Protein AF-0000000085123722 (afdb_homodimer)

InterPro domains:
  IPR011766 Thiamine pyrophosphate enzyme, TPP-binding [PF02775] (53-222)
  IPR029061 Thiamin diphosphate-binding fold [SSF52518] (18-315)
  IPR051479 Pyruvate synthase subunit PorB-like [PTHR42897] (7-316)

pLDDT: mean 93.37, std 9.48, range [46.66, 98.94]

Organism: Arcobacter nitrofigilis (strain ATCC 33309 / DSM 7299 / CCUG 15893 / LMG 7604 / NCTC 12251 / CI) (NCBI:txid572480)

Secondary structure (DSSP, 8-state):
---B----SHHHHHTS--SB-TT--PPTT-HHHHHHHHHHHTBSS-EEEEEETTHHHHHH--TT--SB-SEEEEE-TT-HHHHHHH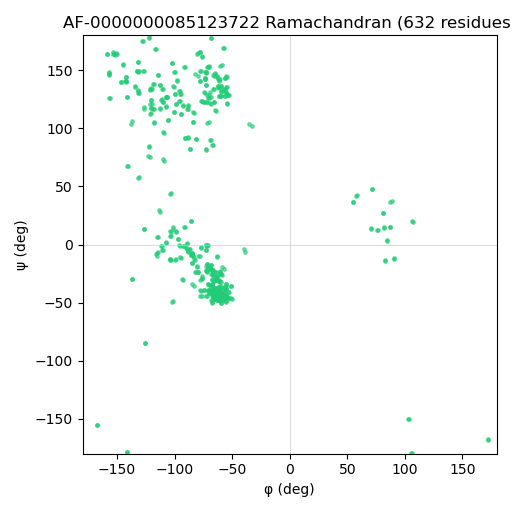HHHHHHHHHHTT-S-TTSPPPEEEEEEEHIIIIITTHHHHHHHHHTT---EEEEEE-SSBTTTTSB--TTPPTT---SSS-BSSS-BS--SPPP-HHHHHHHTT-SEEEEE-GGGHHHHHHHHHHHHHS-S-EEEEEE---HHHHT--GGGHHHHHHHHHHTTSS--EEEETTTEEEE----SSPPPHHHHHHT-GGGGGGGSGGGHHHHHHHHHHHHHHHHHHHHHHHHT-/---B----SHHHHHTS--SB-TT--PPTT-HHHHHHHHHHHTB-S-EEEEEETTHHHHHH--TT--SB-SEEEEE-TT-HHHHHHHHHHHHHHHHHTT-S-TTSPPPEEEEEEEHIIIIITTHHHHHHHHHTT---EEEEEE-SSBTTTTSB--TTPPTT---SSS-BSSS-BS--SPPP-HHHHHHHTT-SEEEEE-GGGHHHHHHHHHHHHHS-S-EEEEEE---HHHHT--GGGHHHHHHHHHHTTSS--EEEETTTEEEE----SSPPPHHHHHHT-GGGGGGGSGGGHHHHHHHHHHHHHHHHHHHHHHHHT-

Foldseek 3Di:
DFAFDDDPDPVVLVPPPQLFAPPFDQDQLWLVSVLVSLLVSGGPFAEAEEEEPARVCCRAPDPPHGRGPGRYDYDYLACRLVVQLVVQVVVVVCVVVVVDPPPPDDGAYEYEHEQCNDQHRNPVVLLVQQLVFRFHEYEYAYQQARVRVAGHGHLQNAAQFATPPFHDDDVHSGHHDHRDPVQLVSLQSQFQKEWEEEVLPPVLSSVRSNVSRVDGTYYYYYYHTHDCVNLVADSVCRSVLRVLCPLQQVRFTWMDGRSQFIDRPDDHPHRDHLVVSLVRGVSNVSCPDPVNVVVSVVSRVVSVVVVVVSVVSNVVRD/DFAFDDDPDPVVLVPPPQLFAPPFDQDQLWLVSVLVSLLVSGGPFAEAEEEEPARVCVRAPDPPHGRGPGRYDYDYLACRLVVQLVVQVVVVVCVVVVVDPPPPDDGAYEYEHEQCNDQHRNPVVLLVQQLVFRFHEYEYAYQQARVRVATHGHLQNAAQFATPPFHDDDVHSGHHDHRDPVQLVSLQSQFQKEWEEEVLPPVLSSVRSNVSRVDGTYYYYYYHTHDCVNQVHDSVCRSVLRVLCPLQQVRFTWMDGRSQFIDRPDDHPHRDHLVVSLVRGVSNVSCPDPVNVVVSVVSRVVSVVVVVVSVVSNVVRD

Solvent-accessible surface area (backbone atoms only — not comparable to full-atom values): 32084 Å² total; per-residue (Å²): 126,60,51,63,46,87,68,89,47,73,67,63,56,68,70,49,85,57,50,52,41,82,83,40,64,59,61,71,46,36,32,60,61,58,50,53,46,50,60,61,58,38,37,70,51,52,50,40,37,19,30,13,53,36,54,68,39,65,26,29,52,47,86,94,46,64,23,63,65,54,54,68,46,79,42,55,46,38,39,18,53,49,52,43,45,49,51,49,51,48,53,54,51,36,42,75,70,59,74,39,60,85,82,54,78,73,63,46,41,39,28,42,26,35,25,37,28,46,62,46,71,9,30,47,42,44,50,51,41,41,56,71,46,38,62,32,38,40,35,29,44,37,43,36,30,29,56,68,81,65,25,30,63,34,49,43,24,43,56,41,35,39,29,71,74,28,51,53,59,96,88,35,68,22,30,84,39,68,46,54,44,56,64,55,29,47,20,35,50,58,22,48,35,31,35,40,35,37,70,68,45,49,70,63,30,52,52,51,52,40,52,45,61,55,43,81,30,26,22,42,36,44,29,58,17,51,37,29,78,70,39,51,44,59,38,90,41,34,55,56,53,41,43,36,32,44,30,32,42,74,50,60,36,32,35,30,43,62,38,40,40,36,43,76,76,61,76,62,90,68,69,45,58,47,63,59,43,44,69,65,23,59,37,34,52,72,40,75,37,81,93,35,36,64,55,54,55,48,49,42,51,52,37,51,52,50,52,52,49,53,51,50,27,36,76,67,58,63,124,60,49,60,45,86,70,88,47,73,69,62,58,68,71,50,86,54,48,51,42,82,83,38,66,60,60,70,44,37,32,58,62,57,50,53,45,51,60,61,57,37,36,69,51,51,50,40,36,19,29,13,52,35,53,67,38,65,27,30,52,45,85,94,47,62,24,64,64,52,54,69,45,77,44,56,44,40,38,17,55,49,52,44,45,49,52,48,50,46,52,54,50,36,42,74,69,59,74,40,60,86,83,55,78,74,64,43,41,37,28,42,24,34,27,35,29,46,61,44,73,9,29,46,42,43,51,52,42,42,56,71,46,38,61,31,37,39,35,30,44,36,43,37,31,29,54,68,82,65,25,30,64,34,49,44,24,43,56,41,35,39,28,71,74,26,49,52,57,96,88,34,67,22,30,84,37,68,46,54,42,57,63,55,28,47,20,35,50,58,23,49,35,29,34,41,36,37,72,68,46,49,70,62,31,51,53,51,52,40,50,45,62,55,43,80,29,26,22,43,37,45,29,56,16,51,36,29,80,68,40,51,42,57,38,91,42,34,54,56,53,42,44,36,32,43,28,32,41,75,49,61,37,31,36,30,44,62,38,38,40,35,42,77,76,60,76,63,90,66,70,44,58,50,62,58,44,44,69,63,22,60,37,34,53,72,40,75,36,83,92,35,37,65,55,56,54,48,48,41,52,51,37,52,51,50,50,52,50,53,50,50,26,34,74,67,58,61

Radius of gyration: 25.3 Å; Cα contacts (8 Å, |Δi|>4): 1370; chains: 2; bounding box: 75×65×57 Å

Structure (mmCIF, N/CA/C/O backbone):
data_AF-0000000085123722-model_v1
#
loop_
_entity.id
_entity.type
_entity.pdbx_description
1 polymer 'Thiamine pyrophosphate protein domain protein TPP-binding protein'
#
loop_
_atom_site.group_PDB
_atom_site.id
_atom_site.type_symbol
_atom_site.label_atom_id
_atom_site.label_alt_id
_atom_site.label_comp_id
_atom_site.label_asym_id
_atom_site.label_entity_id
_atom_site.label_seq_id
_atom_site.pdbx_PDB_ins_code
_atom_site.Cartn_x
_atom_site.Cartn_y
_atom_site.Cartn_z
_atom_site.occupancy
_atom_site.B_iso_or_equiv
_atom_site.auth_seq_id
_atom_site.auth_comp_id
_atom_site.auth_asym_id
_atom_site.auth_atom_id
_atom_site.pdbx_PDB_model_num
ATOM 1 N N . MET A 1 1 ? -27.219 -7.168 6.73 1 65.12 1 MET A N 1
ATOM 2 C CA . MET A 1 1 ? -26.531 -8.445 6.723 1 65.12 1 MET A CA 1
ATOM 3 C C . MET A 1 1 ? -26.781 -9.195 5.418 1 65.12 1 MET A C 1
ATOM 5 O O . MET A 1 1 ? -27.891 -9.18 4.895 1 65.12 1 MET A O 1
ATOM 9 N N . SER A 1 2 ? -25.656 -9.609 4.797 1 72.56 2 SER A N 1
ATOM 10 C CA . SER A 1 2 ? -25.797 -10.352 3.549 1 72.56 2 SER A CA 1
ATOM 11 C C . SER A 1 2 ? -26.625 -11.609 3.75 1 72.56 2 SER A C 1
ATOM 13 O O . SER A 1 2 ? -26.562 -12.242 4.805 1 72.56 2 SER A O 1
ATOM 15 N N . ASN A 1 3 ? -27.5 -11.789 2.881 1 76.88 3 ASN A N 1
ATOM 16 C CA . ASN A 1 3 ? -28.234 -13.055 2.863 1 76.88 3 ASN A CA 1
ATOM 17 C C . ASN A 1 3 ? -27.328 -14.211 2.441 1 76.88 3 ASN A C 1
ATOM 19 O O . ASN A 1 3 ? -27.219 -14.516 1.253 1 76.88 3 ASN A O 1
ATOM 23 N N . GLN A 1 4 ? -26.734 -14.781 3.451 1 74.12 4 GLN A N 1
ATOM 24 C CA . GLN A 1 4 ? -25.75 -15.828 3.193 1 74.12 4 GLN A CA 1
ATOM 25 C C . GLN A 1 4 ? -26.422 -17.125 2.742 1 74.12 4 GLN A C 1
ATOM 27 O O . GLN A 1 4 ? -27.406 -17.562 3.346 1 74.12 4 GLN A O 1
ATOM 32 N N . LYS A 1 5 ? -25.906 -17.562 1.757 1 71.06 5 LYS A N 1
ATOM 33 C CA . LYS A 1 5 ? -26.375 -18.875 1.337 1 71.06 5 LYS A CA 1
ATOM 34 C C . LYS A 1 5 ? -25.906 -19.953 2.309 1 71.06 5 LYS A C 1
ATOM 36 O O . LYS A 1 5 ? -24.766 -19.938 2.762 1 71.06 5 LYS A O 1
ATOM 41 N N . VAL A 1 6 ? -26.781 -20.734 2.756 1 67.88 6 VAL A N 1
ATOM 42 C CA . VAL A 1 6 ? -26.406 -21.844 3.631 1 67.88 6 VAL A CA 1
ATOM 43 C C . VAL A 1 6 ? -25.688 -22.922 2.824 1 67.88 6 VAL A C 1
ATOM 45 O O . VAL A 1 6 ? -26.266 -23.516 1.915 1 67.88 6 VAL A O 1
ATOM 48 N N . ILE A 1 7 ? -24.422 -22.984 2.982 1 65.69 7 ILE A N 1
ATOM 49 C CA . ILE A 1 7 ? -23.609 -23.953 2.246 1 65.69 7 ILE A CA 1
ATOM 50 C C . ILE A 1 7 ? -23.078 -25.016 3.201 1 65.69 7 ILE A C 1
ATOM 52 O O . ILE A 1 7 ? -22.203 -24.75 4.016 1 65.69 7 ILE A O 1
ATOM 56 N N . LYS A 1 8 ? -23.812 -26.156 3.234 1 59.69 8 LYS A N 1
ATOM 57 C CA . LYS A 1 8 ? -23.484 -27.203 4.188 1 59.69 8 LYS A CA 1
ATOM 58 C C . LYS A 1 8 ? -22.391 -28.109 3.652 1 59.69 8 LYS A C 1
ATOM 60 O O . LYS A 1 8 ? -21.594 -28.656 4.426 1 59.69 8 LYS A O 1
ATOM 65 N N . ASN A 1 9 ? -22.344 -28.359 2.305 1 60.22 9 ASN A N 1
ATOM 66 C CA . ASN A 1 9 ? -21.344 -29.203 1.656 1 60.22 9 ASN A CA 1
ATOM 67 C C . ASN A 1 9 ? -21.141 -28.797 0.196 1 60.22 9 ASN A C 1
ATOM 69 O O . ASN A 1 9 ? -21.828 -27.922 -0.315 1 60.2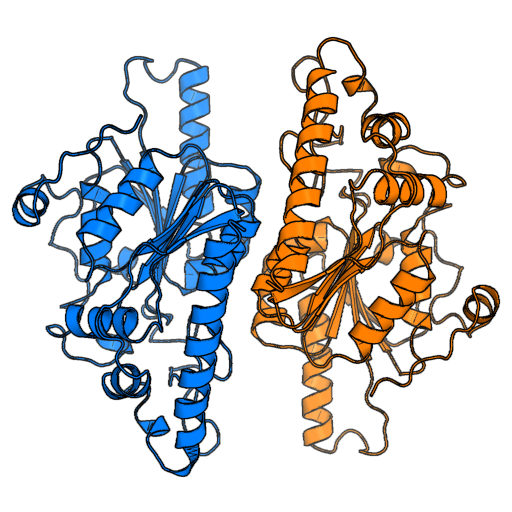2 9 ASN A O 1
ATOM 73 N N . LEU A 1 10 ? -20 -29.312 -0.439 1 58.88 10 LEU A N 1
ATOM 74 C CA . LEU A 1 10 ? -19.578 -28.984 -1.796 1 58.88 10 LEU A CA 1
ATOM 75 C C . LEU A 1 10 ? -20.688 -29.297 -2.797 1 58.88 10 LEU A C 1
ATOM 77 O O . LEU A 1 10 ? -20.844 -28.594 -3.801 1 58.88 10 LEU A O 1
ATOM 81 N N . LYS A 1 11 ? -21.391 -30.359 -2.523 1 57.12 11 LYS A N 1
ATOM 82 C CA . LYS A 1 11 ? -22.469 -30.75 -3.43 1 57.12 11 LYS A CA 1
ATOM 83 C C . LYS A 1 11 ? -23.562 -29.688 -3.465 1 57.12 11 LYS A C 1
ATOM 85 O O . LYS A 1 11 ? -24.109 -29.375 -4.531 1 57.12 11 LYS A O 1
ATOM 90 N N . THR A 1 12 ? -23.922 -29.203 -2.301 1 55.72 12 THR A N 1
ATOM 91 C CA . THR A 1 12 ? -24.938 -28.156 -2.207 1 55.72 12 THR A CA 1
ATOM 92 C C . THR A 1 12 ? -24.469 -26.891 -2.926 1 55.72 12 THR A C 1
ATOM 94 O O . THR A 1 12 ? -25.281 -26.172 -3.525 1 55.72 12 THR A O 1
ATOM 97 N N . PHE A 1 13 ? -23.234 -26.703 -2.912 1 55.81 13 PHE A N 1
ATOM 98 C CA . PHE A 1 13 ? -22.625 -25.547 -3.562 1 55.81 13 PHE A CA 1
ATOM 99 C C . PHE A 1 13 ? -22.75 -25.656 -5.078 1 55.81 13 PHE A C 1
ATOM 101 O O . PHE A 1 13 ? -23.016 -24.656 -5.758 1 55.81 13 PHE A O 1
ATOM 108 N N . SER A 1 14 ? -22.641 -26.812 -5.602 1 54.69 14 SER A N 1
ATOM 109 C CA . SER A 1 14 ? -22.578 -27.047 -7.039 1 54.69 14 SER A CA 1
ATOM 110 C C . SER A 1 14 ? -23.953 -26.906 -7.684 1 54.69 14 SER A C 1
ATOM 112 O O . SER A 1 14 ? -24.062 -26.672 -8.891 1 54.69 14 SER A O 1
ATOM 114 N N . THR A 1 15 ? -25.141 -27.141 -7.008 1 48.84 15 THR A N 1
ATOM 115 C CA . THR A 1 15 ? -26.469 -27.172 -7.586 1 48.84 15 THR A CA 1
ATOM 116 C C . THR A 1 15 ? -27.062 -25.766 -7.688 1 48.84 15 THR A C 1
ATOM 118 O O . THR A 1 15 ? -28.141 -25.578 -8.25 1 48.84 15 THR A O 1
ATOM 121 N N . ALA A 1 16 ? -26.484 -24.781 -7.176 1 50.78 16 ALA A N 1
ATOM 122 C CA . ALA A 1 16 ? -27.078 -23.453 -7.207 1 50.78 16 ALA A CA 1
ATOM 123 C C . ALA A 1 16 ? -26.969 -22.828 -8.602 1 50.78 16 ALA A C 1
ATOM 125 O O . ALA A 1 16 ? -26.016 -23.109 -9.336 1 50.78 16 ALA A O 1
ATOM 126 N N . ALA A 1 17 ? -28.125 -22.297 -9.078 1 54.25 17 ALA A N 1
ATOM 127 C CA . ALA A 1 17 ? -28.188 -21.578 -10.352 1 54.25 17 ALA A CA 1
ATOM 128 C C . ALA A 1 17 ? -26.891 -20.781 -10.594 1 54.25 17 ALA A C 1
ATOM 130 O O . ALA A 1 17 ? -26.5 -19.969 -9.766 1 54.25 17 ALA A O 1
ATOM 131 N N . GLU A 1 18 ? -25.969 -21.234 -11.477 1 67.44 18 GLU A N 1
ATOM 132 C CA . GLU A 1 18 ? -24.578 -20.812 -11.617 1 67.44 18 GLU A CA 1
ATOM 133 C C . GLU A 1 18 ? -24.484 -19.422 -12.234 1 67.44 18 GLU A C 1
ATOM 135 O O . GLU A 1 18 ? -24.953 -19.188 -13.344 1 67.44 18 GLU A O 1
ATOM 140 N N . ARG A 1 19 ? -24.656 -18.422 -11.375 1 77.69 19 ARG A N 1
ATOM 141 C CA . ARG A 1 19 ? -24.391 -17.031 -11.773 1 77.69 19 ARG A CA 1
ATOM 142 C C . ARG A 1 19 ? -23.141 -16.953 -12.648 1 77.69 19 ARG A C 1
ATOM 144 O O . ARG A 1 19 ? -22.875 -15.906 -13.242 1 77.69 19 ARG A O 1
ATOM 151 N N . PHE A 1 20 ? -22.547 -18.062 -12.789 1 78.69 20 PHE A N 1
ATOM 152 C CA . PHE A 1 20 ? -21.391 -18.188 -13.656 1 78.69 20 PHE A CA 1
ATOM 153 C C . PHE A 1 20 ? -21.453 -19.469 -14.477 1 78.69 20 PHE A C 1
ATOM 155 O O . PHE A 1 20 ? -21.266 -20.562 -13.945 1 78.69 20 PHE A O 1
ATOM 162 N N . GLU A 1 21 ? -21.781 -19.266 -15.68 1 73.88 21 GLU A N 1
ATOM 163 C CA . GLU A 1 21 ? -22.109 -20.406 -16.531 1 73.88 21 GLU A CA 1
ATOM 164 C C . GLU A 1 21 ? -20.859 -21.094 -17.047 1 73.88 21 GLU A C 1
ATOM 166 O O . GLU A 1 21 ? -19.812 -20.453 -17.219 1 73.88 21 GLU A O 1
ATOM 171 N N . GLY A 1 22 ? -20.891 -22.312 -17.188 1 67.5 22 GLY A N 1
ATOM 172 C CA . GLY A 1 22 ? -19.781 -23.172 -17.578 1 67.5 22 GLY A CA 1
ATOM 173 C C . GLY A 1 22 ? -19.375 -23 -19.031 1 67.5 22 GLY A C 1
ATOM 174 O O . GLY A 1 22 ? -18.359 -23.547 -19.453 1 67.5 22 GLY A O 1
ATOM 175 N N . SER A 1 23 ? -20 -22.188 -19.75 1 71.25 23 SER A N 1
ATOM 176 C CA . SER A 1 23 ? -19.656 -22.078 -21.172 1 71.25 23 SER A CA 1
ATOM 177 C C . SER A 1 23 ? -18.5 -21.109 -21.406 1 71.25 23 SER A C 1
ATOM 179 O O . SER A 1 23 ? -18.297 -20.641 -22.516 1 71.25 23 SER A O 1
ATOM 181 N N . HIS A 1 24 ? -17.797 -20.906 -20.328 1 77.5 24 HIS A N 1
ATOM 182 C CA . HIS A 1 24 ? -16.625 -20.062 -20.531 1 77.5 24 HIS A CA 1
ATOM 183 C C . HIS A 1 24 ? -15.461 -20.859 -21.141 1 77.5 24 HIS A C 1
ATOM 185 O O . HIS A 1 24 ? -15.492 -22.094 -21.156 1 77.5 24 HIS A O 1
ATOM 191 N N . VAL A 1 25 ? -14.445 -20.109 -21.656 1 84.12 25 VAL A N 1
ATOM 192 C CA . VAL A 1 25 ? -13.359 -20.766 -22.375 1 84.12 25 VAL A CA 1
ATOM 193 C C . VAL A 1 25 ? -12.062 -20.625 -21.594 1 84.12 25 VAL A C 1
ATOM 195 O O . VAL A 1 25 ? -10.984 -20.484 -22.188 1 84.12 25 VAL A O 1
ATOM 198 N N . LEU A 1 26 ? -12.156 -20.547 -20.328 1 89.12 26 LEU A N 1
ATOM 199 C CA . LEU A 1 26 ? -10.953 -20.594 -19.5 1 89.12 26 LEU A CA 1
ATOM 200 C C . LEU A 1 26 ? -10.211 -21.906 -19.703 1 89.12 26 LEU A C 1
ATOM 202 O O . LEU A 1 26 ? -10.812 -22.906 -20.109 1 89.12 26 LEU A O 1
ATOM 206 N N . CYS A 1 27 ? -8.914 -21.922 -19.484 1 91.44 27 CYS A N 1
ATOM 207 C CA . CYS A 1 27 ? -8.133 -23.141 -19.625 1 91.44 27 CYS A CA 1
ATOM 208 C C . CYS A 1 27 ? -8.719 -24.266 -18.781 1 91.44 27 CYS A C 1
ATOM 210 O O . CYS A 1 27 ? -9.242 -24.031 -17.688 1 91.44 27 CYS A O 1
ATOM 212 N N . PRO A 1 28 ? -8.617 -25.5 -19.344 1 90.56 28 PRO A N 1
ATOM 213 C CA . PRO A 1 28 ? -8.977 -26.625 -18.469 1 90.56 28 PRO A CA 1
ATOM 214 C C . PRO A 1 28 ? -8.203 -26.625 -17.156 1 90.56 28 PRO A C 1
ATOM 216 O O . PRO A 1 28 ? -6.984 -26.422 -17.156 1 90.56 28 PRO A O 1
ATOM 219 N N . GLY A 1 29 ? -8.945 -26.734 -16.047 1 91.88 29 GLY A N 1
ATOM 220 C CA . GLY A 1 29 ? -8.305 -26.797 -14.75 1 91.88 29 GLY A CA 1
ATOM 221 C C . GLY A 1 29 ? -7.992 -25.438 -14.18 1 91.88 29 GLY A C 1
ATOM 222 O O . GLY A 1 29 ? -7.387 -25.328 -13.109 1 91.88 29 GLY A O 1
ATOM 223 N N . CYS A 1 30 ? -8.406 -24.438 -14.891 1 93.88 30 CYS A N 1
ATOM 224 C CA . CYS A 1 30 ? -8.125 -23.078 -14.422 1 93.88 30 CYS A CA 1
ATOM 225 C C . CYS A 1 30 ? -8.781 -22.828 -13.07 1 93.88 30 CYS A C 1
ATOM 227 O O . CYS A 1 30 ? -9.992 -22.969 -12.93 1 93.88 30 CYS A O 1
ATOM 229 N N . ALA A 1 31 ? -7.992 -22.359 -12.117 1 96.12 31 ALA A N 1
ATOM 230 C CA . ALA A 1 31 ? -8.492 -22.109 -10.773 1 96.12 31 ALA A CA 1
ATOM 231 C C . ALA A 1 31 ? -9.398 -20.875 -10.75 1 96.12 31 ALA A C 1
ATOM 233 O O . ALA A 1 31 ? -10.211 -20.719 -9.836 1 96.12 31 ALA A O 1
ATOM 234 N N . HIS A 1 32 ? -9.266 -19.922 -11.742 1 96.44 32 HIS A N 1
ATOM 235 C CA . HIS A 1 32 ? -10.133 -18.75 -11.812 1 96.44 32 HIS A CA 1
ATOM 236 C C . HIS A 1 32 ? -11.602 -19.156 -11.742 1 96.44 32 HIS A C 1
ATOM 238 O O . HIS A 1 32 ? -12.383 -18.562 -10.984 1 96.44 32 HIS A O 1
ATOM 244 N N . SER A 1 33 ? -11.93 -20.172 -12.531 1 92.81 33 SER A N 1
ATOM 245 C CA . SER A 1 33 ? -13.328 -20.578 -12.633 1 92.81 33 SER A CA 1
ATOM 246 C C . SER A 1 33 ? -13.852 -21.109 -11.297 1 92.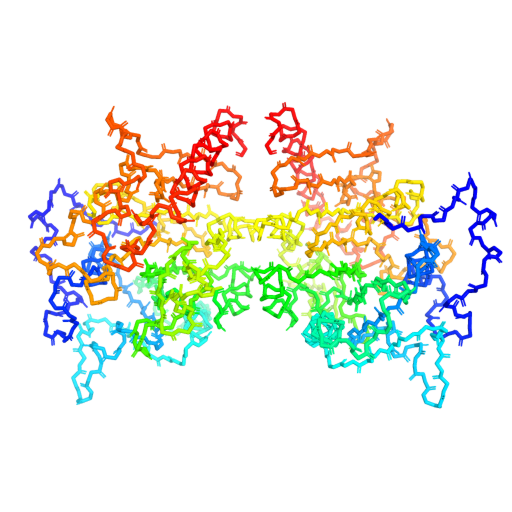81 33 SER A C 1
ATOM 248 O O . SER A 1 33 ? -14.992 -20.828 -10.922 1 92.81 33 SER A O 1
ATOM 250 N N . ILE A 1 34 ? -13.031 -21.828 -10.586 1 92.88 34 ILE A N 1
ATOM 251 C CA . ILE A 1 34 ? -13.406 -22.406 -9.297 1 92.88 34 ILE A CA 1
ATOM 252 C C . ILE A 1 34 ? -13.68 -21.281 -8.297 1 92.88 34 ILE A C 1
ATOM 254 O O . ILE A 1 34 ? -14.719 -21.266 -7.641 1 92.88 34 ILE A O 1
ATOM 258 N N . ILE A 1 35 ? -12.812 -20.312 -8.219 1 96.62 35 ILE A N 1
ATOM 259 C CA . ILE A 1 35 ? -12.875 -19.234 -7.246 1 96.62 35 ILE A CA 1
ATOM 260 C C . ILE A 1 35 ? -14.078 -18.344 -7.535 1 96.62 35 ILE A C 1
ATOM 262 O O . ILE A 1 35 ? -14.859 -18.031 -6.633 1 96.62 35 ILE A O 1
ATOM 266 N N . VAL A 1 36 ? -14.211 -17.922 -8.781 1 95.38 36 VAL A N 1
ATOM 267 C CA . VAL A 1 36 ? -15.297 -17.031 -9.172 1 95.38 36 VAL A CA 1
ATOM 268 C C . VAL A 1 36 ? -16.641 -17.688 -8.859 1 95.38 36 VAL A C 1
ATOM 270 O O . VAL A 1 36 ? -17.531 -17.047 -8.297 1 95.38 36 VAL A O 1
ATOM 273 N N . ARG A 1 37 ? -16.781 -18.953 -9.203 1 92.56 37 ARG A N 1
ATOM 274 C CA . ARG A 1 37 ? -18.016 -19.672 -8.922 1 92.56 37 ARG A CA 1
ATOM 275 C C . ARG A 1 37 ? -18.312 -19.688 -7.426 1 92.56 37 ARG A C 1
ATOM 277 O O . ARG A 1 37 ? -19.469 -19.5 -7.016 1 92.56 37 ARG A O 1
ATOM 284 N N . GLU A 1 38 ? -17.297 -19.938 -6.645 1 93 38 GLU A N 1
ATOM 285 C CA . GLU A 1 38 ? -17.484 -19.984 -5.195 1 93 38 GLU A CA 1
ATOM 286 C C . GLU A 1 38 ? -17.891 -18.625 -4.652 1 93 38 GLU A C 1
ATOM 288 O O . GLU A 1 38 ? -18.734 -18.531 -3.754 1 93 38 GLU A O 1
ATOM 293 N N . VAL A 1 39 ? -17.312 -17.547 -5.148 1 95.06 39 VAL A N 1
ATOM 294 C CA . VAL A 1 39 ? -17.656 -16.188 -4.707 1 95.06 39 VAL A CA 1
ATOM 295 C C . VAL A 1 39 ? -19.125 -15.898 -5.039 1 95.06 39 VAL A C 1
ATOM 297 O O . VAL A 1 39 ? -19.875 -15.445 -4.18 1 95.06 39 VAL A O 1
ATOM 300 N N . LEU A 1 40 ? -19.531 -16.188 -6.223 1 93.06 40 LEU A N 1
ATOM 301 C CA . LEU A 1 40 ? -20.875 -15.875 -6.688 1 93.06 40 LEU A CA 1
ATOM 302 C C . LEU A 1 40 ? -21.922 -16.703 -5.938 1 93.06 40 LEU A C 1
ATOM 304 O O . LEU A 1 40 ? -23.047 -16.234 -5.715 1 93.06 40 LEU A O 1
ATOM 308 N N . ASN A 1 41 ? -21.531 -17.859 -5.547 1 91 41 ASN A N 1
ATOM 309 C CA . ASN A 1 41 ? -22.453 -18.766 -4.883 1 91 41 ASN A CA 1
ATOM 310 C C . ASN A 1 41 ? -22.469 -18.562 -3.371 1 91 41 ASN A C 1
ATOM 312 O O . ASN A 1 41 ? -23.266 -19.172 -2.656 1 91 41 ASN A O 1
ATOM 316 N N . ALA A 1 42 ? -21.641 -17.703 -2.889 1 92.75 42 ALA A N 1
ATOM 317 C CA . ALA A 1 42 ? -21.484 -17.547 -1.445 1 92.75 42 ALA A CA 1
ATOM 318 C C . ALA A 1 42 ? -22.625 -16.734 -0.851 1 92.75 42 ALA A C 1
ATOM 320 O O . ALA A 1 42 ? -22.766 -16.641 0.372 1 92.75 42 ALA A O 1
ATOM 321 N N . THR A 1 43 ? -23.453 -16.125 -1.677 1 93.06 43 THR A N 1
ATOM 322 C CA . THR A 1 43 ? -24.531 -15.273 -1.202 1 93.06 43 THR A CA 1
ATOM 323 C C . THR A 1 43 ? -25.766 -15.398 -2.102 1 93.06 43 THR A C 1
ATOM 325 O O . THR A 1 43 ? -25.656 -15.805 -3.262 1 93.06 43 THR A O 1
ATOM 328 N N . ASN A 1 44 ? -26.922 -15.109 -1.532 1 92.25 44 ASN A N 1
ATOM 329 C CA . ASN A 1 44 ? -28.172 -15.062 -2.299 1 92.25 44 ASN A CA 1
ATOM 330 C C . ASN A 1 44 ? -28.5 -13.641 -2.73 1 92.25 44 ASN A C 1
ATOM 332 O O . ASN A 1 44 ? -29.484 -13.422 -3.449 1 92.25 44 ASN A O 1
ATOM 336 N N . ASP A 1 45 ? -27.656 -12.734 -2.346 1 93.94 45 ASP A N 1
ATOM 337 C CA . ASP A 1 45 ? -27.906 -11.336 -2.703 1 93.94 45 ASP A CA 1
ATOM 338 C C . ASP A 1 45 ? -27.703 -11.109 -4.199 1 93.94 45 ASP A C 1
ATOM 340 O O . ASP A 1 45 ? -26.953 -11.852 -4.848 1 93.94 45 ASP A O 1
ATOM 344 N N . ASN A 1 46 ? -28.438 -10.07 -4.652 1 93.62 46 ASN A N 1
ATOM 345 C CA . ASN A 1 46 ? -28.094 -9.617 -5.996 1 93.62 46 ASN A CA 1
ATOM 346 C C . ASN A 1 46 ? -26.656 -9.109 -6.066 1 93.62 46 ASN A C 1
ATOM 348 O O . ASN A 1 46 ? -26.172 -8.477 -5.129 1 93.62 46 ASN A O 1
ATOM 352 N N . LEU A 1 47 ? -26.078 -9.438 -7.191 1 95.5 47 LEU A N 1
ATOM 353 C CA . LEU A 1 47 ? -24.672 -9.055 -7.336 1 95.5 47 LEU A CA 1
ATOM 354 C C . LEU A 1 47 ? -24.484 -8.086 -8.5 1 95.5 47 LEU A C 1
ATOM 356 O O . LEU A 1 47 ? -25.125 -8.234 -9.539 1 95.5 47 LEU A O 1
ATOM 360 N N . VAL A 1 48 ? -23.703 -7.102 -8.312 1 96.69 48 VAL A N 1
ATOM 361 C CA . VAL A 1 48 ? -23.109 -6.273 -9.352 1 96.69 48 VAL A CA 1
ATOM 362 C C . VAL A 1 48 ? -21.609 -6.543 -9.43 1 96.69 48 VAL A C 1
ATOM 364 O O . VAL A 1 48 ? -20.891 -6.391 -8.445 1 96.69 48 VAL A O 1
ATOM 367 N N . VAL A 1 49 ? -21.172 -6.953 -10.648 1 96.19 49 VAL A N 1
ATOM 368 C CA . VAL A 1 49 ? -19.797 -7.457 -10.766 1 96.19 49 VAL A CA 1
ATOM 369 C C . VAL A 1 49 ? -19.031 -6.609 -11.773 1 96.19 49 VAL A C 1
ATOM 371 O O . VAL A 1 49 ? -19.562 -6.23 -12.82 1 96.19 49 VAL A O 1
ATOM 374 N N . SER A 1 50 ? -17.812 -6.227 -11.383 1 96.44 50 SER A N 1
ATOM 375 C CA . SER A 1 50 ? -16.859 -5.707 -12.359 1 96.44 50 SER A CA 1
ATOM 376 C C . SER A 1 50 ? -15.656 -6.629 -12.5 1 96.44 50 SER A C 1
ATOM 378 O O . SER A 1 50 ? -15.266 -7.305 -11.547 1 96.44 50 SER A O 1
ATOM 380 N N . ALA A 1 51 ? -15.141 -6.715 -13.672 1 94.81 51 ALA A N 1
ATOM 381 C CA . ALA A 1 51 ? -13.961 -7.535 -13.93 1 94.81 51 ALA A CA 1
ATOM 382 C C . ALA A 1 51 ? -12.906 -6.758 -14.719 1 94.81 51 ALA A C 1
ATOM 384 O O . ALA A 1 51 ? -13.227 -6.117 -15.727 1 94.81 51 ALA A O 1
ATOM 385 N N . ALA A 1 52 ? -11.703 -6.797 -14.227 1 95.75 52 ALA A N 1
ATOM 386 C CA . ALA A 1 52 ? -10.594 -6.207 -14.977 1 95.75 52 ALA A CA 1
ATOM 387 C C . ALA A 1 52 ? -10.25 -7.047 -16.203 1 95.75 52 ALA A C 1
ATOM 389 O O . ALA A 1 52 ? -10.438 -8.266 -16.203 1 95.75 52 ALA A O 1
ATOM 390 N N . THR A 1 53 ? -9.711 -6.344 -17.203 1 93.44 53 THR A N 1
ATOM 391 C CA . THR A 1 53 ? -9.227 -7.09 -18.359 1 93.44 53 THR A CA 1
ATOM 392 C C . THR A 1 53 ? -8.148 -8.086 -17.953 1 93.44 53 THR A C 1
ATOM 394 O O . THR A 1 53 ? -7.227 -7.742 -17.203 1 93.44 53 THR A O 1
ATOM 397 N N . GLY A 1 54 ? -8.273 -9.297 -18.297 1 93.62 54 GLY A N 1
ATOM 398 C CA . GLY A 1 54 ? -7.406 -10.43 -18 1 93.62 54 GLY A CA 1
ATOM 399 C C . GLY A 1 54 ? -7.996 -11.758 -18.438 1 93.62 54 GLY A C 1
ATOM 400 O O . GLY A 1 54 ? -8.938 -11.805 -19.234 1 93.62 54 GLY A O 1
ATOM 401 N N . CYS A 1 55 ? -7.418 -12.836 -18 1 94.06 55 CYS A N 1
ATOM 402 C CA . CYS A 1 55 ? -7.859 -14.172 -18.391 1 94.06 55 CYS A CA 1
ATOM 403 C C . CYS A 1 55 ? -9.352 -14.352 -18.141 1 94.06 55 CYS A C 1
ATOM 405 O O . CYS A 1 55 ? -10.078 -14.836 -19.016 1 94.06 55 CYS A O 1
ATOM 407 N N . LEU A 1 56 ? -9.805 -13.938 -16.969 1 92.44 56 LEU A N 1
ATOM 408 C CA . LEU A 1 56 ? -11.203 -14.117 -16.609 1 92.44 56 LEU A CA 1
ATOM 409 C C . LEU A 1 56 ? -12.117 -13.406 -17.609 1 92.44 56 LEU A C 1
ATOM 411 O O . LEU A 1 56 ? -13.031 -14.016 -18.156 1 92.44 56 LEU A O 1
ATOM 415 N N . GLU A 1 57 ? -11.797 -12.203 -17.828 1 88.94 57 GLU A N 1
ATOM 416 C CA . GLU A 1 57 ? -12.672 -11.398 -18.672 1 88.94 57 GLU A CA 1
ATOM 417 C C . GLU A 1 57 ? -12.641 -11.891 -20.125 1 88.94 57 GLU A C 1
ATOM 419 O O . GLU A 1 57 ? -13.688 -12.086 -20.734 1 88.94 57 GLU A O 1
ATOM 424 N N . VAL A 1 58 ? -11.492 -12.109 -20.641 1 87.81 58 VAL A N 1
ATOM 425 C CA . VAL A 1 58 ? -11.367 -12.477 -22.047 1 87.81 58 VAL A CA 1
ATOM 426 C C . VAL A 1 58 ? -12.055 -13.82 -22.297 1 87.81 58 VAL A C 1
ATOM 428 O O . VAL A 1 58 ? -12.625 -14.047 -23.359 1 87.81 58 VAL A O 1
ATOM 431 N N . CYS A 1 59 ? -12.117 -14.641 -21.266 1 88.12 59 CYS A N 1
ATOM 432 C CA . CYS A 1 59 ? -12.625 -15.992 -21.453 1 88.12 59 CYS A CA 1
ATOM 433 C C . CYS A 1 59 ? -14.109 -16.062 -21.125 1 88.12 59 CYS A C 1
ATOM 435 O O . CYS A 1 59 ? -14.766 -17.078 -21.422 1 88.12 59 CYS A O 1
ATOM 437 N N . THR A 1 60 ? -14.648 -15.031 -20.516 1 86.38 60 THR A N 1
ATOM 438 C CA . THR A 1 60 ? -16.031 -15.117 -20.078 1 86.38 60 THR A CA 1
ATOM 439 C C . THR A 1 60 ? -16.906 -14.133 -20.844 1 86.38 60 THR A C 1
ATOM 441 O O . THR A 1 60 ? -18.125 -14.102 -20.641 1 86.38 60 THR A O 1
ATOM 444 N N . ALA A 1 61 ? -16.281 -13.297 -21.641 1 83.25 61 ALA A N 1
ATOM 445 C CA . ALA A 1 61 ? -17.047 -12.273 -22.344 1 83.25 61 ALA A CA 1
ATOM 446 C C . ALA A 1 61 ? -16.688 -12.25 -23.828 1 83.25 61 ALA A C 1
ATOM 448 O O . ALA A 1 61 ? -16.406 -11.188 -24.391 1 83.25 61 ALA A O 1
ATOM 449 N N . ILE A 1 62 ? -16.891 -13.43 -24.453 1 75.06 62 ILE A N 1
ATOM 450 C CA . ILE A 1 62 ? -16.656 -13.508 -25.891 1 75.06 62 ILE A CA 1
ATOM 451 C C . ILE A 1 62 ? -17.906 -13.031 -26.625 1 75.06 62 ILE A C 1
ATOM 453 O O . ILE A 1 62 ? -18.969 -13.641 -26.516 1 75.06 62 ILE A O 1
ATOM 457 N N . TYR A 1 63 ? -17.688 -11.93 -27.281 1 72.44 63 TYR A N 1
ATOM 458 C CA . TYR A 1 63 ? -18.828 -11.383 -28 1 72.44 63 TYR A CA 1
ATOM 459 C C . TYR A 1 63 ? -19.406 -12.414 -28.969 1 72.44 63 TYR A C 1
ATOM 461 O O . TYR A 1 63 ? -18.672 -13.086 -29.688 1 72.44 63 TYR A O 1
ATOM 469 N N . PRO A 1 64 ? -20.641 -12.547 -28.891 1 78.19 64 PRO A N 1
ATOM 470 C CA . PRO A 1 64 ? -21.703 -11.828 -28.188 1 78.19 64 PRO A CA 1
ATOM 471 C C . PRO A 1 64 ? -22.172 -12.547 -26.922 1 78.19 64 PRO A C 1
ATOM 473 O O . PRO A 1 64 ? -23.219 -12.211 -26.375 1 78.19 64 PRO A O 1
ATOM 476 N N . HIS A 1 65 ? -21.359 -13.484 -26.531 1 77.75 65 HIS A N 1
ATOM 477 C CA . HIS A 1 65 ? -21.781 -14.305 -25.406 1 77.75 65 HIS A CA 1
ATOM 478 C C . HIS A 1 65 ? -21.109 -13.844 -24.109 1 77.75 65 HIS A C 1
ATOM 480 O O . HIS A 1 65 ? -20.062 -13.195 -24.156 1 77.75 65 HIS A O 1
ATOM 486 N N . THR A 1 66 ? -21.797 -14.008 -23.047 1 80.44 66 THR A N 1
ATOM 487 C CA . THR A 1 66 ? -21.203 -13.812 -21.719 1 80.44 66 THR A CA 1
ATOM 488 C C . THR A 1 66 ? -21.531 -15 -20.812 1 80.44 66 THR A C 1
ATOM 490 O O . THR A 1 66 ? -22.594 -15.617 -20.938 1 80.44 66 THR A O 1
ATOM 493 N N . SER A 1 67 ? -20.594 -15.219 -19.938 1 83.19 67 SER A N 1
ATOM 494 C CA . SER A 1 67 ? -20.812 -16.297 -18.969 1 83.19 67 SER A CA 1
ATOM 495 C C . SER A 1 67 ? -21.438 -15.773 -17.688 1 83.19 67 SER A C 1
ATOM 497 O O . SER A 1 67 ? -21.719 -16.547 -16.766 1 83.19 67 SER A O 1
ATOM 499 N N . TRP A 1 68 ? -21.656 -14.484 -17.641 1 85.38 68 TRP A N 1
ATOM 500 C CA . TRP A 1 68 ? -22.172 -13.844 -16.422 1 85.38 68 TRP A CA 1
ATOM 501 C C . TRP A 1 68 ? -23.688 -13.766 -16.453 1 85.38 68 TRP A C 1
ATOM 503 O O . TRP A 1 68 ? -24.266 -13.172 -17.359 1 85.38 68 TRP A O 1
ATOM 513 N N . ASP A 1 69 ? -24.297 -14.414 -15.469 1 83.38 69 ASP A N 1
ATOM 514 C CA . ASP A 1 69 ? -25.75 -14.305 -15.289 1 83.38 69 ASP A CA 1
ATOM 515 C C . ASP A 1 69 ? -26.094 -13.367 -14.125 1 83.38 69 ASP A C 1
ATOM 517 O O . ASP A 1 69 ? -26.828 -13.742 -13.219 1 83.38 69 ASP A O 1
ATOM 521 N N . CYS A 1 70 ? -25.484 -12.258 -14.016 1 85.31 70 CYS A N 1
ATOM 522 C CA . CYS A 1 70 ? -25.688 -11.156 -13.078 1 85.31 70 CYS A CA 1
ATOM 523 C C . CYS A 1 70 ? -25.281 -9.828 -13.703 1 85.31 70 CYS A C 1
ATOM 525 O O . CYS A 1 70 ? -24.781 -9.789 -14.828 1 85.31 70 CYS A O 1
ATOM 527 N N . SER A 1 71 ? -25.688 -8.711 -13.094 1 89.19 71 SER A N 1
ATOM 528 C CA . SER A 1 71 ? -25.203 -7.414 -13.562 1 89.19 71 SER A CA 1
ATOM 529 C C . SER A 1 71 ? -23.672 -7.371 -13.586 1 89.19 71 SER A C 1
ATOM 531 O O . SER A 1 71 ? -23.031 -7.68 -12.578 1 89.19 71 SER A O 1
ATOM 533 N N . TRP A 1 72 ? -23.156 -7.109 -14.773 1 89.56 72 TRP A N 1
ATOM 534 C CA . TRP A 1 72 ? -21.719 -7.207 -14.938 1 89.56 72 TRP A CA 1
ATOM 535 C C . TRP A 1 72 ? -21.203 -6.117 -15.867 1 89.56 72 TRP A C 1
ATOM 537 O O . TRP A 1 72 ? -21.891 -5.723 -16.812 1 89.56 72 TRP A O 1
ATOM 547 N N . ILE A 1 73 ? -20.062 -5.562 -15.523 1 89.06 73 ILE A N 1
ATOM 548 C CA . ILE A 1 73 ? -19.375 -4.605 -16.391 1 89.06 73 ILE A CA 1
ATOM 549 C C . ILE A 1 73 ? -17.906 -4.996 -16.516 1 89.06 73 ILE A C 1
ATOM 551 O O . ILE A 1 73 ? -17.266 -5.395 -15.539 1 89.06 73 ILE A O 1
ATOM 555 N N . HIS A 1 74 ? -17.516 -4.992 -17.734 1 86.38 74 HIS A N 1
ATOM 556 C CA . HIS A 1 74 ? -16.094 -5.117 -18.031 1 86.38 74 HIS A CA 1
ATOM 557 C C . HIS A 1 74 ? -15.469 -3.76 -18.359 1 86.38 74 HIS A C 1
ATOM 559 O O . HIS A 1 74 ? -16.078 -2.943 -19.047 1 86.38 74 HIS A O 1
ATOM 565 N N . ILE A 1 75 ? -14.297 -3.508 -17.797 1 85.12 75 ILE A N 1
ATOM 566 C CA . ILE A 1 75 ? -13.609 -2.252 -18.094 1 85.12 75 ILE A CA 1
ATOM 567 C C . ILE A 1 75 ? -12.109 -2.5 -18.219 1 85.12 75 ILE A C 1
ATOM 569 O O . ILE A 1 75 ? -11.648 -3.643 -18.109 1 85.12 75 ILE A O 1
ATOM 573 N N . GLY A 1 76 ? -11.32 -1.463 -18.453 1 85.69 76 GLY A N 1
ATOM 574 C CA . GLY A 1 76 ? -9.883 -1.56 -18.672 1 85.69 76 GLY A CA 1
ATOM 575 C C . GLY A 1 76 ? -9.148 -2.215 -17.531 1 85.69 76 GLY A C 1
ATOM 576 O O . GLY A 1 76 ? -9.68 -2.322 -16.422 1 85.69 76 GLY A O 1
ATOM 577 N N . PHE A 1 77 ? -7.895 -2.508 -17.797 1 87.12 77 PHE A N 1
ATOM 578 C CA . PHE A 1 77 ? -6.977 -3.291 -16.984 1 87.12 77 PHE A CA 1
ATOM 579 C C . PHE A 1 77 ? -6.77 -2.637 -15.625 1 87.12 77 PHE A C 1
ATOM 581 O O . PHE A 1 77 ? -6.625 -3.326 -14.617 1 87.12 77 PHE A O 1
ATOM 588 N N . GLU A 1 78 ? -6.973 -1.388 -15.586 1 92.44 78 GLU A N 1
ATOM 589 C CA . GLU A 1 78 ? -6.582 -0.676 -14.375 1 92.44 78 GLU A CA 1
ATOM 590 C C . GLU A 1 78 ? -7.801 -0.182 -13.609 1 92.44 78 GLU A C 1
ATOM 592 O O . GLU A 1 78 ? -7.688 0.245 -12.453 1 92.44 78 GLU A O 1
ATOM 597 N N . ASN A 1 79 ? -9.023 -0.336 -14.094 1 94.44 79 ASN A N 1
ATOM 598 C CA . ASN A 1 79 ? -10.07 0.541 -13.57 1 94.44 79 ASN A CA 1
ATOM 599 C C . ASN A 1 79 ? -11.266 -0.256 -13.047 1 94.44 79 ASN A C 1
ATOM 601 O O . ASN A 1 79 ? -12.344 0.302 -12.836 1 94.44 79 ASN A O 1
ATOM 605 N N . ALA A 1 80 ? -11.109 -1.569 -12.875 1 96.44 80 ALA A N 1
ATOM 606 C CA . ALA A 1 80 ? -12.25 -2.355 -12.422 1 96.44 80 ALA A CA 1
ATOM 607 C C . ALA A 1 80 ? -12.727 -1.886 -11.047 1 96.44 80 ALA A C 1
ATOM 609 O O . ALA A 1 80 ? -13.938 -1.856 -10.781 1 96.44 80 ALA A O 1
ATOM 610 N N . SER A 1 81 ? -11.797 -1.568 -10.164 1 97.56 81 SER A N 1
ATOM 611 C CA . SER A 1 81 ? -12.164 -1.072 -8.844 1 97.56 81 SER A CA 1
ATOM 612 C C . SER A 1 81 ? -12.914 0.256 -8.938 1 97.56 81 SER A C 1
ATOM 614 O O . SER A 1 81 ? -13.891 0.477 -8.219 1 97.56 81 SER A O 1
ATOM 616 N N . THR A 1 82 ? -12.508 1.124 -9.859 1 97.19 82 THR A N 1
ATOM 617 C CA . THR A 1 82 ? -13.156 2.42 -10.039 1 97.19 82 THR A CA 1
ATOM 618 C C . THR A 1 82 ? -14.57 2.248 -10.578 1 97.19 82 THR A C 1
ATOM 620 O O . THR A 1 82 ? -15.492 2.949 -10.156 1 97.19 82 THR A O 1
ATOM 623 N N . ALA A 1 83 ? -14.672 1.333 -11.492 1 97.44 83 ALA A N 1
ATOM 624 C CA . ALA A 1 83 ? -15.992 1.082 -12.07 1 97.44 83 ALA A CA 1
ATOM 625 C C . ALA A 1 83 ? -16.984 0.622 -11 1 97.44 83 ALA A C 1
ATOM 627 O O . ALA A 1 83 ? -18.109 1.118 -10.93 1 97.44 83 ALA A O 1
ATOM 628 N N . ILE A 1 84 ? -16.594 -0.281 -10.188 1 97.81 84 ILE A N 1
ATOM 629 C CA . ILE A 1 84 ? -17.5 -0.831 -9.18 1 97.81 84 ILE A CA 1
ATOM 630 C C . ILE A 1 84 ? -17.781 0.226 -8.117 1 97.81 84 ILE A C 1
ATOM 632 O O . ILE A 1 84 ? -18.891 0.284 -7.574 1 97.81 84 ILE A O 1
ATOM 636 N N . ALA A 1 85 ? -16.766 0.997 -7.738 1 97.75 85 ALA A N 1
ATOM 637 C CA . ALA A 1 85 ? -16.984 2.104 -6.809 1 97.75 85 ALA A CA 1
ATOM 638 C C . ALA A 1 85 ? -18.016 3.08 -7.34 1 97.75 85 ALA A C 1
ATOM 640 O O . ALA A 1 85 ? -18.859 3.582 -6.582 1 97.75 85 ALA A O 1
ATOM 641 N N . GLY A 1 86 ? -17.922 3.357 -8.672 1 97.69 86 GLY A N 1
ATOM 642 C CA . GLY A 1 86 ? -18.938 4.188 -9.305 1 97.69 86 GLY A CA 1
ATOM 643 C C . GLY A 1 86 ? -20.328 3.609 -9.203 1 97.69 86 GLY A C 1
ATOM 644 O O . GLY A 1 86 ? -21.281 4.32 -8.867 1 97.69 86 GLY A O 1
ATOM 645 N N . ALA A 1 87 ? -20.422 2.324 -9.484 1 97.75 87 ALA A N 1
ATOM 646 C CA . ALA A 1 87 ? -21.719 1.648 -9.406 1 97.75 87 ALA A CA 1
ATOM 647 C C . ALA A 1 87 ? -22.266 1.67 -7.98 1 97.75 87 ALA A C 1
ATOM 649 O O . ALA A 1 87 ? -23.453 1.922 -7.766 1 97.75 87 ALA A O 1
ATOM 650 N N . GLU A 1 88 ? -21.422 1.345 -7.023 1 98.06 88 GLU A N 1
ATOM 651 C CA . GLU A 1 88 ? -21.781 1.359 -5.613 1 98.06 88 GLU A CA 1
ATOM 652 C C . GLU A 1 88 ? -22.297 2.736 -5.188 1 98.06 88 GLU A C 1
ATOM 654 O O . GLU A 1 88 ? -23.344 2.852 -4.547 1 98.06 88 GLU A O 1
ATOM 659 N N . THR A 1 89 ? -21.609 3.811 -5.582 1 97.81 89 THR A N 1
ATOM 660 C CA . THR A 1 89 ? -22 5.18 -5.254 1 97.81 89 THR A CA 1
ATOM 661 C C . THR A 1 89 ? -23.312 5.555 -5.934 1 97.81 89 THR A C 1
ATOM 663 O O . THR A 1 89 ? -24.156 6.203 -5.328 1 97.81 89 THR A O 1
ATOM 666 N N . MET A 1 90 ? -23.406 5.152 -7.203 1 97.38 90 MET A N 1
ATOM 667 C CA . MET A 1 90 ? -24.656 5.41 -7.93 1 97.38 90 MET A CA 1
ATOM 668 C C . MET A 1 90 ? -25.844 4.789 -7.207 1 97.38 90 MET A C 1
ATOM 670 O O . MET A 1 90 ? -26.875 5.438 -7.039 1 97.38 90 MET A O 1
ATOM 674 N N . ASN A 1 91 ? -25.688 3.541 -6.797 1 97.12 91 ASN A N 1
ATOM 675 C CA . ASN A 1 91 ? -26.75 2.867 -6.059 1 97.12 91 ASN A CA 1
ATOM 676 C C . ASN A 1 91 ? -27.141 3.645 -4.805 1 97.12 91 ASN A C 1
ATOM 678 O O . ASN A 1 91 ? -28.328 3.838 -4.535 1 97.12 91 ASN A O 1
ATOM 682 N N . LYS A 1 92 ? -26.188 4.094 -4.035 1 95.81 92 LYS A N 1
ATOM 683 C CA . LYS A 1 92 ? -26.406 4.859 -2.814 1 95.81 92 LYS A CA 1
ATOM 684 C C . LYS A 1 92 ? -27.172 6.148 -3.111 1 95.81 92 LYS A C 1
ATOM 686 O O . LYS A 1 92 ? -28.156 6.469 -2.432 1 95.81 92 LYS A O 1
ATOM 691 N N . VAL A 1 93 ? -26.797 6.82 -4.16 1 96.88 93 VAL A N 1
ATOM 692 C CA . VAL A 1 93 ? -27.375 8.117 -4.5 1 96.88 93 VAL A CA 1
ATOM 693 C C . VAL A 1 93 ? -28.797 7.926 -5.012 1 96.88 93 VAL A C 1
ATOM 695 O O . VAL A 1 93 ? -29.703 8.68 -4.641 1 96.88 93 VAL A O 1
ATOM 698 N N . LEU A 1 94 ? -28.953 6.953 -5.855 1 97.25 94 LEU A N 1
ATOM 699 C CA . LEU A 1 94 ? -30.281 6.695 -6.406 1 97.25 94 LEU A CA 1
ATOM 700 C C . LEU A 1 94 ? -31.266 6.305 -5.305 1 97.25 94 LEU A C 1
ATOM 702 O O . LEU A 1 94 ? -32.438 6.684 -5.34 1 97.25 94 LEU A O 1
ATOM 706 N N . ARG A 1 95 ? -30.844 5.555 -4.328 1 96.25 95 ARG A N 1
ATOM 707 C CA . ARG A 1 95 ? -31.688 5.195 -3.189 1 96.25 95 ARG A CA 1
ATOM 708 C C . ARG A 1 95 ? -32 6.418 -2.342 1 96.25 95 ARG A C 1
ATOM 710 O O . ARG A 1 95 ? -33.156 6.613 -1.943 1 96.25 95 ARG A O 1
ATOM 717 N N . LYS A 1 96 ? -31.031 7.207 -2.098 1 94.94 96 LYS A N 1
ATOM 718 C CA . LYS A 1 96 ? -31.234 8.43 -1.322 1 94.94 96 LYS A CA 1
ATOM 719 C C . LYS A 1 96 ? -32.25 9.352 -1.999 1 94.94 96 LYS A C 1
ATOM 721 O O . LYS A 1 96 ? -33.031 10.008 -1.326 1 94.94 96 LYS A O 1
ATOM 726 N N . LYS A 1 97 ? -32.25 9.289 -3.289 1 97 97 LYS A N 1
ATOM 727 C CA . LYS A 1 97 ? -33.125 10.156 -4.07 1 97 97 LYS A CA 1
ATOM 728 C C . LYS A 1 97 ? -34.469 9.516 -4.281 1 97 97 LYS A C 1
ATOM 730 O O . LYS A 1 97 ? -35.344 10.109 -4.918 1 97 97 LYS A O 1
ATOM 735 N N . GLY A 1 98 ? -34.594 8.328 -3.863 1 96.31 98 GLY A N 1
ATOM 736 C CA . GLY A 1 98 ? -35.875 7.648 -3.965 1 96.31 98 GLY A CA 1
ATOM 737 C C . GLY A 1 98 ? -36.125 7.051 -5.336 1 96.31 98 GLY A C 1
ATOM 738 O O . GLY A 1 98 ? -37.281 6.734 -5.684 1 96.31 98 GLY A O 1
ATOM 739 N N . ARG A 1 99 ? -35.125 6.957 -6.102 1 97.12 99 ARG A N 1
ATOM 740 C CA . ARG A 1 99 ? -35.281 6.438 -7.457 1 97.12 99 ARG A CA 1
ATOM 741 C C . ARG A 1 99 ? -35.219 4.914 -7.473 1 97.12 99 ARG A C 1
ATOM 743 O O . ARG A 1 99 ? -35.594 4.281 -8.461 1 97.12 99 ARG A O 1
ATOM 750 N N . ILE A 1 100 ? -34.75 4.324 -6.465 1 95.62 100 ILE A N 1
ATOM 751 C CA . ILE A 1 100 ? -34.812 2.887 -6.234 1 95.62 100 ILE A CA 1
ATOM 752 C C . ILE A 1 100 ? -35.75 2.592 -5.062 1 95.62 100 ILE A C 1
ATOM 754 O O . ILE A 1 100 ? -35.625 3.184 -3.988 1 95.62 100 ILE A O 1
ATOM 758 N N . ASP A 1 101 ? -36.688 1.804 -5.32 1 93.94 101 ASP A N 1
ATOM 759 C CA . ASP A 1 101 ? -37.656 1.446 -4.289 1 93.94 101 ASP A CA 1
ATOM 760 C C . ASP A 1 101 ? -36.938 0.941 -3.027 1 93.94 101 ASP A C 1
ATOM 762 O O . ASP A 1 101 ? -36.062 0.077 -3.102 1 93.94 101 ASP A O 1
ATOM 766 N N . PRO A 1 102 ? -37.281 1.494 -1.885 1 90.88 102 PRO A N 1
ATOM 767 C CA . PRO A 1 102 ? -36.656 1.088 -0.626 1 90.88 102 PRO A CA 1
ATOM 768 C C . PRO A 1 102 ? -36.812 -0.405 -0.345 1 90.88 102 PRO A C 1
ATOM 770 O O . PRO A 1 102 ? -36.031 -0.976 0.415 1 90.88 102 PRO A O 1
ATOM 773 N N . SER A 1 103 ? -37.781 -1.022 -0.97 1 92.94 103 SER A N 1
ATOM 774 C CA . SER A 1 103 ? -38.031 -2.445 -0.749 1 92.94 103 SER A CA 1
ATOM 775 C C . SER A 1 103 ? -37.094 -3.301 -1.606 1 92.94 103 SER A C 1
ATOM 777 O O . SER A 1 103 ? -36.969 -4.504 -1.379 1 92.94 103 SER A O 1
ATOM 779 N N . THR A 1 104 ? -36.469 -2.578 -2.568 1 93 104 THR A N 1
ATOM 780 C CA . THR A 1 104 ? -35.531 -3.312 -3.389 1 93 104 THR A CA 1
ATOM 781 C C . THR A 1 104 ? -34.312 -3.713 -2.564 1 93 104 THR A C 1
ATOM 783 O O . THR A 1 104 ? -33.656 -2.861 -1.95 1 93 104 THR A O 1
ATOM 786 N N . PRO A 1 105 ? -34.031 -5.027 -2.48 1 93.12 105 PRO A N 1
ATOM 787 C CA . PRO A 1 105 ? -32.875 -5.453 -1.696 1 93.12 105 PRO A CA 1
ATOM 788 C C . PRO A 1 105 ? -31.578 -4.793 -2.156 1 93.12 105 PRO A C 1
ATOM 790 O O . PRO A 1 105 ? -31.375 -4.57 -3.354 1 93.12 105 PRO A O 1
ATOM 793 N N . GLU A 1 106 ? -30.75 -4.488 -1.246 1 93.69 106 GLU A N 1
ATOM 794 C CA . GLU A 1 106 ? -29.438 -3.914 -1.558 1 93.69 106 GLU A CA 1
ATOM 795 C C . GLU A 1 106 ? -28.516 -4.949 -2.201 1 93.69 106 GLU A C 1
ATOM 797 O O . GLU A 1 106 ? -28.328 -6.043 -1.663 1 93.69 106 GLU A O 1
ATOM 802 N N . PRO A 1 107 ? -27.984 -4.617 -3.338 1 96 107 PRO A N 1
ATOM 803 C CA . PRO A 1 107 ? -27.062 -5.562 -3.959 1 96 107 PRO A CA 1
ATOM 804 C C . PRO A 1 107 ? -25.688 -5.566 -3.291 1 96 107 PRO A C 1
ATOM 806 O O . PRO A 1 107 ? -25.375 -4.656 -2.52 1 96 107 PRO A O 1
ATOM 809 N N . LYS A 1 108 ? -24.953 -6.652 -3.551 1 97.38 108 LYS A N 1
ATOM 810 C CA . LYS A 1 108 ? -23.531 -6.715 -3.213 1 97.38 108 LYS A CA 1
ATOM 811 C C . LYS A 1 108 ? -22.656 -6.391 -4.426 1 97.38 108 LYS A C 1
ATOM 813 O O . LYS A 1 108 ? -23.016 -6.727 -5.559 1 97.38 108 LYS A O 1
ATOM 818 N N . PHE A 1 109 ? -21.609 -5.676 -4.195 1 98.31 109 PHE A N 1
ATOM 819 C CA . PHE A 1 109 ? -20.703 -5.242 -5.242 1 98.31 109 PHE A CA 1
ATOM 820 C C . PHE A 1 109 ? -19.391 -6.016 -5.172 1 98.31 109 PHE A C 1
ATOM 822 O O . PHE A 1 109 ? -18.766 -6.102 -4.105 1 98.31 109 PHE A O 1
ATOM 829 N N . VAL A 1 110 ? -18.953 -6.637 -6.309 1 98.06 110 VAL A N 1
ATOM 830 C CA . VAL A 1 110 ? -17.766 -7.48 -6.344 1 98.06 110 VAL A CA 1
ATOM 831 C C . VAL A 1 110 ? -16.906 -7.125 -7.559 1 98.06 110 VAL A C 1
ATOM 833 O O . VAL A 1 110 ? -17.438 -6.883 -8.648 1 98.06 110 VAL A O 1
ATOM 836 N N . THR A 1 111 ? -15.664 -7.031 -7.336 1 98.19 111 THR A N 1
ATOM 837 C CA . THR A 1 111 ? -14.711 -6.824 -8.414 1 98.19 111 THR A CA 1
ATOM 838 C C . THR A 1 111 ? -13.703 -7.973 -8.477 1 98.19 111 THR A C 1
ATOM 840 O O . THR A 1 111 ? -13.188 -8.406 -7.449 1 98.19 111 THR A O 1
ATOM 843 N N . PHE A 1 112 ? -13.469 -8.461 -9.688 1 97.62 112 PHE A N 1
ATOM 844 C CA . PHE A 1 112 ? -12.43 -9.461 -9.922 1 97.62 112 PHE A CA 1
ATOM 845 C C . PHE A 1 112 ? -11.273 -8.859 -10.711 1 97.62 112 PHE A C 1
ATOM 847 O O . PHE A 1 112 ? -11.484 -8.133 -11.68 1 97.62 112 PHE A O 1
ATOM 854 N N . GLY A 1 113 ? -10.07 -9.102 -10.297 1 97.38 113 GLY A N 1
ATOM 855 C CA . GLY A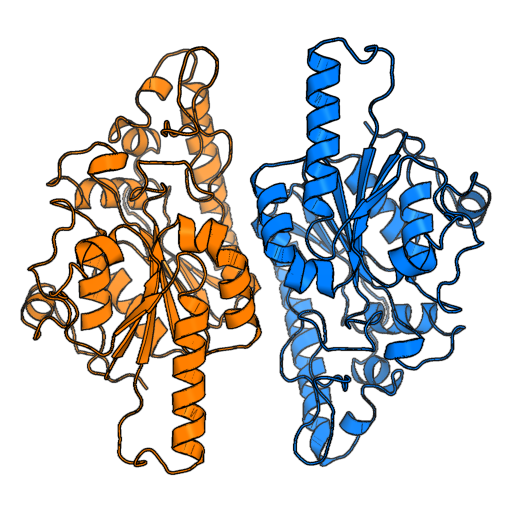 1 113 ? -8.867 -8.742 -11.031 1 97.38 113 GLY A CA 1
ATOM 856 C C . GLY A 1 113 ? -7.773 -9.789 -10.93 1 97.38 113 GLY A C 1
ATOM 857 O O . GLY A 1 113 ? -7.625 -10.445 -9.898 1 97.38 113 GLY A O 1
ATOM 858 N N . GLY A 1 114 ? -7.023 -9.961 -12.07 1 97.31 114 GLY A N 1
ATOM 859 C CA . GLY A 1 114 ? -5.812 -10.758 -11.984 1 97.31 114 GLY A CA 1
ATOM 860 C C . GLY A 1 114 ? -4.723 -10.109 -11.156 1 97.31 114 GLY A C 1
ATOM 861 O O . GLY A 1 114 ? -4.883 -8.977 -10.688 1 97.31 114 GLY A O 1
ATOM 862 N N . ASP A 1 115 ? -3.613 -10.828 -11.016 1 97.12 115 ASP A N 1
ATOM 863 C CA . ASP A 1 115 ? -2.51 -10.289 -10.219 1 97.12 115 ASP A CA 1
ATOM 864 C C . ASP A 1 115 ? -1.981 -8.992 -10.82 1 97.12 115 ASP A C 1
ATOM 866 O O . ASP A 1 115 ? -1.721 -8.031 -10.102 1 97.12 115 ASP A O 1
ATOM 870 N N . GLY A 1 116 ? -1.81 -8.938 -12.156 1 96.25 116 GLY A N 1
ATOM 871 C CA . GLY A 1 116 ? -1.313 -7.727 -12.789 1 96.25 116 GLY A CA 1
ATOM 872 C C . GLY A 1 116 ? -2.211 -6.523 -12.57 1 96.25 116 GLY A C 1
ATOM 873 O O . GLY A 1 116 ? -1.728 -5.426 -12.273 1 96.25 116 GLY A O 1
ATOM 874 N N . ALA A 1 117 ? -3.496 -6.758 -12.648 1 96.81 117 ALA A N 1
ATOM 875 C CA . ALA A 1 117 ? -4.48 -5.691 -12.461 1 96.81 117 ALA A CA 1
ATOM 876 C C . ALA A 1 117 ? -4.527 -5.246 -11 1 96.81 117 ALA A C 1
ATOM 878 O O . ALA A 1 117 ? -4.965 -4.133 -10.703 1 96.81 117 ALA A O 1
ATOM 879 N N . THR A 1 118 ? -4.066 -6.074 -10.133 1 98.06 118 THR A N 1
ATOM 880 C CA . THR A 1 118 ? -4.199 -5.812 -8.703 1 98.06 118 THR A CA 1
ATOM 881 C C . THR A 1 118 ? -2.881 -5.305 -8.125 1 98.06 118 THR A C 1
ATOM 883 O O . THR A 1 118 ? -2.83 -4.223 -7.539 1 98.06 118 THR A O 1
ATOM 886 N N . TYR A 1 119 ? -1.767 -5.992 -8.414 1 97.94 119 TYR A N 1
ATOM 887 C CA . TYR A 1 119 ? -0.467 -5.727 -7.809 1 97.94 119 TYR A CA 1
ATOM 888 C C . TYR A 1 119 ? 0.231 -4.562 -8.508 1 97.94 119 TYR A C 1
ATOM 890 O O . TYR A 1 119 ? 1.137 -3.945 -7.941 1 97.94 119 TYR A O 1
ATOM 898 N N . ASP A 1 120 ? -0.147 -4.328 -9.75 1 96.75 120 ASP A N 1
ATOM 899 C CA . ASP A 1 120 ? 0.628 -3.396 -10.562 1 96.75 120 ASP A CA 1
ATOM 900 C C . ASP A 1 120 ? -0.262 -2.299 -11.141 1 96.75 120 ASP A C 1
ATOM 902 O O . ASP A 1 120 ? -0.519 -1.29 -10.484 1 96.75 120 ASP A O 1
ATOM 906 N N . ILE A 1 121 ? -0.873 -2.518 -12.195 1 95.69 121 ILE A N 1
ATOM 907 C CA . ILE A 1 121 ? -1.384 -1.451 -13.047 1 95.69 121 ILE A CA 1
ATOM 908 C C . ILE A 1 121 ? -2.645 -0.853 -12.43 1 95.69 121 ILE A C 1
ATOM 910 O O . ILE A 1 121 ? -2.947 0.325 -12.641 1 95.69 121 ILE A O 1
ATOM 914 N N . GLY A 1 122 ? -3.402 -1.584 -11.695 1 96.31 122 GLY A N 1
ATOM 915 C CA . GLY A 1 122 ? -4.625 -1.088 -11.086 1 96.31 122 GLY A CA 1
ATOM 916 C C . GLY A 1 122 ? -4.441 -0.65 -9.648 1 96.31 122 GLY A C 1
ATOM 917 O O . GLY A 1 122 ? -5.398 -0.23 -8.992 1 96.31 122 GLY A O 1
ATOM 918 N N . PHE A 1 123 ? -3.207 -0.673 -9.141 1 97.38 123 PHE A N 1
ATOM 919 C CA . PHE A 1 123 ? -2.906 -0.547 -7.723 1 97.38 123 PHE A CA 1
ATOM 920 C C . PHE A 1 123 ? -3.375 0.8 -7.188 1 97.38 123 PHE A C 1
ATOM 922 O O . PHE A 1 123 ? -3.994 0.87 -6.121 1 97.38 123 PHE A O 1
ATOM 929 N N . GLN A 1 124 ? -3.105 1.848 -7.867 1 96.12 124 GLN A N 1
ATOM 930 C CA . GLN A 1 124 ? -3.445 3.191 -7.41 1 96.12 124 GLN A CA 1
ATOM 931 C C . GLN A 1 124 ? -4.957 3.369 -7.301 1 96.12 124 GLN A C 1
ATOM 933 O O . GLN A 1 124 ? -5.445 4.027 -6.379 1 96.12 124 GLN A O 1
ATOM 938 N N . TRP A 1 125 ? -5.703 2.814 -8.234 1 97 125 TRP A N 1
ATOM 939 C CA . TRP A 1 125 ? -7.156 2.943 -8.234 1 97 125 TRP A CA 1
ATOM 940 C C . TRP A 1 125 ? -7.773 2.15 -7.086 1 97 125 TRP A C 1
ATOM 942 O O . TRP A 1 125 ? -8.695 2.627 -6.418 1 97 125 TRP A O 1
ATOM 952 N N . ILE A 1 126 ? -7.203 0.976 -6.875 1 98.25 126 ILE A N 1
ATOM 953 C CA . ILE A 1 126 ? -7.641 0.184 -5.73 1 98.25 126 ILE A CA 1
ATOM 954 C C . ILE A 1 126 ? -7.371 0.952 -4.441 1 98.25 126 ILE A C 1
ATOM 956 O O . ILE A 1 126 ? -8.258 1.081 -3.592 1 98.25 126 ILE A O 1
ATOM 960 N N . SER A 1 127 ? -6.195 1.529 -4.332 1 97.56 127 SER A N 1
ATOM 961 C CA . SER A 1 127 ? -5.82 2.33 -3.172 1 97.56 127 SER A CA 1
ATOM 962 C C . SER A 1 127 ? -6.824 3.449 -2.922 1 97.56 127 SER A C 1
ATOM 964 O O . SER A 1 127 ? -7.27 3.648 -1.792 1 97.56 127 SER A O 1
ATOM 966 N N . GLY A 1 128 ? -7.176 4.168 -4.012 1 96.81 128 GLY A N 1
ATOM 967 C CA . GLY A 1 128 ? -8.133 5.254 -3.885 1 96.81 128 GLY A CA 1
ATOM 968 C C . GLY A 1 128 ? -9.492 4.797 -3.387 1 96.81 128 GLY A C 1
ATOM 969 O O . GLY A 1 128 ? -10.102 5.449 -2.535 1 96.81 128 GLY A O 1
ATOM 970 N N . CYS A 1 129 ? -9.961 3.664 -3.875 1 97.75 129 CYS A N 1
ATOM 971 C CA . CYS A 1 129 ? -11.258 3.135 -3.48 1 97.75 129 CYS A CA 1
ATOM 972 C C . CYS A 1 129 ? -11.266 2.732 -2.01 1 97.75 129 CYS A C 1
ATOM 974 O O . CYS A 1 129 ? -12.242 2.967 -1.299 1 97.75 129 CYS A O 1
ATOM 976 N N . PHE A 1 130 ? -10.18 2.127 -1.589 1 97.75 130 PHE A N 1
ATOM 977 C CA . PHE A 1 130 ? -10.078 1.666 -0.209 1 97.75 130 PHE A CA 1
ATOM 978 C C . PHE A 1 130 ? -9.961 2.846 0.748 1 97.75 130 PHE A C 1
ATOM 980 O O . PHE A 1 130 ? -10.609 2.869 1.797 1 97.75 130 PHE A O 1
ATOM 987 N N . GLU A 1 131 ? -9.172 3.828 0.369 1 96.25 131 GLU A N 1
ATOM 988 C CA . GLU A 1 131 ? -9.016 5.027 1.189 1 96.25 131 GLU A CA 1
ATOM 989 C C . GLU A 1 131 ? -10.352 5.75 1.358 1 96.25 131 GLU A C 1
ATOM 991 O O . GLU A 1 131 ? -10.648 6.27 2.436 1 96.25 131 GLU A O 1
ATOM 996 N N . ARG A 1 132 ? -11.188 5.734 0.332 1 95.44 132 ARG A N 1
ATOM 997 C CA . ARG A 1 132 ? -12.453 6.461 0.355 1 95.44 132 ARG A CA 1
ATOM 998 C C . ARG A 1 132 ? -13.555 5.633 1.006 1 95.44 132 ARG A C 1
ATOM 1000 O O . ARG A 1 132 ? -14.68 6.102 1.171 1 95.44 132 ARG A O 1
ATOM 1007 N N . GLY A 1 133 ? -13.273 4.348 1.27 1 96.94 133 GLY A N 1
ATOM 1008 C CA . GLY A 1 133 ? -14.172 3.525 2.061 1 96.94 133 GLY A CA 1
ATOM 1009 C C . GLY A 1 133 ? -15.336 2.98 1.259 1 96.94 133 GLY A C 1
ATOM 1010 O O . GLY A 1 133 ? -16.422 2.746 1.805 1 96.94 133 GLY A O 1
ATOM 1011 N N . HIS A 1 134 ? -15.156 2.814 -0.047 1 97.81 134 HIS A N 1
ATOM 1012 C CA . HIS A 1 134 ? -16.234 2.266 -0.873 1 97.81 134 HIS A CA 1
ATOM 1013 C C . HIS A 1 134 ? -16.609 0.858 -0.422 1 97.81 134 HIS A C 1
ATOM 1015 O O . HIS A 1 134 ? -15.734 0.059 -0.073 1 97.81 134 HIS A O 1
ATOM 1021 N N . ASP A 1 135 ? -17.906 0.566 -0.455 1 98.25 135 ASP A N 1
ATOM 1022 C CA . ASP A 1 135 ? -18.422 -0.707 0.034 1 98.25 135 ASP A CA 1
ATOM 1023 C C . ASP A 1 135 ? -18.484 -1.742 -1.086 1 98.25 135 ASP A C 1
ATOM 1025 O O . ASP A 1 135 ? -19.5 -1.853 -1.781 1 98.25 135 ASP A O 1
ATOM 1029 N N . PHE A 1 136 ? -17.469 -2.502 -1.252 1 98.62 136 PHE A N 1
ATOM 1030 C CA . PHE A 1 136 ? -17.391 -3.58 -2.232 1 98.62 136 PHE A CA 1
ATOM 1031 C C . PHE A 1 136 ? -16.312 -4.59 -1.843 1 98.62 136 PHE A C 1
ATOM 1033 O O . PHE A 1 136 ? -15.5 -4.328 -0.956 1 98.62 136 PHE A O 1
ATOM 1040 N N . MET A 1 137 ? -16.344 -5.766 -2.439 1 98.75 137 MET A N 1
ATOM 1041 C CA . MET A 1 137 ? -15.328 -6.797 -2.26 1 98.75 137 MET A CA 1
ATOM 1042 C C . MET A 1 137 ? -14.453 -6.922 -3.504 1 98.75 137 MET A C 1
ATOM 1044 O O . MET A 1 137 ? -14.961 -7.117 -4.609 1 98.75 137 MET A O 1
ATOM 1048 N N . TYR A 1 138 ? -13.188 -6.676 -3.338 1 98.88 138 TYR A N 1
ATOM 1049 C CA . TYR A 1 138 ? -12.219 -6.879 -4.406 1 98.88 138 TYR A CA 1
ATOM 1050 C C . TYR A 1 138 ? -11.555 -8.25 -4.281 1 98.88 138 TYR A C 1
ATOM 1052 O O . TYR A 1 138 ? -10.945 -8.562 -3.258 1 98.88 138 TYR A O 1
ATOM 1060 N N . ILE A 1 139 ? -11.625 -9.047 -5.293 1 98.75 139 ILE A N 1
ATOM 1061 C CA . ILE A 1 139 ? -11.023 -10.367 -5.316 1 98.75 139 ILE A CA 1
ATOM 1062 C C . ILE A 1 139 ? -9.875 -10.391 -6.324 1 98.75 139 ILE A C 1
ATOM 1064 O O . ILE A 1 139 ? -10.094 -10.219 -7.527 1 98.75 139 ILE A O 1
ATOM 1068 N N . CYS A 1 140 ? -8.711 -10.617 -5.844 1 98.81 140 CYS A N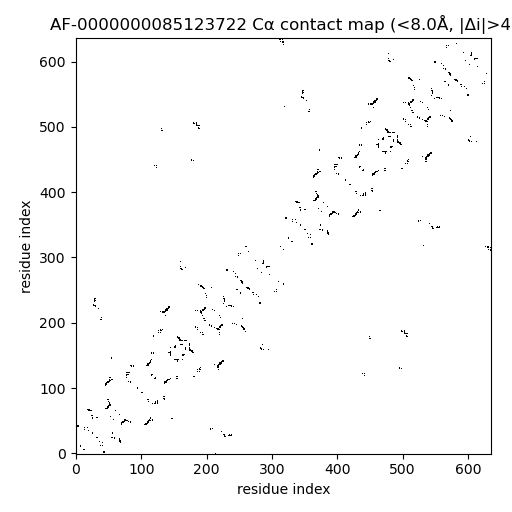 1
ATOM 1069 C CA . CYS A 1 140 ? -7.555 -10.844 -6.707 1 98.81 140 CYS A CA 1
ATOM 1070 C C . CYS A 1 140 ? -7.414 -12.328 -7.051 1 98.81 140 CYS A C 1
ATOM 1072 O O . CYS A 1 140 ? -7.316 -13.164 -6.16 1 98.81 140 CYS A O 1
ATOM 1074 N N . LEU A 1 141 ? -7.539 -12.625 -8.289 1 98.62 141 LEU A N 1
ATOM 1075 C CA . LEU A 1 141 ? -7.188 -13.953 -8.773 1 98.62 141 LEU A CA 1
ATOM 1076 C C . LEU A 1 141 ? -5.684 -14.07 -8.992 1 98.62 141 LEU A C 1
ATOM 1078 O O . LEU A 1 141 ? -5.195 -13.828 -10.102 1 98.62 141 LEU A O 1
ATOM 1082 N N . ASP A 1 142 ? -4.98 -14.492 -7.988 1 98.62 142 ASP A N 1
ATOM 1083 C CA . ASP A 1 142 ? -3.523 -14.414 -7.941 1 98.62 142 ASP A CA 1
ATOM 1084 C C . ASP A 1 142 ? -2.885 -15.648 -8.57 1 98.62 142 ASP A C 1
ATOM 1086 O O . ASP A 1 142 ? -2.637 -16.641 -7.879 1 98.62 142 ASP A O 1
ATOM 1090 N N . ASN A 1 143 ? -2.619 -15.531 -9.797 1 98.19 143 ASN A N 1
ATOM 1091 C CA . ASN A 1 143 ? -1.929 -16.625 -10.477 1 98.19 143 ASN A CA 1
ATOM 1092 C C . ASN A 1 143 ? -0.455 -16.297 -10.703 1 98.19 143 ASN A C 1
ATOM 1094 O O . ASN A 1 143 ? 0.234 -17 -11.445 1 98.19 143 ASN A O 1
ATOM 1098 N N . GLU A 1 144 ? 0.027 -15.18 -10.141 1 98.25 144 GLU A N 1
ATOM 1099 C CA . GLU A 1 144 ? 1.428 -14.812 -9.953 1 98.25 144 GLU A CA 1
ATOM 1100 C C . GLU A 1 144 ? 2.096 -14.484 -11.289 1 98.25 144 GLU A C 1
ATOM 1102 O O . GLU A 1 144 ? 3.324 -14.477 -11.383 1 98.25 144 GLU A O 1
ATOM 1107 N N . VAL A 1 145 ? 1.334 -14.297 -12.352 1 97.75 145 VAL A N 1
ATOM 1108 C CA . VAL A 1 145 ? 1.892 -13.953 -13.656 1 97.75 145 VAL A CA 1
ATOM 1109 C C . VAL A 1 145 ? 0.834 -13.25 -14.508 1 97.75 145 VAL A C 1
ATOM 1111 O O . VAL A 1 145 ? -0.361 -13.516 -14.367 1 97.75 145 VAL A O 1
ATOM 1114 N N . TYR A 1 146 ? 1.278 -12.305 -15.359 1 96.88 146 TYR A N 1
ATOM 1115 C CA . TYR A 1 146 ? 0.386 -11.812 -16.406 1 96.88 146 TYR A CA 1
ATOM 1116 C C . TYR A 1 146 ? 0.089 -12.906 -17.422 1 96.88 146 TYR A C 1
ATOM 1118 O O . TYR A 1 146 ? 0.65 -12.906 -18.531 1 96.88 146 TYR A O 1
ATOM 1126 N N . ALA A 1 147 ? -0.875 -13.672 -17.109 1 95.5 147 ALA A N 1
ATOM 1127 C CA . ALA A 1 147 ? -1.089 -14.898 -17.875 1 95.5 147 ALA A CA 1
ATOM 1128 C C . ALA A 1 147 ? -1.758 -14.594 -19.219 1 95.5 147 ALA A C 1
ATOM 1130 O O . ALA A 1 147 ? -1.378 -15.156 -20.25 1 95.5 147 ALA A O 1
ATOM 1131 N N . ASN A 1 148 ? -2.691 -13.688 -19.219 1 91.5 148 ASN A N 1
ATOM 1132 C CA . ASN A 1 148 ? -3.457 -13.375 -20.422 1 91.5 148 ASN A CA 1
ATOM 1133 C C . ASN A 1 148 ? -2.555 -12.859 -21.547 1 91.5 148 ASN A C 1
ATOM 1135 O O . ASN A 1 148 ? -2.832 -13.086 -22.734 1 91.5 148 ASN A O 1
ATOM 1139 N N . THR A 1 149 ? -1.463 -12.18 -21.172 1 90.69 149 THR A N 1
ATOM 1140 C CA . THR A 1 149 ? -0.591 -11.555 -22.156 1 90.69 149 THR A CA 1
ATOM 1141 C C . THR A 1 149 ? 0.631 -12.422 -22.438 1 90.69 149 THR A C 1
ATOM 1143 O O . THR A 1 149 ? 1.612 -11.961 -23.016 1 90.69 149 THR A O 1
ATOM 1146 N N . GLY A 1 150 ? 0.616 -13.609 -22 1 91.75 150 GLY A N 1
ATOM 1147 C CA . GLY A 1 150 ? 1.681 -14.523 -22.391 1 91.75 150 GLY A CA 1
ATOM 1148 C C . GLY A 1 150 ? 2.678 -14.789 -21.281 1 91.75 150 GLY A C 1
ATOM 1149 O O . GLY A 1 150 ? 3.832 -15.133 -21.547 1 91.75 150 GLY A O 1
ATOM 1150 N N . GLY A 1 151 ? 2.256 -14.539 -20.062 1 95.69 151 GLY A N 1
ATOM 1151 C CA . GLY A 1 151 ? 3.041 -14.992 -18.922 1 95.69 151 GLY A CA 1
ATOM 1152 C C . GLY A 1 151 ? 4.105 -14 -18.5 1 95.69 151 GLY A C 1
ATOM 1153 O O . GLY A 1 151 ? 5.227 -14.391 -18.156 1 95.69 151 GLY A O 1
ATOM 1154 N N . GLN A 1 152 ? 3.885 -12.672 -18.547 1 96.31 152 GLN A N 1
ATOM 1155 C CA . GLN A 1 152 ? 4.82 -11.664 -18.078 1 96.31 152 GLN A CA 1
ATOM 1156 C C . GLN A 1 152 ? 4.875 -11.625 -16.562 1 96.31 152 GLN A C 1
ATOM 1158 O O . GLN A 1 152 ? 3.889 -11.938 -15.891 1 96.31 152 GLN A O 1
ATOM 1163 N N . ARG A 1 153 ? 6.055 -11.289 -16.062 1 96.94 153 ARG A N 1
ATOM 1164 C CA . ARG A 1 153 ? 6.184 -11.172 -14.625 1 96.94 153 ARG A CA 1
ATOM 1165 C C . ARG A 1 153 ? 5.301 -10.055 -14.078 1 96.94 153 ARG A C 1
ATOM 1167 O O . ARG A 1 153 ? 5.023 -9.078 -14.781 1 96.94 153 ARG A O 1
ATOM 1174 N N . SER A 1 154 ? 4.742 -10.164 -12.93 1 96.88 154 SER A N 1
ATOM 1175 C CA . SER A 1 154 ? 4.051 -9.141 -12.156 1 96.88 154 SER A CA 1
ATOM 1176 C C . SER A 1 154 ? 4.688 -8.969 -10.781 1 96.88 154 SER A C 1
ATOM 1178 O O . SER A 1 154 ? 5.637 -9.68 -10.438 1 96.88 154 SER A O 1
ATOM 1180 N N . SER A 1 155 ? 4.168 -8.047 -10.016 1 97.75 155 SER A N 1
ATOM 1181 C CA . SER A 1 155 ? 4.645 -7.836 -8.648 1 97.75 155 SER A CA 1
ATOM 1182 C C . SER A 1 155 ? 4.195 -8.969 -7.727 1 97.75 155 SER A C 1
ATOM 1184 O O . SER A 1 155 ? 4.582 -9.008 -6.559 1 97.75 155 SER A O 1
ATOM 1186 N N . SER A 1 156 ? 3.439 -9.953 -8.281 1 98 156 SER A N 1
ATOM 1187 C CA . SER A 1 156 ? 3.062 -11.133 -7.516 1 98 156 SER A CA 1
ATOM 1188 C C . SER A 1 156 ? 3.977 -12.312 -7.836 1 98 156 SER A C 1
ATOM 1190 O O . SER A 1 156 ? 3.957 -13.328 -7.137 1 98 156 SER A O 1
ATOM 1192 N N . THR A 1 157 ? 4.789 -12.219 -8.914 1 98.19 157 THR A N 1
ATOM 1193 C CA . THR A 1 157 ? 5.672 -13.305 -9.32 1 98.19 157 THR A CA 1
ATOM 1194 C C . THR A 1 157 ? 6.75 -13.555 -8.273 1 98.19 157 THR A C 1
ATOM 1196 O O . THR A 1 157 ? 7.488 -12.641 -7.902 1 98.19 157 THR A O 1
ATOM 1199 N N . PRO A 1 158 ? 6.832 -14.766 -7.762 1 97.06 158 PRO A N 1
ATOM 1200 C CA . PRO A 1 158 ? 7.793 -15.008 -6.684 1 97.06 158 PRO A CA 1
ATOM 1201 C C . PRO A 1 158 ? 9.227 -15.148 -7.188 1 97.06 158 PRO A C 1
ATOM 1203 O O . PRO A 1 158 ? 9.445 -15.422 -8.375 1 97.06 158 PRO A O 1
ATOM 1206 N N . ILE A 1 159 ? 10.109 -15.078 -6.305 1 96.5 159 ILE A N 1
ATOM 1207 C CA . ILE A 1 159 ? 11.539 -15.156 -6.578 1 96.5 159 ILE A CA 1
ATOM 1208 C C . ILE A 1 159 ? 11.867 -16.484 -7.246 1 96.5 159 ILE A C 1
ATOM 1210 O O . ILE A 1 159 ? 11.328 -17.531 -6.863 1 96.5 159 ILE A O 1
ATOM 1214 N N . GLY A 1 160 ? 12.672 -16.406 -8.234 1 97.19 160 GLY A N 1
ATOM 1215 C CA . GLY A 1 160 ? 13.18 -17.609 -8.891 1 97.19 160 GLY A CA 1
ATOM 1216 C C . GLY A 1 160 ? 12.312 -18.062 -10.047 1 97.19 160 GLY A C 1
ATOM 1217 O O . GLY A 1 160 ? 12.727 -18.922 -10.836 1 97.19 160 GLY A O 1
ATOM 1218 N N . SER A 1 161 ? 11.102 -17.516 -10.195 1 97.62 161 SER A N 1
ATOM 1219 C CA . SER A 1 161 ? 10.203 -17.906 -11.281 1 97.62 161 SER A CA 1
ATOM 1220 C C . SER A 1 161 ? 10.773 -17.516 -12.641 1 97.62 161 SER A C 1
ATOM 1222 O O . SER A 1 161 ? 11.281 -16.406 -12.812 1 97.62 161 SER A O 1
ATOM 1224 N N . SER A 1 162 ? 10.711 -18.469 -13.562 1 97.88 162 SER A N 1
ATOM 1225 C CA . SER A 1 162 ? 10.977 -18.125 -14.953 1 97.88 162 SER A CA 1
ATOM 1226 C C . SER A 1 162 ? 9.703 -17.672 -15.672 1 97.88 162 SER A C 1
ATOM 1228 O O . SER A 1 162 ? 8.711 -18.391 -15.688 1 97.88 162 SER A O 1
ATOM 1230 N N . THR A 1 163 ? 9.672 -16.469 -16.156 1 97.19 163 THR A N 1
ATOM 1231 C CA . THR A 1 163 ? 8.547 -15.914 -16.906 1 97.19 163 THR A CA 1
ATOM 1232 C C . THR A 1 163 ? 9.008 -15.336 -18.234 1 97.19 163 THR A C 1
ATOM 1234 O O . THR A 1 163 ? 10.211 -15.328 -18.531 1 97.19 163 THR A O 1
ATOM 1237 N N . THR A 1 164 ? 8.117 -14.891 -19.078 1 96.12 164 THR A N 1
ATOM 1238 C CA . THR A 1 164 ? 8.453 -14.383 -20.391 1 96.12 164 THR A CA 1
ATOM 1239 C C . THR A 1 164 ? 9.281 -13.102 -20.281 1 96.12 164 THR A C 1
ATOM 1241 O O . THR A 1 164 ? 10.148 -12.844 -21.125 1 96.12 164 THR A O 1
ATOM 1244 N N . THR A 1 165 ? 9.078 -12.273 -19.234 1 95.56 165 THR A N 1
ATOM 1245 C CA . THR A 1 165 ? 9.805 -11.008 -19.109 1 95.56 165 THR A CA 1
ATOM 1246 C C . THR A 1 165 ? 10.852 -11.094 -18 1 95.56 165 THR A C 1
ATOM 1248 O O . THR A 1 165 ? 11.508 -10.094 -17.688 1 95.56 165 THR A O 1
ATOM 1251 N N . ALA A 1 166 ? 10.984 -12.195 -17.375 1 95.62 166 ALA A N 1
ATOM 1252 C CA . ALA A 1 166 ? 12.047 -12.516 -16.422 1 95.62 166 ALA A CA 1
ATOM 1253 C C . ALA A 1 166 ? 12.516 -13.961 -16.578 1 95.62 166 ALA A C 1
ATOM 1255 O O . ALA A 1 166 ? 12.398 -14.766 -15.656 1 95.62 166 ALA A O 1
ATOM 1256 N N . PRO A 1 167 ? 13.133 -14.227 -17.672 1 96.06 167 PRO A N 1
ATOM 1257 C CA . PRO A 1 167 ? 13.484 -15.617 -17.984 1 96.06 167 PRO A CA 1
ATOM 1258 C C . PRO A 1 167 ? 14.711 -16.109 -17.219 1 96.06 167 PRO A C 1
ATOM 1260 O O . PRO A 1 167 ? 15.648 -15.336 -16.984 1 96.06 167 PRO A O 1
ATOM 1263 N N . ALA A 1 168 ? 14.602 -17.344 -16.812 1 95.56 168 ALA A N 1
ATOM 1264 C CA . ALA A 1 168 ? 15.797 -18 -16.297 1 95.56 168 ALA A CA 1
ATOM 1265 C C . ALA A 1 168 ? 16.75 -18.359 -17.438 1 95.56 168 ALA A C 1
ATOM 1267 O O . ALA A 1 168 ? 16.328 -18.672 -18.547 1 95.56 168 ALA A O 1
ATOM 1268 N N . GLY A 1 169 ? 18.047 -18.25 -17.203 1 92.25 169 GLY A N 1
ATOM 1269 C CA . GLY A 1 169 ? 19.078 -18.594 -18.156 1 92.25 169 GLY A CA 1
ATOM 1270 C C . GLY A 1 169 ? 20.469 -18.656 -17.547 1 92.25 169 GLY A C 1
ATOM 1271 O O . GLY A 1 169 ? 20.625 -18.969 -16.375 1 92.25 169 GLY A O 1
ATOM 1272 N N . SER A 1 170 ? 21.438 -18.469 -18.344 1 90.56 170 SER A N 1
ATOM 1273 C CA . SER A 1 170 ? 22.828 -18.578 -17.922 1 90.56 170 SER A CA 1
ATOM 1274 C C . SER A 1 170 ? 23.234 -17.391 -17.047 1 90.56 170 SER A C 1
ATOM 1276 O O . SER A 1 170 ? 24.141 -17.516 -16.219 1 90.56 170 SER A O 1
ATOM 1278 N N . THR A 1 171 ? 22.531 -16.328 -17.156 1 89.94 171 THR A N 1
ATOM 1279 C CA . THR A 1 171 ? 22.969 -15.125 -16.453 1 89.94 171 THR A CA 1
ATOM 1280 C C . THR A 1 171 ? 21.953 -14.711 -15.391 1 89.94 171 THR A C 1
ATOM 1282 O O . THR A 1 171 ? 22.188 -13.75 -14.648 1 89.94 171 THR A O 1
ATOM 1285 N N . SER A 1 172 ? 20.859 -15.344 -15.391 1 93.38 172 SER A N 1
ATOM 1286 C CA . SER A 1 172 ? 19.797 -15.008 -14.445 1 93.38 172 SER A CA 1
ATOM 1287 C C . SER A 1 172 ? 19.016 -16.25 -14.031 1 93.38 172 SER A C 1
ATOM 1289 O O . SER A 1 172 ? 18.75 -17.125 -14.852 1 93.38 172 SER A O 1
ATOM 1291 N N . TYR A 1 173 ? 18.656 -16.344 -12.75 1 95.75 173 TYR A N 1
ATOM 1292 C CA . TYR A 1 173 ? 17.828 -17.469 -12.281 1 95.75 173 TYR A CA 1
ATOM 1293 C C . TYR A 1 173 ? 16.344 -17.125 -12.336 1 95.75 173 TYR A C 1
ATOM 1295 O O . TYR A 1 173 ? 15.531 -17.766 -11.672 1 95.75 173 TYR A O 1
ATOM 1303 N N . GLY A 1 174 ? 15.969 -16.031 -13.078 1 96.75 174 GLY A N 1
ATOM 1304 C CA . GLY A 1 174 ? 14.57 -15.625 -13.18 1 96.75 174 GLY A CA 1
ATOM 1305 C C . GLY A 1 174 ? 14.234 -14.422 -12.32 1 96.75 174 GLY A C 1
ATOM 1306 O O . GLY A 1 174 ? 15.047 -13.5 -12.188 1 96.75 174 GLY A O 1
ATOM 1307 N N . GLU A 1 175 ? 13.023 -14.359 -11.875 1 96.88 175 GLU A N 1
ATOM 1308 C CA . GLU A 1 175 ? 12.562 -13.242 -11.055 1 96.88 175 GLU A CA 1
ATOM 1309 C C . GLU A 1 175 ? 13.43 -13.078 -9.812 1 96.88 175 GLU A C 1
ATOM 1311 O O . GLU A 1 175 ? 13.703 -14.055 -9.109 1 96.88 175 GLU A O 1
ATOM 1316 N N . LYS A 1 176 ? 13.836 -11.852 -9.516 1 94.06 176 LYS A N 1
ATOM 1317 C CA . LYS A 1 176 ? 14.789 -11.602 -8.438 1 94.06 176 LYS A CA 1
ATOM 1318 C C . LYS A 1 176 ? 14.086 -11.031 -7.207 1 94.06 176 LYS A C 1
ATOM 1320 O O . LYS A 1 176 ? 14.648 -11.039 -6.109 1 94.06 176 LYS A O 1
ATOM 1325 N N . ARG A 1 177 ? 12.938 -10.656 -7.402 1 91.88 177 ARG A N 1
ATOM 1326 C CA . ARG A 1 177 ? 12.234 -9.938 -6.348 1 91.88 177 ARG A CA 1
ATOM 1327 C C . ARG A 1 177 ? 11.25 -10.844 -5.625 1 91.88 177 ARG A C 1
ATOM 1329 O O . ARG A 1 177 ? 10.797 -11.844 -6.188 1 91.88 177 ARG A O 1
ATOM 1336 N N . ASN A 1 178 ? 10.969 -10.43 -4.387 1 92.62 178 ASN A N 1
ATOM 1337 C CA . ASN A 1 178 ? 9.93 -11.117 -3.627 1 92.62 178 ASN A CA 1
ATOM 1338 C C . ASN A 1 178 ? 8.531 -10.703 -4.082 1 92.62 178 ASN A C 1
ATOM 1340 O O . ASN A 1 178 ? 8.336 -9.578 -4.543 1 92.62 178 ASN A O 1
ATOM 1344 N N . LYS A 1 179 ? 7.621 -11.672 -3.943 1 96.44 179 LYS A N 1
ATOM 1345 C CA . LYS A 1 179 ? 6.207 -11.359 -4.125 1 96.44 179 LYS A CA 1
ATOM 1346 C C . LYS A 1 179 ? 5.766 -10.227 -3.199 1 96.44 179 LYS A C 1
ATOM 1348 O O . LYS A 1 179 ? 6.051 -10.258 -2 1 96.44 179 LYS A O 1
ATOM 1353 N N . LYS A 1 180 ? 5.137 -9.195 -3.803 1 97 180 LYS A N 1
ATOM 1354 C CA . LYS A 1 180 ? 4.602 -8.086 -3.02 1 97 180 LYS A CA 1
ATOM 1355 C C . LYS A 1 180 ? 3.516 -8.562 -2.061 1 97 180 LYS A C 1
ATOM 1357 O O . LYS A 1 180 ? 2.664 -9.367 -2.434 1 97 180 LYS A O 1
ATOM 1362 N N . ASP A 1 181 ? 3.561 -8.055 -0.797 1 97.06 181 ASP A N 1
ATOM 1363 C CA . ASP A 1 181 ? 2.602 -8.477 0.22 1 97.06 181 ASP A CA 1
ATOM 1364 C C . ASP A 1 181 ? 1.329 -7.637 0.156 1 97.06 181 ASP A C 1
ATOM 1366 O O . ASP A 1 181 ? 1.103 -6.781 1.012 1 97.06 181 ASP A O 1
ATOM 1370 N N . MET A 1 182 ? 0.495 -7.992 -0.707 1 97.81 182 MET A N 1
ATOM 1371 C CA . MET A 1 182 ? -0.707 -7.203 -0.957 1 97.81 182 MET A CA 1
ATOM 1372 C C . MET A 1 182 ? -1.644 -7.242 0.246 1 97.81 182 MET A C 1
ATOM 1374 O O . MET A 1 182 ? -2.34 -6.266 0.527 1 97.81 182 MET A O 1
ATOM 1378 N N . LEU A 1 183 ? -1.653 -8.375 0.92 1 98.12 183 LEU A N 1
ATOM 1379 C CA . LEU A 1 183 ? -2.564 -8.461 2.057 1 98.12 183 LEU A CA 1
ATOM 1380 C C . LEU A 1 183 ? -2.186 -7.457 3.137 1 98.12 183 LEU A C 1
ATOM 1382 O O . LEU A 1 183 ? -3.045 -6.734 3.648 1 98.12 183 LEU A O 1
ATOM 1386 N N . ALA A 1 184 ? -0.912 -7.418 3.461 1 97.81 184 ALA A N 1
ATOM 1387 C CA . ALA A 1 184 ? -0.441 -6.461 4.461 1 97.81 184 ALA A CA 1
ATOM 1388 C C . ALA A 1 184 ? -0.661 -5.023 3.992 1 97.81 184 ALA A C 1
ATOM 1390 O O . ALA A 1 184 ? -1.046 -4.16 4.781 1 97.81 184 ALA A O 1
ATOM 1391 N N . ILE A 1 185 ? -0.466 -4.785 2.748 1 98.38 185 ILE A N 1
ATOM 1392 C CA . ILE A 1 185 ? -0.612 -3.451 2.174 1 98.38 185 ILE A CA 1
ATOM 1393 C C . ILE A 1 185 ? -2.07 -3.01 2.262 1 98.38 185 ILE A C 1
ATOM 1395 O O . ILE A 1 185 ? -2.363 -1.891 2.689 1 98.38 185 ILE A O 1
ATOM 1399 N N . MET A 1 186 ? -2.979 -3.9 1.889 1 98.56 186 MET A N 1
ATOM 1400 C CA . MET A 1 186 ? -4.395 -3.535 1.904 1 98.56 186 MET A CA 1
ATOM 1401 C C . MET A 1 186 ? -4.906 -3.402 3.334 1 98.56 186 MET A C 1
ATOM 1403 O O . MET A 1 186 ? -5.758 -2.561 3.617 1 98.56 186 MET A O 1
ATOM 1407 N N . ALA A 1 187 ? -4.395 -4.215 4.234 1 98.25 187 ALA A N 1
ATOM 1408 C CA . ALA A 1 187 ? -4.723 -4.047 5.648 1 98.25 187 ALA A CA 1
ATOM 1409 C C . ALA A 1 187 ? -4.281 -2.676 6.152 1 98.25 187 ALA A C 1
ATOM 1411 O O . ALA A 1 187 ? -5.02 -2.014 6.887 1 98.25 187 ALA A O 1
ATOM 1412 N N . ALA A 1 188 ? -3.172 -2.25 5.734 1 97.12 188 ALA A N 1
ATOM 1413 C CA . ALA A 1 188 ? -2.613 -0.973 6.168 1 97.12 188 ALA A CA 1
ATOM 1414 C C . ALA A 1 188 ? -3.42 0.196 5.613 1 97.12 188 ALA A C 1
ATOM 1416 O O . ALA A 1 188 ? -3.32 1.32 6.109 1 97.12 188 ALA A O 1
ATOM 1417 N N . HIS A 1 189 ? -4.184 -0.038 4.59 1 97.62 189 HIS A N 1
ATOM 1418 C CA . HIS A 1 189 ? -5.094 0.979 4.074 1 97.62 189 HIS A CA 1
ATOM 1419 C C . HIS A 1 189 ? -6.285 1.181 5.004 1 97.62 189 HIS A C 1
ATOM 1421 O O . HIS A 1 189 ? -7.133 2.043 4.758 1 97.62 189 HIS A O 1
ATOM 1427 N N . GLY A 1 190 ? -6.375 0.383 6.051 1 95.06 190 GLY A N 1
ATOM 1428 C CA . GLY A 1 190 ? -7.488 0.492 6.98 1 95.06 190 GLY A CA 1
ATOM 1429 C C . GLY A 1 190 ? -8.695 -0.32 6.562 1 95.06 190 GLY A C 1
ATOM 1430 O O . GLY A 1 190 ? -9.82 -0.036 6.988 1 95.06 190 GLY A O 1
ATOM 1431 N N . SER A 1 191 ? -8.469 -1.246 5.613 1 97.56 191 SER A N 1
ATOM 1432 C CA . SER A 1 191 ? -9.57 -2.117 5.219 1 97.56 191 SER A CA 1
ATOM 1433 C C . SER A 1 191 ? -10.172 -2.834 6.426 1 97.56 191 SER A C 1
ATOM 1435 O O . SER A 1 191 ? -9.438 -3.342 7.277 1 97.56 191 SER A O 1
ATOM 1437 N N . PRO A 1 192 ? -11.5 -2.873 6.504 1 98.25 192 PRO A N 1
ATOM 1438 C CA . PRO A 1 192 ? -12.117 -3.557 7.641 1 98.25 192 PRO A CA 1
ATOM 1439 C C . PRO A 1 192 ? -11.883 -5.066 7.621 1 98.25 192 PRO A C 1
ATOM 1441 O O . PRO A 1 192 ? -11.984 -5.723 8.656 1 98.25 192 PRO A O 1
ATOM 1444 N N . TYR A 1 193 ? -11.578 -5.621 6.375 1 98.81 193 TYR A N 1
ATOM 1445 C CA . TYR A 1 193 ? -11.359 -7.062 6.281 1 98.81 193 TYR A CA 1
ATOM 1446 C C . TYR A 1 193 ? -10.516 -7.406 5.062 1 98.81 193 TYR A C 1
ATOM 1448 O O . TYR A 1 193 ? -10.812 -6.973 3.945 1 98.81 193 TYR A O 1
ATOM 1456 N N . VAL A 1 194 ? -9.438 -8.117 5.246 1 98.94 194 VAL A N 1
ATOM 1457 C CA . VAL A 1 194 ? -8.648 -8.688 4.164 1 98.94 194 VAL A CA 1
ATOM 1458 C C . VAL A 1 194 ? -8.344 -10.156 4.465 1 98.94 194 VAL A C 1
ATOM 1460 O O . VAL A 1 194 ? -8.242 -10.547 5.629 1 98.94 194 VAL A O 1
ATOM 1463 N N . ALA A 1 195 ? -8.211 -10.984 3.396 1 98.94 195 ALA A N 1
ATOM 1464 C CA . ALA A 1 195 ? -7.969 -12.406 3.645 1 98.94 195 ALA A CA 1
ATOM 1465 C C . ALA A 1 195 ? -7.297 -13.07 2.445 1 98.94 195 ALA A C 1
ATOM 1467 O O . ALA A 1 195 ? -7.48 -12.633 1.306 1 98.94 195 ALA A O 1
ATOM 1468 N N . GLN A 1 196 ? -6.5 -14.055 2.744 1 98.75 196 GLN A N 1
ATOM 1469 C CA . GLN A 1 196 ? -6.004 -14.992 1.747 1 98.75 196 GLN A CA 1
ATOM 1470 C C . GLN A 1 196 ? -6.855 -16.266 1.711 1 98.75 196 GLN A C 1
ATOM 1472 O O . GLN A 1 196 ? -7.18 -16.828 2.756 1 98.75 196 GLN A O 1
ATOM 1477 N N . VAL A 1 197 ? -7.219 -16.656 0.49 1 98.88 197 VAL A N 1
ATOM 1478 C CA . VAL A 1 197 ? -8.039 -17.859 0.354 1 98.88 197 VAL A CA 1
ATOM 1479 C C . VAL A 1 197 ? -7.453 -18.766 -0.722 1 98.88 197 VAL A C 1
ATOM 1481 O O . VAL A 1 197 ? -6.68 -18.312 -1.568 1 98.88 197 VAL A O 1
ATOM 1484 N N . ALA A 1 198 ? -7.777 -20.016 -0.64 1 98.69 198 ALA A N 1
ATOM 1485 C CA . ALA A 1 198 ? -7.348 -21.016 -1.616 1 98.69 198 ALA A CA 1
ATOM 1486 C C . ALA A 1 198 ? -8.445 -22.047 -1.864 1 98.69 198 ALA A C 1
ATOM 1488 O O . ALA A 1 198 ? -9.133 -22.469 -0.93 1 98.69 198 ALA A O 1
ATOM 1489 N N . PRO A 1 199 ? -8.57 -22.422 -3.09 1 96.94 199 PRO A N 1
ATOM 1490 C CA . PRO A 1 199 ? -9.703 -23.297 -3.426 1 96.94 199 PRO A CA 1
ATOM 1491 C C . PRO A 1 199 ? -9.57 -24.688 -2.807 1 96.94 199 PRO A C 1
ATOM 1493 O O . PRO A 1 199 ? -10.578 -25.375 -2.637 1 96.94 199 PRO A O 1
ATOM 1496 N N . ASN A 1 200 ? -8.336 -25.156 -2.518 1 96.56 200 ASN A N 1
ATOM 1497 C CA . ASN A 1 200 ? -8.148 -26.469 -1.923 1 96.56 200 ASN A CA 1
ATOM 1498 C C . ASN A 1 200 ? -8.703 -26.531 -0.5 1 96.56 200 ASN A C 1
ATOM 1500 O O . ASN A 1 200 ? -8.922 -27.609 0.043 1 96.56 200 ASN A O 1
ATOM 1504 N N . LYS A 1 201 ? -8.844 -25.391 0.151 1 97.12 201 LYS A N 1
ATOM 1505 C CA . LYS A 1 201 ? -9.445 -25.297 1.475 1 97.12 201 LYS A CA 1
ATOM 1506 C C . LYS A 1 201 ? -10.805 -24.594 1.405 1 97.12 201 LYS A C 1
ATOM 1508 O O . LYS A 1 201 ? -10.977 -23.516 1.977 1 97.12 201 LYS A O 1
ATOM 1513 N N . TRP A 1 202 ? -11.703 -25.328 0.892 1 93.69 202 TRP A N 1
ATOM 1514 C CA . TRP A 1 202 ? -12.977 -24.766 0.441 1 93.69 202 TRP A CA 1
ATOM 1515 C C . TRP A 1 202 ? -13.773 -24.219 1.616 1 93.69 202 TRP A C 1
ATOM 1517 O O . TRP A 1 202 ? -14.367 -23.141 1.523 1 93.69 202 TRP A O 1
ATOM 1527 N N . LYS A 1 203 ? -13.852 -24.875 2.764 1 95.56 203 LYS A N 1
ATOM 1528 C CA . LYS A 1 203 ? -14.609 -24.406 3.92 1 95.56 203 LYS A CA 1
ATOM 1529 C C . LYS A 1 203 ? -14.055 -23.078 4.43 1 95.56 203 LYS A C 1
ATOM 1531 O O . LYS A 1 203 ? -14.82 -22.156 4.73 1 95.56 203 LYS A O 1
ATOM 1536 N N . ASP A 1 204 ? -12.766 -23.062 4.484 1 97.75 204 ASP A N 1
ATOM 1537 C CA . ASP A 1 204 ? -12.102 -21.828 4.898 1 97.75 204 ASP A CA 1
ATOM 1538 C C . ASP A 1 204 ? -12.391 -20.703 3.916 1 97.75 204 ASP A C 1
ATOM 1540 O O . ASP A 1 204 ? -12.695 -19.578 4.328 1 97.75 204 ASP A O 1
ATOM 1544 N N . MET A 1 205 ? -12.305 -21 2.637 1 97.88 205 MET A N 1
ATOM 1545 C CA . MET A 1 205 ? -12.5 -20 1.583 1 97.88 205 MET A CA 1
ATOM 1546 C C . MET A 1 205 ? -13.922 -19.438 1.627 1 97.88 205 MET A C 1
ATOM 1548 O O . MET A 1 205 ? -14.109 -18.219 1.631 1 97.88 205 MET A O 1
ATOM 1552 N N . ILE A 1 206 ? -14.891 -20.297 1.748 1 96.12 206 ILE A N 1
ATOM 1553 C CA . ILE A 1 206 ? -16.281 -19.859 1.724 1 96.12 206 ILE A CA 1
ATOM 1554 C C . ILE A 1 206 ? -16.578 -19.016 2.967 1 96.12 206 ILE A C 1
ATOM 1556 O O . ILE A 1 206 ? -17.25 -17.984 2.885 1 96.12 206 ILE A O 1
ATOM 1560 N N . LYS A 1 207 ? -16.094 -19.469 4.082 1 97.56 207 LYS A N 1
ATOM 1561 C CA . LYS A 1 207 ? -16.297 -18.719 5.312 1 97.56 207 LYS A CA 1
ATOM 1562 C C . LYS A 1 207 ? -15.742 -17.297 5.195 1 97.56 207 LYS A C 1
ATOM 1564 O O . LYS A 1 207 ? -16.391 -16.328 5.59 1 97.56 207 LYS A O 1
ATOM 1569 N N . LYS A 1 208 ? -14.609 -17.172 4.645 1 98.62 208 LYS A N 1
ATOM 1570 C CA . LYS A 1 208 ? -13.953 -15.867 4.516 1 98.62 208 LYS A CA 1
ATOM 1571 C C . LYS A 1 208 ? -14.664 -15 3.484 1 98.62 208 LYS A C 1
ATOM 1573 O O . LYS A 1 208 ? -14.797 -13.789 3.674 1 98.62 208 LYS A O 1
ATOM 1578 N N . ILE A 1 209 ? -15.086 -15.578 2.418 1 98.25 209 ILE A N 1
ATOM 1579 C CA . ILE A 1 209 ? -15.852 -14.852 1.41 1 98.25 209 ILE A CA 1
ATOM 1580 C C . ILE A 1 209 ? -17.141 -14.328 2.02 1 98.25 209 ILE A C 1
ATOM 1582 O O . ILE A 1 209 ? -17.5 -13.164 1.835 1 98.25 209 ILE A O 1
ATOM 1586 N N . GLN A 1 210 ? -17.828 -15.141 2.779 1 98.06 210 GLN A N 1
ATOM 1587 C CA . GLN A 1 210 ? -19.078 -14.734 3.428 1 98.06 210 GLN A CA 1
ATOM 1588 C C . GLN A 1 210 ? -18.812 -13.648 4.469 1 98.06 210 GLN A C 1
ATOM 1590 O O . GLN A 1 210 ? -19.594 -12.703 4.594 1 98.06 210 GLN A O 1
ATOM 1595 N N . THR A 1 211 ? -17.766 -13.812 5.223 1 98.5 211 THR A N 1
ATOM 1596 C CA . THR A 1 211 ? -17.375 -12.75 6.137 1 98.5 211 THR A CA 1
ATOM 1597 C C . THR A 1 211 ? -17.172 -11.438 5.387 1 98.5 211 THR A C 1
ATOM 1599 O O . THR A 1 211 ? -17.594 -10.375 5.848 1 98.5 211 THR A O 1
ATOM 1602 N N . GLY A 1 212 ? -16.5 -11.547 4.234 1 98.56 212 GLY A N 1
ATOM 1603 C CA . GLY A 1 212 ? -16.328 -10.367 3.398 1 98.56 212 GLY A CA 1
ATOM 1604 C C . GLY A 1 212 ? -17.641 -9.719 2.996 1 98.56 212 GLY A C 1
ATOM 1605 O O . GLY A 1 212 ? -17.797 -8.5 3.082 1 98.56 212 GLY A O 1
ATOM 1606 N N . PHE A 1 213 ? -18.562 -10.484 2.604 1 97.81 213 PHE A N 1
ATOM 1607 C CA . PHE A 1 213 ? -19.859 -9.977 2.195 1 97.81 213 PHE A CA 1
ATOM 1608 C C . PHE A 1 213 ? -20.578 -9.328 3.373 1 97.81 213 PHE A C 1
ATOM 1610 O O . PHE A 1 213 ? -21.344 -8.367 3.195 1 97.81 213 PHE A O 1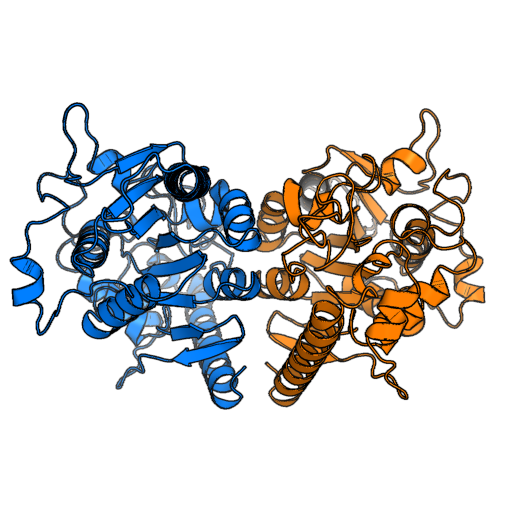
ATOM 1617 N N . ASP A 1 214 ? -20.328 -9.789 4.559 1 97.62 214 ASP A N 1
ATOM 1618 C CA . ASP A 1 214 ? -21 -9.297 5.758 1 97.62 214 ASP A CA 1
ATOM 1619 C C . ASP A 1 214 ? -20.281 -8.086 6.34 1 97.62 214 ASP A C 1
ATOM 1621 O O . ASP A 1 214 ? -20.75 -7.48 7.309 1 97.62 214 ASP A O 1
ATOM 1625 N N . THR A 1 215 ? -19.234 -7.734 5.797 1 98.25 215 THR A N 1
ATOM 1626 C CA . THR A 1 215 ? -18.422 -6.621 6.289 1 98.25 215 THR A CA 1
ATOM 1627 C C . THR A 1 215 ? -18.703 -5.355 5.484 1 98.25 215 THR A C 1
ATOM 1629 O O . THR A 1 215 ? -18.594 -5.359 4.258 1 98.25 215 THR A O 1
ATOM 1632 N N . LYS A 1 216 ? -19.141 -4.312 6.148 1 97.62 216 LYS A N 1
ATOM 1633 C CA . LYS A 1 216 ? -19.328 -3.031 5.477 1 97.62 216 LYS A CA 1
ATOM 1634 C C . LYS A 1 216 ? -17.984 -2.365 5.168 1 97.62 216 LYS A C 1
ATOM 1636 O O . LYS A 1 216 ? -17.078 -2.373 6 1 97.62 216 LYS A O 1
ATOM 1641 N N . GLY A 1 217 ? -17.844 -1.771 3.918 1 97.88 217 GLY A N 1
ATOM 1642 C CA . GLY A 1 217 ? -16.609 -1.13 3.496 1 97.88 217 GLY A CA 1
ATOM 1643 C C . GLY A 1 217 ? -15.82 -1.952 2.49 1 97.88 217 GLY A C 1
ATOM 1644 O O . GLY A 1 217 ? -16.297 -2.977 2.006 1 97.88 217 GLY A O 1
ATOM 1645 N N . PRO A 1 218 ? -14.633 -1.382 2.086 1 98.44 218 PRO A N 1
ATOM 1646 C CA . PRO A 1 218 ? -13.828 -2.09 1.09 1 98.44 218 PRO A CA 1
ATOM 1647 C C . PRO A 1 218 ? -13.148 -3.336 1.656 1 98.44 218 PRO A C 1
ATOM 1649 O O . PRO A 1 218 ? -12.422 -3.25 2.648 1 98.44 218 PRO A O 1
ATOM 1652 N N . VAL A 1 219 ? -13.43 -4.453 1.041 1 98.81 219 VAL A N 1
ATOM 1653 C CA . VAL A 1 219 ? -12.906 -5.758 1.433 1 98.81 219 VAL A CA 1
ATOM 1654 C C . VAL A 1 219 ? -11.961 -6.277 0.356 1 98.81 219 VAL A C 1
ATOM 1656 O O . VAL A 1 219 ? -12.234 -6.152 -0.839 1 98.81 219 VAL A O 1
ATOM 1659 N N . PHE A 1 220 ? -10.805 -6.859 0.829 1 98.94 220 PHE A N 1
ATOM 1660 C CA . PHE A 1 220 ? -9.836 -7.391 -0.116 1 98.94 220 PHE A CA 1
ATOM 1661 C C . PHE A 1 220 ? -9.602 -8.883 0.12 1 98.94 220 PHE A C 1
ATOM 1663 O O . PHE A 1 220 ? -9.242 -9.289 1.226 1 98.94 220 PHE A O 1
ATOM 1670 N N . ILE A 1 221 ? -9.797 -9.688 -0.895 1 98.94 221 ILE A N 1
ATOM 1671 C CA . ILE A 1 221 ? -9.531 -11.125 -0.862 1 98.94 221 ILE A CA 1
ATOM 1672 C C . ILE A 1 221 ? -8.461 -11.477 -1.893 1 98.94 221 ILE A C 1
ATOM 1674 O O . ILE A 1 221 ? -8.625 -11.203 -3.084 1 98.94 221 ILE A O 1
ATOM 1678 N N . ASN A 1 222 ? -7.383 -11.945 -1.411 1 98.88 222 ASN A N 1
ATOM 1679 C CA . ASN A 1 222 ? -6.355 -12.492 -2.291 1 98.88 222 ASN A CA 1
ATOM 1680 C C . ASN A 1 222 ? -6.5 -14 -2.449 1 98.88 222 ASN A C 1
ATOM 1682 O O . ASN A 1 222 ? -6.273 -14.758 -1.501 1 98.88 222 ASN A O 1
ATOM 1686 N N . ALA A 1 223 ? -6.863 -14.453 -3.639 1 98.88 223 ALA A N 1
ATOM 1687 C CA . ALA A 1 223 ? -7.16 -15.867 -3.857 1 98.88 223 ALA A CA 1
ATOM 1688 C C . ALA A 1 223 ? -6.043 -16.547 -4.641 1 98.88 223 ALA A C 1
ATOM 1690 O O . ALA A 1 223 ? -5.66 -16.078 -5.719 1 98.88 223 ALA A O 1
ATOM 1691 N N . MET A 1 224 ? -5.551 -17.641 -4.082 1 98.5 224 MET A N 1
ATOM 1692 C CA . MET A 1 224 ? -4.574 -18.438 -4.812 1 98.5 224 MET A CA 1
ATOM 1693 C C . MET A 1 224 ? -5.199 -19.047 -6.062 1 98.5 224 MET A C 1
ATOM 1695 O O . MET A 1 224 ? -6.129 -19.859 -5.961 1 98.5 224 MET A O 1
ATOM 1699 N N . SER A 1 225 ? -4.699 -18.625 -7.176 1 98.44 225 SER A N 1
ATOM 1700 C CA . SER A 1 225 ? -5.242 -19.125 -8.438 1 98.44 225 SER A CA 1
ATOM 1701 C C . SER A 1 225 ? -4.16 -19.781 -9.289 1 98.44 225 SER A C 1
ATOM 1703 O O . SER A 1 225 ? -3.633 -19.172 -10.219 1 98.44 225 SER A O 1
ATOM 1705 N N . ALA A 1 226 ? -3.932 -21.062 -8.992 1 97.75 226 ALA A N 1
ATOM 1706 C CA . ALA A 1 226 ? -2.895 -21.781 -9.727 1 97.75 226 ALA A CA 1
ATOM 1707 C C . ALA A 1 226 ? -3.191 -21.797 -11.219 1 97.75 226 ALA A C 1
ATOM 1709 O O . ALA A 1 226 ? -4.316 -22.094 -11.633 1 97.75 226 ALA A O 1
ATOM 1710 N N . CYS A 1 227 ? -2.209 -21.469 -11.977 1 97.25 227 CYS A N 1
ATOM 1711 C CA . CYS A 1 227 ? -2.361 -21.359 -13.422 1 97.25 227 CYS A CA 1
ATOM 1712 C C . CYS A 1 227 ? -1.716 -22.547 -14.125 1 97.25 227 CYS A C 1
ATOM 1714 O O . CYS A 1 227 ? -0.489 -22.641 -14.203 1 97.25 227 CYS A O 1
ATOM 1716 N N . THR A 1 228 ? -2.508 -23.469 -14.672 1 95.25 228 THR A N 1
ATOM 1717 C CA . THR A 1 228 ? -2.004 -24.672 -15.312 1 95.25 228 THR A CA 1
ATOM 1718 C C . THR A 1 228 ? -1.068 -24.328 -16.469 1 95.25 228 THR A C 1
ATOM 1720 O O . THR A 1 228 ? -0.015 -24.953 -16.625 1 95.25 228 THR A O 1
ATOM 1723 N N . THR A 1 229 ? -1.369 -23.297 -17.172 1 95.06 229 THR A N 1
ATOM 1724 C CA . THR A 1 229 ? -0.64 -22.953 -18.391 1 95.06 229 THR A CA 1
ATOM 1725 C C . THR A 1 229 ? 0.696 -22.297 -18.047 1 95.06 229 THR A C 1
ATOM 1727 O O . THR A 1 229 ? 1.731 -22.656 -18.609 1 95.06 229 THR A O 1
ATOM 1730 N N . GLU A 1 230 ? 0.697 -21.391 -17.109 1 96.56 230 GLU A N 1
ATOM 1731 C CA . GLU A 1 230 ? 1.91 -20.625 -16.859 1 96.56 230 GLU A CA 1
ATOM 1732 C C . GLU A 1 230 ? 2.758 -21.266 -15.758 1 96.56 230 GLU A C 1
ATOM 1734 O O . GLU A 1 230 ? 3.977 -21.078 -15.727 1 96.56 230 GLU A O 1
ATOM 1739 N N . TRP A 1 231 ? 2.102 -21.953 -14.828 1 97.25 231 TRP A N 1
ATOM 1740 C CA . TRP A 1 231 ? 2.857 -22.719 -13.844 1 97.25 231 TRP A CA 1
ATOM 1741 C C . TRP A 1 231 ? 3.311 -24.047 -14.414 1 97.25 231 TRP A C 1
ATOM 1743 O O . TRP A 1 231 ? 4.203 -24.703 -13.867 1 97.25 231 TRP A O 1
ATOM 1753 N N . LYS A 1 232 ? 2.66 -24.5 -15.531 1 95.62 232 LYS A N 1
ATOM 1754 C CA . LYS A 1 232 ? 3.059 -25.609 -16.391 1 95.62 232 LYS A CA 1
ATOM 1755 C C . LYS A 1 232 ? 2.859 -26.938 -15.68 1 95.62 232 LYS A C 1
ATOM 1757 O O . LYS A 1 232 ? 3.762 -27.781 -15.656 1 95.62 232 LYS A O 1
ATOM 1762 N N . PHE A 1 233 ? 1.739 -27.109 -15.109 1 96.56 233 PHE A N 1
ATOM 1763 C CA . PHE A 1 233 ? 1.326 -28.406 -14.594 1 96.56 233 PHE A CA 1
ATOM 1764 C C . PHE A 1 233 ? 0.09 -28.906 -15.336 1 96.56 233 PHE A C 1
ATOM 1766 O O . PHE A 1 233 ? -0.516 -28.172 -16.109 1 96.56 233 PHE A O 1
ATOM 1773 N N . GLN A 1 234 ? -0.303 -30.156 -15.188 1 96.94 234 GLN A N 1
ATOM 1774 C CA . GLN A 1 234 ? -1.451 -30.75 -15.883 1 96.94 234 GLN A CA 1
ATOM 1775 C C . GLN A 1 234 ? -2.762 -30.234 -15.289 1 96.94 234 GLN A C 1
ATOM 1777 O O . GLN A 1 234 ? -2.867 -30.031 -14.078 1 96.94 234 GLN A O 1
ATOM 1782 N N . PRO A 1 235 ? -3.77 -30 -16.109 1 95.88 235 PRO A N 1
ATOM 1783 C CA . PRO A 1 235 ? -5.039 -29.406 -15.688 1 95.88 235 PRO A CA 1
ATOM 1784 C C . PRO A 1 235 ? -5.641 -30.125 -14.477 1 95.88 235 PRO A C 1
ATOM 1786 O O . PRO A 1 235 ? -6.234 -29.484 -13.609 1 95.88 235 PRO A O 1
ATOM 1789 N N . HIS A 1 236 ? -5.465 -31.438 -14.438 1 96.38 236 HIS A N 1
ATOM 1790 C CA . HIS A 1 236 ? -6.102 -32.188 -13.367 1 96.38 236 HIS A CA 1
ATOM 1791 C C . HIS A 1 236 ? -5.336 -32.031 -12.055 1 96.38 236 HIS A C 1
ATOM 1793 O O . HIS A 1 236 ? -5.77 -32.531 -11.016 1 96.38 236 HIS A O 1
ATOM 1799 N N . GLU A 1 237 ? -4.211 -31.312 -12.047 1 97.69 237 GLU A N 1
ATOM 1800 C CA . GLU A 1 237 ? -3.344 -31.188 -10.875 1 97.69 237 GLU A CA 1
ATOM 1801 C C . GLU A 1 237 ? -3.527 -29.828 -10.203 1 97.69 237 GLU A C 1
ATOM 1803 O O . GLU A 1 237 ? -2.764 -29.469 -9.305 1 97.69 237 GLU A O 1
ATOM 1808 N N . THR A 1 238 ? -4.52 -29.094 -10.578 1 97.44 238 THR A N 1
ATOM 1809 C CA . THR A 1 238 ? -4.703 -27.719 -10.094 1 97.44 238 THR A CA 1
ATOM 1810 C C . THR A 1 238 ? -4.863 -27.703 -8.578 1 97.44 238 THR A C 1
ATOM 1812 O O . THR A 1 238 ? -4.211 -26.906 -7.891 1 97.44 238 THR A O 1
ATOM 1815 N N . ILE A 1 239 ? -5.695 -28.531 -8.039 1 97.62 239 ILE A N 1
ATOM 1816 C CA . ILE A 1 239 ? -5.938 -28.562 -6.605 1 97.62 239 ILE A CA 1
ATOM 1817 C C . ILE A 1 239 ? -4.688 -29.047 -5.879 1 97.62 239 ILE A C 1
ATOM 1819 O O . ILE A 1 239 ? -4.367 -28.562 -4.789 1 97.62 239 ILE A O 1
ATOM 1823 N N . GLU A 1 240 ? -3.951 -29.984 -6.531 1 97.88 240 GLU A N 1
ATOM 1824 C CA . GLU A 1 240 ? -2.686 -30.438 -5.965 1 97.88 240 GLU A CA 1
ATOM 1825 C C . GLU A 1 240 ? -1.688 -29.281 -5.852 1 97.88 240 GLU A C 1
ATOM 1827 O O . GLU A 1 240 ? -0.993 -29.156 -4.84 1 97.88 240 GLU A O 1
ATOM 1832 N N . ALA A 1 241 ? -1.58 -28.469 -6.863 1 98.19 241 ALA A N 1
ATOM 1833 C CA . ALA A 1 241 ? -0.732 -27.281 -6.812 1 98.19 241 ALA A CA 1
ATOM 1834 C C . ALA A 1 241 ? -1.104 -26.391 -5.633 1 98.19 241 ALA A C 1
ATOM 1836 O O . ALA A 1 241 ? -0.228 -25.906 -4.91 1 98.19 241 ALA A O 1
ATOM 1837 N N . SER A 1 242 ? -2.383 -26.188 -5.434 1 98.12 242 SER A N 1
ATOM 1838 C CA . SER A 1 242 ? -2.875 -25.375 -4.32 1 98.12 242 SER A CA 1
ATOM 1839 C C . SER A 1 242 ? -2.539 -26.031 -2.979 1 98.12 242 SER A C 1
ATOM 1841 O O . SER A 1 242 ? -2.184 -25.328 -2.023 1 98.12 242 SER A O 1
ATOM 1843 N N . ASP A 1 243 ? -2.699 -27.375 -2.912 1 98.31 243 ASP A N 1
ATOM 1844 C CA . ASP A 1 243 ? -2.334 -28.094 -1.699 1 98.31 243 ASP A CA 1
ATOM 1845 C C . ASP A 1 243 ? -0.878 -27.828 -1.32 1 98.31 243 ASP A C 1
ATOM 1847 O O . ASP A 1 243 ? -0.577 -27.531 -0.165 1 98.31 243 ASP A O 1
ATOM 1851 N N . LEU A 1 244 ? -0.004 -27.953 -2.275 1 98.62 244 LEU A N 1
ATOM 1852 C CA . LEU A 1 244 ? 1.421 -27.766 -2.027 1 98.62 244 LEU A CA 1
ATOM 1853 C C . LEU A 1 244 ? 1.71 -26.328 -1.581 1 98.62 244 LEU A C 1
ATOM 1855 O O . LEU A 1 244 ? 2.508 -26.109 -0.668 1 98.62 244 LEU A O 1
ATOM 1859 N N . ALA A 1 245 ? 1.051 -25.359 -2.201 1 98.5 245 ALA A N 1
ATOM 1860 C CA . ALA A 1 245 ? 1.257 -23.953 -1.852 1 98.5 245 ALA A CA 1
ATOM 1861 C C . ALA A 1 245 ? 0.866 -23.688 -0.401 1 98.5 245 ALA A C 1
ATOM 1863 O O . ALA A 1 245 ? 1.611 -23.047 0.341 1 98.5 245 ALA A O 1
ATOM 1864 N N . VAL A 1 246 ? -0.271 -24.172 0 1 98.56 246 VAL A N 1
ATOM 1865 C CA . VAL A 1 246 ? -0.819 -23.906 1.326 1 98.56 246 VAL A CA 1
ATOM 1866 C C . VAL A 1 246 ? -0.06 -24.719 2.371 1 98.56 246 VAL A C 1
ATOM 1868 O O . VAL A 1 246 ? 0.315 -24.188 3.422 1 98.56 246 VAL A O 1
ATOM 1871 N N . ASP A 1 247 ? 0.284 -25.969 2.039 1 98.62 247 ASP A N 1
ATOM 1872 C CA . ASP A 1 247 ? 0.884 -26.875 3.014 1 98.62 247 ASP A CA 1
ATOM 1873 C C . ASP A 1 247 ? 2.373 -26.594 3.186 1 98.62 247 ASP A C 1
ATOM 1875 O O . ASP A 1 247 ? 2.975 -26.984 4.188 1 98.62 247 ASP A O 1
ATOM 1879 N N . SER A 1 248 ? 3.037 -26 2.238 1 98.75 248 SER A N 1
ATOM 1880 C CA . SER A 1 248 ? 4.426 -25.578 2.383 1 98.75 248 SER A CA 1
ATOM 1881 C C . SER A 1 248 ? 4.52 -24.203 3.062 1 98.75 248 SER A C 1
ATOM 1883 O O . SER A 1 248 ? 5.621 -23.734 3.352 1 98.75 248 SER A O 1
ATOM 1885 N N . LEU A 1 249 ? 3.434 -23.516 3.24 1 98.69 249 LEU A N 1
ATOM 1886 C CA . LEU A 1 249 ? 3.328 -22.203 3.871 1 98.69 249 LEU A CA 1
ATOM 1887 C C . LEU A 1 249 ? 3.822 -21.109 2.934 1 98.69 249 LEU A C 1
ATOM 1889 O O . LEU A 1 249 ? 3.982 -19.969 3.35 1 98.69 249 LEU A O 1
ATOM 1893 N N . VAL A 1 250 ? 4 -21.469 1.659 1 98.38 250 VAL A N 1
ATOM 1894 C CA . VAL A 1 250 ? 4.332 -20.453 0.667 1 98.38 250 VAL A CA 1
ATOM 1895 C C . VAL A 1 250 ? 3.166 -19.484 0.516 1 98.38 250 VAL A C 1
ATOM 1897 O O . VAL A 1 250 ? 3.373 -18.281 0.301 1 98.38 250 VAL A O 1
ATOM 1900 N N . PHE A 1 251 ? 1.965 -19.969 0.589 1 98.56 251 PHE A N 1
ATOM 1901 C CA . PHE A 1 251 ? 0.73 -19.188 0.558 1 98.56 251 PHE A CA 1
ATOM 1902 C C . PHE A 1 251 ? -0.101 -19.453 1.81 1 98.56 251 PHE A C 1
ATOM 1904 O O . PHE A 1 251 ? -1.122 -20.141 1.754 1 98.56 251 PHE A O 1
ATOM 1911 N N . PRO A 1 252 ? 0.323 -18.859 2.947 1 98.75 252 PRO A N 1
ATOM 1912 C CA . PRO A 1 252 ? -0.401 -19.078 4.199 1 98.75 252 PRO A CA 1
ATOM 1913 C C . PRO A 1 252 ? -1.812 -18.5 4.18 1 98.75 252 PRO A C 1
ATOM 1915 O O . PRO A 1 252 ? -2.043 -17.453 3.559 1 98.75 252 PRO A O 1
ATOM 1918 N N . LEU A 1 253 ? -2.744 -19.156 4.836 1 98.88 253 LEU A N 1
ATOM 1919 C CA . LEU A 1 253 ? -4.133 -18.703 4.902 1 98.88 253 LEU A CA 1
ATOM 1920 C C . LEU A 1 253 ? -4.414 -18 6.219 1 98.88 253 LEU A C 1
ATOM 1922 O O . LEU A 1 253 ? -4.328 -18.609 7.289 1 98.88 253 LEU A O 1
ATOM 1926 N N . TYR A 1 254 ? -4.688 -16.734 6.164 1 98.81 254 TYR A N 1
ATOM 1927 C CA . TYR A 1 254 ? -4.988 -15.914 7.324 1 98.81 254 TYR A CA 1
ATOM 1928 C C . TYR A 1 254 ? -5.875 -14.734 6.938 1 98.81 254 TYR A C 1
ATOM 1930 O O . TYR A 1 254 ? -6.133 -14.508 5.754 1 98.81 254 TYR A O 1
ATOM 1938 N N . GLU A 1 255 ? -6.48 -14.109 7.852 1 98.88 255 GLU A N 1
ATOM 1939 C CA . GLU A 1 255 ? -7.297 -12.906 7.711 1 98.88 255 GLU A CA 1
ATOM 1940 C C . GLU A 1 255 ? -6.828 -11.812 8.664 1 98.88 255 GLU A C 1
ATOM 1942 O O . GLU A 1 255 ? -6.156 -12.086 9.656 1 98.88 255 GLU A O 1
ATOM 1947 N N . ILE A 1 256 ? -6.988 -10.617 8.266 1 98.69 256 ILE A N 1
ATOM 1948 C CA . ILE A 1 256 ? -6.742 -9.461 9.117 1 98.69 256 ILE A CA 1
ATOM 1949 C C . ILE A 1 256 ? -8.023 -8.641 9.266 1 98.69 256 ILE A C 1
ATOM 1951 O O . ILE A 1 256 ? -8.609 -8.219 8.266 1 98.69 256 ILE A O 1
ATOM 1955 N N . ILE A 1 257 ? -8.484 -8.461 10.477 1 98.25 257 ILE A N 1
ATOM 1956 C CA . ILE A 1 257 ? -9.703 -7.73 10.805 1 98.25 257 ILE A CA 1
ATOM 1957 C C . ILE A 1 257 ? -9.359 -6.316 11.258 1 98.25 257 ILE A C 1
ATOM 1959 O O . ILE A 1 257 ? -8.477 -6.133 12.102 1 98.25 257 ILE A O 1
ATOM 1963 N N . ASP A 1 258 ? -9.992 -5.344 10.68 1 96.5 258 ASP A N 1
ATOM 1964 C CA . ASP A 1 258 ? -9.875 -3.932 11.031 1 96.5 258 ASP A CA 1
ATOM 1965 C C . ASP A 1 258 ? -8.422 -3.475 11 1 96.5 258 ASP A C 1
ATOM 1967 O O . ASP A 1 258 ? -7.961 -2.787 11.914 1 96.5 258 ASP A O 1
ATOM 1971 N N . GLY A 1 259 ? -7.656 -4.012 10.031 1 94.81 259 GLY A N 1
ATOM 1972 C CA . GLY A 1 259 ? -6.324 -3.535 9.703 1 94.81 259 GLY A CA 1
ATOM 1973 C C . GLY A 1 259 ? -5.246 -4.105 10.609 1 94.81 259 GLY A C 1
ATOM 1974 O O . GLY A 1 259 ? -4.062 -4.078 10.273 1 94.81 259 GLY A O 1
ATOM 1975 N N . THR A 1 260 ? -5.641 -4.758 11.82 1 94 260 THR A N 1
ATOM 1976 C CA . THR A 1 260 ? -4.562 -5.047 12.758 1 94 260 THR A CA 1
ATOM 1977 C C . THR A 1 260 ? -4.715 -6.453 13.336 1 94 260 THR A C 1
ATOM 1979 O O . THR A 1 260 ? -3.725 -7.098 13.688 1 94 260 THR A O 1
ATOM 1982 N N . GLU A 1 261 ? -5.922 -6.953 13.453 1 96.5 261 GLU A N 1
ATOM 1983 C CA . GLU A 1 261 ? -6.133 -8.25 14.094 1 96.5 261 GLU A CA 1
ATOM 1984 C C . GLU A 1 261 ? -5.914 -9.398 13.109 1 96.5 261 GLU A C 1
ATOM 1986 O O . GLU A 1 261 ? -6.762 -9.656 12.258 1 96.5 261 GLU A O 1
ATOM 1991 N N . LEU A 1 262 ? -4.797 -10.047 13.281 1 98.06 262 LEU A N 1
ATOM 1992 C CA . LEU A 1 262 ? -4.438 -11.148 12.391 1 98.06 262 LEU A CA 1
ATOM 1993 C C . LEU A 1 262 ? -4.859 -12.484 12.984 1 98.06 262 LEU A C 1
ATOM 1995 O O . LEU A 1 262 ? -4.652 -12.742 14.172 1 98.06 262 LEU A O 1
ATOM 1999 N N . ASN A 1 263 ? -5.547 -13.281 12.195 1 98.75 263 ASN A N 1
ATOM 2000 C CA . ASN A 1 263 ? -5.926 -14.641 12.562 1 98.75 263 ASN A CA 1
ATOM 2001 C C . ASN A 1 263 ? -5.48 -15.648 11.5 1 98.75 263 ASN A C 1
ATOM 2003 O O . ASN A 1 263 ? -5.879 -15.555 10.344 1 98.75 263 ASN A O 1
ATOM 2007 N N . ILE A 1 264 ? -4.621 -16.547 11.93 1 98.81 264 ILE A N 1
ATOM 2008 C CA . ILE A 1 264 ? -4.293 -17.672 11.062 1 98.81 264 ILE A CA 1
ATOM 2009 C C . ILE A 1 264 ? -5.445 -18.672 11.062 1 98.81 264 ILE A C 1
ATOM 2011 O O . ILE A 1 264 ? -5.84 -19.172 12.117 1 98.81 264 ILE A O 1
ATOM 2015 N N . THR A 1 265 ? -5.992 -18.969 9.875 1 98.69 265 THR A N 1
ATOM 2016 C CA . THR A 1 265 ? -7.246 -19.703 9.828 1 98.69 265 THR A CA 1
ATOM 2017 C C . THR A 1 265 ? -6.992 -21.156 9.438 1 98.69 265 THR A C 1
ATOM 2019 O O . THR A 1 265 ? -7.891 -22 9.523 1 98.69 265 THR A O 1
ATOM 2022 N N . TYR A 1 266 ? -5.793 -21.453 8.961 1 98.25 266 TYR A N 1
ATOM 2023 C CA . TYR A 1 266 ? -5.414 -22.812 8.602 1 98.25 266 TYR A CA 1
ATOM 2024 C C . TYR A 1 266 ? -3.969 -23.094 8.984 1 98.25 266 TYR A C 1
ATOM 2026 O O . TYR A 1 266 ? -3.064 -22.328 8.641 1 98.25 266 TYR A O 1
ATOM 2034 N N . ARG A 1 267 ? -3.725 -24.125 9.703 1 98.19 267 ARG A N 1
ATOM 2035 C CA . ARG A 1 267 ? -2.408 -24.641 10.062 1 98.19 267 ARG A CA 1
ATOM 2036 C C . ARG A 1 267 ? -2.232 -26.078 9.57 1 98.19 267 ARG A C 1
ATOM 2038 O O . ARG A 1 267 ? -2.859 -27 10.094 1 98.19 267 ARG A O 1
ATOM 2045 N N . PRO A 1 268 ? -1.365 -26.203 8.664 1 97.5 268 PRO A N 1
ATOM 2046 C CA . PRO A 1 268 ? -1.178 -27.578 8.188 1 97.5 268 PRO A CA 1
ATOM 2047 C C . PRO A 1 268 ? -0.686 -28.531 9.273 1 97.5 268 PRO A C 1
ATOM 2049 O O . PRO A 1 268 ? 0.188 -28.156 10.07 1 97.5 268 PRO A O 1
ATOM 2052 N N . LYS A 1 269 ? -1.299 -29.672 9.312 1 95.75 269 LYS A N 1
ATOM 2053 C CA . LYS A 1 269 ? -0.835 -30.703 10.242 1 95.75 269 LYS A CA 1
ATOM 2054 C C . LYS A 1 269 ? 0.576 -31.172 9.883 1 95.75 269 LYS A C 1
ATOM 2056 O O . LYS A 1 269 ? 1.41 -31.359 10.773 1 95.75 269 LYS A O 1
ATOM 2061 N N . ASN A 1 270 ? 0.758 -31.375 8.664 1 96.31 270 ASN A N 1
ATOM 2062 C CA . ASN A 1 270 ? 2.062 -31.734 8.117 1 96.31 270 ASN A CA 1
ATOM 2063 C C . ASN A 1 270 ? 2.574 -30.688 7.141 1 96.31 270 ASN A C 1
ATOM 2065 O O . ASN A 1 270 ? 2.145 -30.641 5.988 1 96.31 270 ASN A O 1
ATOM 2069 N N . ILE A 1 271 ? 3.518 -29.906 7.574 1 98.25 271 ILE A N 1
ATOM 2070 C CA . ILE A 1 271 ? 4.109 -28.891 6.707 1 98.25 271 ILE A CA 1
ATOM 2071 C C . ILE A 1 271 ? 5.078 -29.562 5.727 1 98.25 271 ILE A C 1
ATOM 2073 O O . ILE A 1 271 ? 5.969 -30.297 6.137 1 98.25 271 ILE A O 1
ATOM 2077 N N . VAL A 1 272 ? 4.906 -29.391 4.426 1 98.56 272 VAL A N 1
ATOM 2078 C CA . VAL A 1 272 ? 5.801 -29.953 3.416 1 98.56 272 VAL A CA 1
ATOM 2079 C C . VAL A 1 272 ? 6.891 -28.938 3.076 1 98.56 272 VAL A C 1
ATOM 2081 O O . VAL A 1 272 ? 6.699 -27.734 3.234 1 98.56 272 VAL A O 1
ATOM 2084 N N . PRO A 1 273 ? 8.078 -29.406 2.643 1 98.62 273 PRO A N 1
ATOM 2085 C CA . PRO A 1 273 ? 9.148 -28.469 2.291 1 98.62 273 PRO A CA 1
ATOM 2086 C C . PRO A 1 273 ? 8.805 -27.594 1.092 1 98.62 273 PRO A C 1
ATOM 2088 O O . PRO A 1 273 ? 8.141 -28.047 0.158 1 98.62 273 PRO A O 1
ATOM 2091 N N . VAL A 1 274 ? 9.312 -26.391 1.141 1 98.62 274 VAL A N 1
ATOM 2092 C CA . VAL A 1 274 ? 9.164 -25.484 0.013 1 98.62 274 VAL A CA 1
ATOM 2093 C C . VAL A 1 274 ? 9.695 -26.141 -1.259 1 98.62 274 VAL A C 1
ATOM 2095 O O . VAL A 1 274 ? 9.148 -25.938 -2.346 1 98.62 274 VAL A O 1
ATOM 2098 N N . ARG A 1 275 ? 10.719 -26.938 -1.141 1 98.62 275 ARG A N 1
ATOM 2099 C CA . ARG A 1 275 ? 11.328 -27.656 -2.25 1 98.62 275 ARG A CA 1
ATOM 2100 C C . ARG A 1 275 ? 10.289 -28.453 -3.025 1 98.62 275 ARG A C 1
ATOM 2102 O O . ARG A 1 275 ? 10.336 -28.531 -4.254 1 98.62 275 ARG A O 1
ATOM 2109 N N . ASP A 1 276 ? 9.344 -29.094 -2.357 1 98.75 276 ASP A N 1
ATOM 2110 C CA . ASP A 1 276 ? 8.305 -29.906 -2.998 1 98.75 276 ASP A CA 1
ATOM 2111 C C . ASP A 1 276 ? 7.367 -29.031 -3.83 1 98.75 276 ASP A C 1
ATOM 2113 O O . ASP A 1 276 ? 6.984 -29.406 -4.938 1 98.75 276 ASP A O 1
ATOM 2117 N N . TYR A 1 277 ? 6.973 -27.906 -3.27 1 98.62 277 TYR A N 1
ATOM 2118 C CA . TYR A 1 277 ? 6.148 -26.938 -3.99 1 98.62 277 TYR A CA 1
ATOM 2119 C C . TYR A 1 277 ? 6.836 -26.484 -5.27 1 98.62 277 TYR A C 1
ATOM 2121 O O . TYR A 1 277 ? 6.215 -26.422 -6.332 1 98.62 277 TYR A O 1
ATOM 2129 N N . LEU A 1 278 ? 8.117 -26.125 -5.156 1 98.62 278 LEU A N 1
ATOM 2130 C CA . LEU A 1 278 ? 8.875 -25.641 -6.301 1 98.62 278 LEU A CA 1
ATOM 2131 C C . LEU A 1 278 ? 9.078 -26.75 -7.332 1 98.62 278 LEU A C 1
ATOM 2133 O O . LEU A 1 278 ? 8.961 -26.5 -8.531 1 98.62 278 LEU A O 1
ATOM 2137 N N . ALA A 1 279 ? 9.312 -28 -6.898 1 98.44 279 ALA A N 1
ATOM 2138 C CA . ALA A 1 279 ? 9.586 -29.125 -7.785 1 98.44 279 ALA A CA 1
ATOM 2139 C C . ALA A 1 279 ? 8.359 -29.469 -8.633 1 98.44 279 ALA A C 1
ATOM 2141 O O . ALA A 1 279 ? 8.492 -29.969 -9.742 1 98.44 279 ALA A O 1
ATOM 2142 N N . PHE A 1 280 ? 7.219 -29.141 -8.109 1 98.31 280 PHE A N 1
ATOM 2143 C CA . PHE A 1 280 ? 5.949 -29.469 -8.75 1 98.31 280 PHE A CA 1
ATOM 2144 C C . PHE A 1 280 ? 5.723 -28.625 -9.984 1 98.31 280 PHE A C 1
ATOM 2146 O O . PHE A 1 280 ? 4.926 -28.969 -10.859 1 98.31 280 PHE A O 1
ATOM 2153 N N . GLN A 1 281 ? 6.469 -27.516 -10.133 1 98.19 281 GLN A N 1
ATOM 2154 C CA . GLN A 1 281 ? 6.195 -26.516 -11.156 1 98.19 281 GLN A CA 1
ATOM 2155 C C . GLN A 1 281 ? 7.391 -26.344 -12.086 1 98.19 281 GLN A C 1
ATOM 2157 O O . GLN A 1 281 ? 8.422 -25.797 -11.688 1 98.19 281 GLN A O 1
ATOM 2162 N N . PRO A 1 282 ? 7.289 -26.609 -13.336 1 97.56 282 PRO A N 1
ATOM 2163 C CA . PRO A 1 282 ? 8.406 -26.5 -14.281 1 97.56 282 PRO A CA 1
ATOM 2164 C C . PRO A 1 282 ? 8.969 -25.094 -14.367 1 97.56 282 PRO A C 1
ATOM 2166 O O . PRO A 1 282 ? 10.109 -24.906 -14.781 1 97.56 282 PRO A O 1
ATOM 2169 N N . ARG A 1 283 ? 8.156 -24.047 -14.008 1 97.06 283 ARG A N 1
ATOM 2170 C CA . ARG A 1 283 ? 8.664 -22.688 -14.062 1 97.06 283 ARG A CA 1
ATOM 2171 C C . ARG A 1 283 ? 9.828 -22.5 -13.086 1 97.06 283 ARG A C 1
ATOM 2173 O O . ARG A 1 283 ? 10.539 -21.5 -13.148 1 97.06 283 ARG A O 1
ATOM 2180 N N . PHE A 1 284 ? 10.078 -23.469 -12.195 1 98.12 284 PHE A N 1
ATOM 2181 C CA . PHE A 1 284 ? 11.156 -23.391 -11.211 1 98.12 284 PHE A CA 1
ATOM 2182 C C . PHE A 1 284 ? 12.195 -24.469 -11.477 1 98.12 284 PHE A C 1
ATOM 2184 O O . PHE A 1 284 ? 13.141 -24.625 -10.703 1 98.12 284 PHE A O 1
ATOM 2191 N N . LYS A 1 285 ? 12.141 -25.219 -12.531 1 97.5 285 LYS A N 1
ATOM 2192 C CA . LYS A 1 285 ? 12.977 -26.391 -12.789 1 97.5 285 LYS A CA 1
ATOM 2193 C C . LYS A 1 285 ? 14.453 -26.047 -12.727 1 97.5 285 LYS A C 1
ATOM 2195 O O . LYS A 1 285 ? 15.273 -26.828 -12.234 1 97.5 285 LYS A O 1
ATOM 2200 N N . HIS A 1 286 ? 14.812 -24.906 -13.211 1 97.88 286 HIS A N 1
ATOM 2201 C CA . HIS A 1 286 ? 16.203 -24.469 -13.281 1 97.88 286 HIS A CA 1
ATOM 2202 C C . HIS A 1 286 ? 16.797 -24.297 -11.883 1 97.88 286 HIS A C 1
ATOM 2204 O O . HIS A 1 286 ? 18.016 -24.312 -11.719 1 97.88 286 HIS A O 1
ATOM 2210 N N . LEU A 1 287 ? 15.969 -24.078 -10.867 1 98.06 287 LEU A N 1
ATOM 2211 C CA . LEU A 1 287 ? 16.469 -23.891 -9.508 1 98.06 287 LEU A CA 1
ATOM 2212 C C . LEU A 1 287 ? 17.062 -25.172 -8.961 1 98.06 287 LEU A C 1
ATOM 2214 O O . LEU A 1 287 ? 17.797 -25.141 -7.973 1 98.06 287 LEU A O 1
ATOM 2218 N N . PHE A 1 288 ? 16.781 -26.281 -9.531 1 97.81 288 PHE A N 1
ATOM 2219 C CA . PHE A 1 288 ? 17.219 -27.578 -9.023 1 97.81 288 PHE A CA 1
ATOM 2220 C C . PHE A 1 288 ? 18.578 -27.953 -9.602 1 97.81 288 PHE A C 1
ATOM 2222 O O . PHE A 1 288 ? 19.125 -29.016 -9.281 1 97.81 288 PHE A O 1
ATOM 2229 N N . LYS A 1 289 ? 19.109 -27.094 -10.391 1 96.62 289 LYS A N 1
ATOM 2230 C CA . LYS A 1 289 ? 20.531 -27.219 -10.758 1 96.62 289 LYS A CA 1
ATOM 2231 C C . LYS A 1 289 ? 21.438 -26.828 -9.594 1 96.62 289 LYS A C 1
ATOM 2233 O O . LYS A 1 289 ? 21.094 -25.922 -8.82 1 96.62 289 LYS A O 1
ATOM 2238 N N . PRO A 1 290 ? 22.609 -27.438 -9.5 1 96.12 290 PRO A N 1
ATOM 2239 C CA . PRO A 1 290 ? 23.5 -27.203 -8.359 1 96.12 290 PRO A CA 1
ATOM 2240 C C . PRO A 1 290 ? 23.828 -25.719 -8.156 1 96.12 290 PRO A C 1
ATOM 2242 O O . PRO A 1 290 ? 23.875 -25.234 -7.023 1 96.12 290 PRO A O 1
ATOM 2245 N N . GLU A 1 291 ? 24 -24.969 -9.211 1 94.56 291 GLU A N 1
ATOM 2246 C CA . GLU A 1 291 ? 24.422 -23.578 -9.117 1 94.56 291 GLU A CA 1
ATOM 2247 C C . GLU A 1 291 ? 23.297 -22.688 -8.586 1 94.56 291 GLU A C 1
ATOM 2249 O O . GLU A 1 291 ? 23.547 -21.562 -8.125 1 94.56 291 GLU A O 1
ATOM 2254 N N . ASN A 1 292 ? 22.047 -23.141 -8.641 1 96.25 292 ASN A N 1
ATOM 2255 C CA . ASN A 1 292 ? 20.906 -22.328 -8.234 1 96.25 292 ASN A CA 1
ATOM 2256 C C . ASN A 1 292 ? 20.266 -22.859 -6.957 1 96.25 292 ASN A C 1
ATOM 2258 O O . ASN A 1 292 ? 19.344 -22.234 -6.418 1 96.25 292 ASN A O 1
ATOM 2262 N N . GLU A 1 293 ? 20.719 -23.922 -6.387 1 95.81 293 GLU A N 1
ATOM 2263 C CA . GLU A 1 293 ? 20.047 -24.625 -5.285 1 95.81 293 GLU A CA 1
ATOM 2264 C C . GLU A 1 293 ? 19.984 -23.734 -4.043 1 95.81 293 GLU A C 1
ATOM 2266 O O . GLU A 1 293 ? 19.094 -23.906 -3.203 1 95.81 293 GLU A O 1
ATOM 2271 N N . TYR A 1 294 ? 20.938 -22.844 -3.936 1 96.88 294 TYR A N 1
ATOM 2272 C CA . TYR A 1 294 ? 20.938 -21.953 -2.785 1 96.88 294 TYR A CA 1
ATOM 2273 C C . TYR A 1 294 ? 19.656 -21.109 -2.74 1 96.88 294 TYR A C 1
ATOM 2275 O O . TYR A 1 294 ? 19.219 -20.688 -1.667 1 96.88 294 TYR A O 1
ATOM 2283 N N . ILE A 1 295 ? 18.984 -20.859 -3.861 1 97.25 295 ILE A N 1
ATOM 2284 C CA . ILE A 1 295 ? 17.75 -20.078 -3.93 1 97.25 295 ILE A CA 1
ATOM 2285 C C . ILE A 1 295 ? 16.625 -20.859 -3.24 1 97.25 295 ILE A C 1
ATOM 2287 O O . ILE A 1 295 ? 15.766 -20.266 -2.576 1 97.25 295 ILE A O 1
ATOM 2291 N N . ILE A 1 296 ? 16.578 -22.188 -3.436 1 98.31 296 ILE A N 1
ATOM 2292 C CA . ILE A 1 296 ? 15.578 -23.031 -2.791 1 98.31 296 ILE A CA 1
ATOM 2293 C C . ILE A 1 296 ? 15.734 -22.938 -1.273 1 98.31 296 ILE A C 1
ATOM 2295 O O . ILE A 1 296 ? 14.75 -22.812 -0.546 1 98.31 296 ILE A O 1
ATOM 2299 N N . GLU A 1 297 ? 16.969 -22.984 -0.842 1 97.88 297 GLU A N 1
ATOM 2300 C CA . GLU A 1 297 ? 17.25 -22.859 0.585 1 97.88 297 GLU A CA 1
ATOM 2301 C C . GLU A 1 297 ? 16.828 -21.5 1.118 1 97.88 297 GLU A C 1
ATOM 2303 O O . GLU A 1 297 ? 16.25 -21.406 2.203 1 97.88 297 GLU A O 1
ATOM 2308 N N . GLU A 1 298 ? 17.125 -20.547 0.339 1 96.31 298 GLU A N 1
ATOM 2309 C CA . GLU A 1 298 ? 16.734 -19.188 0.718 1 96.31 298 GLU A CA 1
ATOM 2310 C C . GLU A 1 298 ? 15.219 -19.062 0.807 1 96.31 298 GLU A C 1
ATOM 2312 O O . GLU A 1 298 ? 14.695 -18.406 1.713 1 96.31 298 GLU A O 1
ATOM 2317 N N . TRP A 1 299 ? 14.516 -19.688 -0.107 1 97.44 299 TRP A N 1
ATOM 2318 C CA . TRP A 1 299 ? 13.055 -19.688 -0.104 1 97.44 299 TRP A CA 1
ATOM 2319 C C . TRP A 1 299 ? 12.516 -20.297 1.188 1 97.44 299 TRP A C 1
ATOM 2321 O O . TRP A 1 2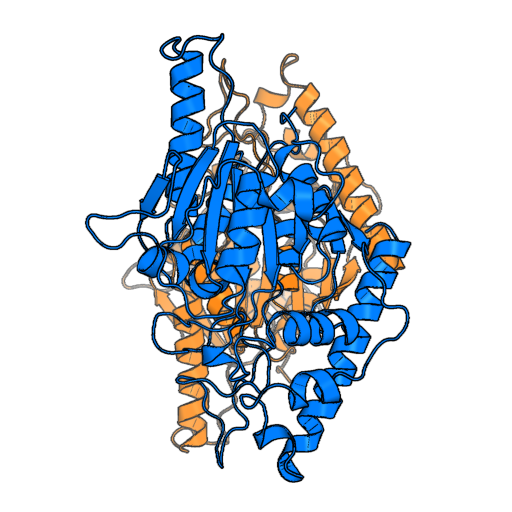99 ? 11.602 -19.75 1.805 1 97.44 299 TRP A O 1
ATOM 2331 N N . GLN A 1 300 ? 13.109 -21.391 1.55 1 98.44 300 GLN A N 1
ATOM 2332 C CA . GLN A 1 300 ? 12.688 -22.062 2.779 1 98.44 300 GLN A CA 1
ATOM 2333 C C . GLN A 1 300 ? 12.859 -21.141 3.986 1 98.44 300 GLN A C 1
ATOM 2335 O O . GLN A 1 300 ? 11.953 -21.016 4.816 1 98.44 300 GLN A O 1
ATOM 2340 N N . LYS A 1 301 ? 13.992 -20.516 4.027 1 97.81 301 LYS A N 1
ATOM 2341 C CA . LYS A 1 301 ? 14.273 -19.609 5.137 1 97.81 301 LYS A CA 1
ATOM 2342 C C . LYS A 1 301 ? 13.266 -18.453 5.172 1 97.81 301 LYS A C 1
ATOM 2344 O O . LYS A 1 301 ? 12.781 -18.094 6.238 1 97.81 301 LYS A O 1
ATOM 2349 N N . ARG A 1 302 ? 12.969 -17.906 4.055 1 96.38 302 ARG A N 1
ATOM 2350 C CA . ARG A 1 302 ? 12.031 -16.781 3.957 1 96.38 302 ARG A CA 1
ATOM 2351 C C . ARG A 1 302 ? 10.633 -17.203 4.391 1 96.38 302 ARG A C 1
ATOM 2353 O O . ARG A 1 302 ? 9.945 -16.469 5.098 1 96.38 302 ARG A O 1
ATOM 2360 N N . VAL A 1 303 ? 10.203 -18.344 3.934 1 98.19 303 VAL A N 1
ATOM 2361 C CA . VAL A 1 303 ? 8.875 -18.844 4.266 1 98.19 303 VAL A CA 1
ATOM 2362 C C . VAL A 1 303 ? 8.789 -19.109 5.77 1 98.19 303 VAL A C 1
ATOM 2364 O O . VAL A 1 303 ? 7.789 -18.781 6.41 1 98.19 303 VAL A O 1
ATOM 2367 N N . ASP A 1 304 ? 9.852 -19.719 6.336 1 98.44 304 ASP A N 1
ATOM 2368 C CA . ASP A 1 304 ? 9.898 -19.969 7.773 1 98.44 304 ASP A CA 1
ATOM 2369 C C . ASP A 1 304 ? 9.805 -18.656 8.562 1 98.44 304 ASP A C 1
ATOM 2371 O O . ASP A 1 304 ? 9.062 -18.562 9.539 1 98.44 304 ASP A O 1
ATOM 2375 N N . ALA A 1 305 ? 10.539 -17.719 8.094 1 96.88 305 ALA A N 1
ATOM 2376 C CA . ALA A 1 305 ? 10.555 -16.422 8.766 1 96.88 305 ALA A CA 1
ATOM 2377 C C . ALA A 1 305 ? 9.18 -15.758 8.711 1 96.88 305 ALA A C 1
ATOM 2379 O O . ALA A 1 305 ? 8.719 -15.188 9.703 1 96.88 305 ALA A O 1
ATOM 2380 N N . LYS A 1 306 ? 8.547 -15.805 7.566 1 97.12 306 LYS A N 1
ATOM 2381 C CA . LYS A 1 306 ? 7.215 -15.234 7.41 1 97.12 306 LYS A CA 1
ATOM 2382 C C . LYS A 1 306 ? 6.207 -15.945 8.312 1 97.12 306 LYS A C 1
ATOM 2384 O O . LYS A 1 306 ? 5.359 -15.297 8.938 1 97.12 306 LYS A O 1
ATOM 2389 N N . TRP A 1 307 ? 6.281 -17.219 8.352 1 98.38 307 TRP A N 1
ATOM 2390 C CA . TRP A 1 307 ? 5.371 -17.984 9.188 1 98.38 307 TRP A CA 1
ATOM 2391 C C . TRP A 1 307 ? 5.551 -17.625 10.656 1 98.38 307 TRP A C 1
ATOM 2393 O O . TRP A 1 307 ? 4.57 -17.438 11.383 1 98.38 307 TRP A O 1
ATOM 2403 N N . GLU A 1 308 ? 6.773 -17.547 11.102 1 97.75 308 GLU A N 1
ATOM 2404 C CA . GLU A 1 308 ? 7.055 -17.141 12.477 1 97.75 308 GLU A CA 1
ATOM 2405 C C . GLU A 1 308 ? 6.5 -15.742 12.758 1 97.75 308 GLU A C 1
ATOM 2407 O O . GLU A 1 308 ? 5.895 -15.508 13.805 1 97.75 308 GLU A O 1
ATOM 2412 N N . TYR A 1 309 ? 6.711 -14.922 11.836 1 97.06 309 TYR A N 1
ATOM 2413 C CA . TYR A 1 309 ? 6.215 -13.555 11.953 1 97.06 309 TYR A CA 1
ATOM 2414 C C . TYR A 1 309 ? 4.699 -13.531 12.109 1 97.06 309 TYR A C 1
ATOM 2416 O O . TYR A 1 309 ? 4.168 -12.844 12.984 1 97.06 309 TYR A O 1
ATOM 2424 N N . LEU A 1 310 ? 3.998 -14.258 11.281 1 98.06 310 LEU A N 1
ATOM 2425 C CA . LEU A 1 310 ? 2.543 -14.32 11.344 1 98.06 310 LEU A CA 1
ATOM 2426 C C . LEU A 1 310 ? 2.082 -14.852 12.695 1 98.06 310 LEU A C 1
ATOM 2428 O O . LEU A 1 310 ? 1.124 -14.336 13.281 1 98.06 310 LEU A O 1
ATOM 2432 N N . GLN A 1 311 ? 2.766 -15.852 13.156 1 98.25 311 GLN A N 1
ATOM 2433 C CA . GLN A 1 311 ? 2.412 -16.438 14.445 1 98.25 311 GLN A CA 1
ATOM 2434 C C . GLN A 1 311 ? 2.617 -15.438 15.578 1 98.25 311 GLN A C 1
ATOM 2436 O O . GLN A 1 311 ? 1.787 -15.336 16.484 1 98.25 311 GLN A O 1
ATOM 2441 N N . LYS A 1 312 ? 3.713 -14.727 15.547 1 97.12 312 LYS A N 1
ATOM 2442 C CA . LYS A 1 312 ? 3.977 -13.711 16.562 1 97.12 312 LYS A CA 1
ATOM 2443 C C . LYS A 1 312 ? 2.916 -12.617 16.531 1 97.12 312 LYS A C 1
ATOM 2445 O O . LYS A 1 312 ? 2.471 -12.148 17.578 1 97.12 312 LYS A O 1
ATOM 2450 N N . ARG A 1 313 ? 2.535 -12.211 15.352 1 97.19 313 ARG A N 1
ATOM 2451 C CA . ARG A 1 313 ? 1.494 -11.195 15.203 1 97.19 313 ARG A CA 1
ATOM 2452 C C . ARG A 1 313 ? 0.172 -11.68 15.789 1 97.19 313 ARG A C 1
ATOM 2454 O O . ARG A 1 313 ? -0.521 -10.93 16.484 1 97.19 313 ARG A O 1
ATOM 2461 N N . GLU A 1 314 ? -0.149 -12.867 15.43 1 98.06 314 GLU A N 1
ATOM 2462 C CA . GLU A 1 314 ? -1.394 -13.422 15.945 1 98.06 314 GLU A CA 1
ATOM 2463 C C . GLU A 1 314 ? -1.379 -13.477 17.469 1 98.06 314 GLU A C 1
ATOM 2465 O O . GLU A 1 314 ? -2.354 -13.094 18.125 1 98.06 314 GLU A O 1
ATOM 2470 N N . GLU A 1 315 ? -0.284 -13.945 18.047 1 97.25 315 GLU A N 1
ATOM 2471 C CA . GLU A 1 315 ? -0.152 -14.07 19.5 1 97.25 315 GLU A CA 1
ATOM 2472 C C . GLU A 1 315 ? -0.261 -12.703 20.172 1 97.25 315 GLU A C 1
ATOM 2474 O O . GLU A 1 315 ? -0.902 -12.578 21.219 1 97.25 315 GLU A O 1
ATOM 2479 N N . ALA A 1 316 ? 0.308 -11.727 19.547 1 95.19 316 ALA A N 1
ATOM 2480 C CA . ALA A 1 316 ? 0.324 -10.391 20.125 1 95.19 316 ALA A CA 1
ATOM 2481 C C . ALA A 1 316 ? -0.961 -9.633 19.797 1 95.19 316 ALA A C 1
ATOM 2483 O O . ALA A 1 316 ? -1.2 -8.547 20.328 1 95.19 316 ALA A O 1
ATOM 2484 N N . ARG A 1 317 ? -1.816 -10.188 18.938 1 93.69 317 ARG A N 1
ATOM 2485 C CA . ARG A 1 317 ? -3.066 -9.578 18.484 1 93.69 317 ARG A CA 1
ATOM 2486 C C . ARG A 1 317 ? -2.811 -8.227 17.828 1 93.69 317 ARG A C 1
ATOM 2488 O O . ARG A 1 317 ? -3.428 -7.227 18.188 1 93.69 317 ARG A O 1
ATOM 2495 N N . VAL A 1 318 ? -1.741 -8.305 17.062 1 92.19 318 VAL A N 1
ATOM 2496 C CA . VAL A 1 318 ? -1.403 -7.113 16.281 1 92.19 318 VAL A CA 1
ATOM 2497 C C . VAL A 1 318 ? -1.143 -7.504 14.828 1 92.19 318 VAL A C 1
ATOM 2499 O O . VAL A 1 318 ? -0.799 -8.648 14.539 1 92.19 318 VAL A O 1
ATOM 2502 N N . MET B 1 1 ? 29.203 2.719 2.629 1 64.81 1 MET B N 1
ATOM 2503 C CA . MET B 1 1 ? 28.672 3.498 3.742 1 64.81 1 MET B CA 1
ATOM 2504 C C . MET B 1 1 ? 28.688 4.988 3.42 1 64.81 1 MET B C 1
ATOM 2506 O O . MET B 1 1 ? 29.609 5.484 2.787 1 64.81 1 MET B O 1
ATOM 2510 N N . SER B 1 2 ? 27.484 5.586 3.598 1 72.12 2 SER B N 1
ATOM 2511 C CA . SER B 1 2 ? 27.391 7.02 3.332 1 72.12 2 SER B CA 1
ATOM 2512 C C . SER B 1 2 ? 28.391 7.801 4.176 1 72.12 2 SER B C 1
ATOM 2514 O O . SER B 1 2 ? 28.656 7.445 5.328 1 72.12 2 SER B O 1
ATOM 2516 N N . ASN B 1 3 ? 29.047 8.641 3.545 1 76.62 3 ASN B N 1
ATOM 2517 C CA . ASN B 1 3 ? 29.891 9.57 4.289 1 76.62 3 ASN B CA 1
ATOM 2518 C C . ASN B 1 3 ? 29.047 10.555 5.109 1 76.62 3 ASN B C 1
ATOM 2520 O O . ASN B 1 3 ? 28.688 11.633 4.625 1 76.62 3 ASN B O 1
ATOM 2524 N N . GLN B 1 4 ? 28.797 10.117 6.297 1 72.62 4 GLN B N 1
ATOM 2525 C CA . GLN B 1 4 ? 27.906 10.883 7.16 1 72.62 4 GLN B CA 1
ATOM 2526 C C . GLN B 1 4 ? 28.578 12.164 7.648 1 72.62 4 GLN B C 1
ATOM 2528 O O . GLN B 1 4 ? 29.734 12.133 8.094 1 72.62 4 GLN B O 1
ATOM 2533 N N . LYS B 1 5 ? 27.906 13.133 7.461 1 70.19 5 LYS B N 1
ATOM 2534 C CA . LYS B 1 5 ? 28.391 14.375 8.055 1 70.19 5 LYS B CA 1
ATOM 2535 C C . LYS B 1 5 ? 28.312 14.328 9.578 1 70.19 5 LYS B C 1
ATOM 2537 O O . LYS B 1 5 ? 27.328 13.852 10.141 1 70.19 5 LYS B O 1
ATOM 2542 N N . VAL B 1 6 ? 29.359 14.594 10.211 1 66.56 6 VAL B N 1
ATOM 2543 C CA . VAL B 1 6 ? 29.359 14.648 11.672 1 66.56 6 VAL B CA 1
ATOM 2544 C C . VAL B 1 6 ? 28.578 15.867 12.141 1 66.56 6 VAL B C 1
ATOM 2546 O O . VAL B 1 6 ? 28.953 17 11.867 1 66.56 6 VAL B O 1
ATOM 2549 N N . ILE B 1 7 ? 27.422 15.648 12.617 1 63.28 7 ILE B N 1
ATOM 2550 C CA . ILE B 1 7 ? 26.562 16.734 13.062 1 63.28 7 ILE B CA 1
ATOM 2551 C C . ILE B 1 7 ? 26.438 16.719 14.578 1 63.28 7 ILE B C 1
ATOM 2553 O O . ILE B 1 7 ? 25.781 15.836 15.141 1 63.28 7 ILE B O 1
ATOM 2557 N N . LYS B 1 8 ? 27.297 17.547 15.227 1 57.66 8 LYS B N 1
ATOM 2558 C CA . LYS B 1 8 ? 27.359 17.531 16.688 1 57.66 8 LYS B CA 1
ATOM 2559 C C . LYS B 1 8 ? 26.266 18.406 17.297 1 57.66 8 LYS B C 1
ATOM 2561 O O . LYS B 1 8 ? 25.766 18.109 18.391 1 57.66 8 LYS B O 1
ATOM 2566 N N . ASN B 1 9 ? 25.938 19.531 16.656 1 57.69 9 ASN B N 1
ATOM 2567 C CA . ASN B 1 9 ? 24.922 20.469 17.125 1 57.69 9 ASN B CA 1
ATOM 2568 C C . ASN B 1 9 ? 24.281 21.234 15.969 1 57.69 9 ASN B C 1
ATOM 2570 O O . ASN B 1 9 ? 24.719 21.094 14.82 1 57.69 9 ASN B O 1
ATOM 2574 N N . LEU B 1 10 ? 23.047 21.875 16.266 1 56.69 10 LEU B N 1
ATOM 2575 C CA . LEU B 1 10 ? 22.234 22.594 15.273 1 56.69 10 LEU B CA 1
ATOM 2576 C C . LEU B 1 10 ? 23.062 23.672 14.586 1 56.69 10 LEU B C 1
ATOM 2578 O O . LEU B 1 10 ? 22.859 23.953 13.398 1 56.69 10 LEU B O 1
ATOM 2582 N N . LYS B 1 11 ? 23.922 24.25 15.359 1 55 11 LYS B N 1
ATOM 2583 C CA . LYS B 1 11 ? 24.75 25.328 14.805 1 55 11 LYS B CA 1
ATOM 2584 C C . LYS B 1 11 ? 25.672 24.797 13.719 1 55 11 LYS B C 1
ATOM 2586 O O . LYS B 1 11 ? 25.859 25.438 12.68 1 55 11 LYS B O 1
ATOM 2591 N N . THR B 1 12 ? 26.281 23.672 13.992 1 53.78 12 THR B N 1
ATOM 2592 C CA . THR B 1 12 ? 27.172 23.047 13.016 1 53.78 12 THR B CA 1
ATOM 2593 C C . THR B 1 12 ? 26.391 22.641 11.758 1 53.78 12 THR B C 1
ATOM 2595 O O . THR B 1 12 ? 26.922 22.703 10.648 1 53.78 12 THR B O 1
ATOM 2598 N N . PHE B 1 13 ? 25.188 22.375 11.922 1 53.81 13 PHE B N 1
ATOM 2599 C CA . PHE B 1 13 ? 24.297 22 10.82 1 53.81 13 PHE B CA 1
ATOM 2600 C C . PHE B 1 13 ? 24.016 23.188 9.922 1 53.81 13 PHE B C 1
ATOM 2602 O O . PHE B 1 13 ? 23.969 23.062 8.695 1 53.81 13 PHE B O 1
ATOM 2609 N N . SER B 1 14 ? 23.938 24.344 10.469 1 52.78 14 SER B N 1
ATOM 2610 C CA . SER B 1 14 ? 23.5 25.562 9.773 1 52.78 14 SER B CA 1
ATOM 2611 C C . SER B 1 14 ? 24.625 26.125 8.898 1 52.78 14 SER B C 1
ATOM 2613 O O . SER B 1 14 ? 24.359 26.875 7.957 1 52.78 14 SER B O 1
ATOM 2615 N N . THR B 1 15 ? 25.984 26 9.188 1 46.66 15 THR B N 1
ATOM 2616 C CA . THR B 1 15 ? 27.078 26.641 8.477 1 46.66 15 THR B CA 1
ATOM 2617 C C . THR B 1 15 ? 27.484 25.828 7.258 1 46.66 15 THR B C 1
ATOM 2619 O O . THR B 1 15 ? 28.344 26.234 6.48 1 46.66 15 THR B O 1
ATOM 2622 N N . ALA B 1 16 ? 27.047 24.672 7.004 1 49.22 16 ALA B N 1
ATOM 2623 C CA . ALA B 1 16 ? 27.5 23.875 5.855 1 49.22 16 ALA B CA 1
ATOM 2624 C C . ALA B 1 16 ? 27 24.5 4.547 1 49.22 16 ALA B C 1
ATOM 2626 O O . ALA B 1 16 ? 25.922 25.094 4.504 1 49.22 16 ALA B O 1
ATOM 2627 N N . ALA B 1 17 ? 27.953 24.672 3.561 1 52.56 17 ALA B N 1
ATOM 2628 C CA . ALA B 1 17 ? 27.656 25.125 2.201 1 52.56 17 ALA B CA 1
ATOM 2629 C C . ALA B 1 17 ? 26.281 24.625 1.756 1 52.56 17 ALA B C 1
ATOM 2631 O O . ALA B 1 17 ? 26.016 23.406 1.756 1 52.56 17 ALA B O 1
ATOM 2632 N N . GLU B 1 18 ? 25.172 25.422 1.74 1 65.69 18 GLU B N 1
ATOM 2633 C CA . GLU B 1 18 ? 23.75 25.078 1.711 1 65.69 18 GLU B CA 1
ATOM 2634 C C . GLU B 1 18 ? 23.344 24.547 0.339 1 65.69 18 GLU B C 1
ATOM 2636 O O . GLU B 1 18 ? 23.5 25.234 -0.669 1 65.69 18 GLU B O 1
ATOM 2641 N N . ARG B 1 19 ? 23.625 23.281 0.143 1 77.25 19 ARG B N 1
ATOM 2642 C CA . ARG B 1 19 ? 23.094 22.609 -1.036 1 77.25 19 ARG B CA 1
ATOM 2643 C C . ARG B 1 19 ? 21.656 23.062 -1.328 1 77.25 19 ARG B C 1
ATOM 2645 O O . ARG B 1 19 ? 21.125 22.781 -2.398 1 77.25 19 ARG B O 1
ATOM 2652 N N . PHE B 1 20 ? 21.172 23.812 -0.453 1 78.94 20 PHE B N 1
ATOM 2653 C CA . PHE B 1 20 ? 19.844 24.422 -0.606 1 78.94 20 PHE B CA 1
ATOM 2654 C C . PHE B 1 20 ? 19.859 25.875 -0.177 1 78.94 20 PHE B C 1
ATOM 2656 O O . PHE B 1 20 ? 19.953 26.188 1.014 1 78.94 20 PHE B O 1
ATOM 2663 N N . GLU B 1 21 ? 19.812 26.656 -1.156 1 73.12 21 GLU B N 1
ATOM 2664 C CA . GLU B 1 21 ? 20.047 28.078 -0.917 1 73.12 21 GLU B CA 1
ATOM 2665 C C . GLU B 1 21 ? 18.781 28.766 -0.413 1 73.12 21 GLU B C 1
ATOM 2667 O O . GLU B 1 21 ? 17.672 28.344 -0.733 1 73.12 21 GLU B O 1
ATOM 2672 N N . GLY B 1 22 ? 18.922 29.703 0.391 1 68.5 22 GLY B N 1
ATOM 2673 C CA . GLY B 1 22 ? 17.844 30.422 1.064 1 68.5 22 GLY B CA 1
ATOM 2674 C C . GLY B 1 22 ? 17.062 31.328 0.142 1 68.5 22 GLY B C 1
ATOM 2675 O O . GLY B 1 22 ? 16.047 31.891 0.536 1 68.5 22 GLY B O 1
ATOM 2676 N N . SER B 1 23 ? 17.391 31.422 -1.068 1 71.25 23 SER B N 1
ATOM 2677 C CA . SER B 1 23 ? 16.719 32.375 -1.951 1 71.25 23 SER B CA 1
ATOM 2678 C C . SER B 1 23 ? 15.438 31.75 -2.527 1 71.25 23 SER B C 1
ATOM 2680 O O . SER B 1 23 ? 14.906 32.25 -3.523 1 71.25 23 SER B O 1
ATOM 2682 N N . HIS B 1 24 ? 14.984 30.734 -1.823 1 77.62 24 HIS B N 1
ATOM 2683 C CA . HIS B 1 24 ? 13.711 30.188 -2.279 1 77.62 24 HIS B CA 1
ATOM 2684 C C . HIS B 1 24 ? 12.539 31.031 -1.783 1 77.62 24 HIS B C 1
ATOM 2686 O O . HIS B 1 24 ? 12.703 31.875 -0.897 1 77.62 24 HIS B O 1
ATOM 2692 N N . VAL B 1 25 ? 11.344 30.812 -2.416 1 83.62 25 VAL B N 1
ATOM 2693 C CA . VAL B 1 25 ? 10.195 31.656 -2.111 1 83.62 25 VAL B CA 1
ATOM 2694 C C . VAL B 1 25 ? 9.125 30.844 -1.395 1 83.62 25 VAL B C 1
ATOM 2696 O O . VAL B 1 25 ? 7.926 31.062 -1.593 1 83.62 25 VAL B O 1
ATOM 2699 N N . LEU B 1 26 ? 9.516 29.859 -0.703 1 88.81 26 LEU B N 1
ATOM 2700 C CA . LEU B 1 26 ? 8.578 29.141 0.152 1 88.81 26 LEU B CA 1
ATOM 2701 C C . LEU B 1 26 ? 7.961 30.078 1.184 1 88.81 26 LEU B C 1
ATOM 2703 O O . LEU B 1 26 ? 8.539 31.125 1.516 1 88.81 26 LEU B O 1
ATOM 2707 N N . CYS B 1 27 ? 6.777 29.766 1.663 1 91.19 27 CYS B N 1
ATOM 2708 C CA . CYS B 1 27 ? 6.125 30.594 2.676 1 91.19 27 CYS B CA 1
ATOM 2709 C C . CYS B 1 27 ? 7.027 30.781 3.889 1 91.19 27 CYS B C 1
ATOM 2711 O O . CYS B 1 27 ? 7.777 29.875 4.258 1 91.19 27 CYS B O 1
ATOM 2713 N N . PRO B 1 28 ? 6.91 32 4.465 1 90.31 28 PRO B N 1
ATOM 2714 C CA . PRO B 1 28 ? 7.605 32.156 5.746 1 90.31 28 PRO B CA 1
ATOM 2715 C C . PRO B 1 28 ? 7.199 31.078 6.766 1 90.31 28 PRO B C 1
ATOM 2717 O O . PRO B 1 28 ? 6.008 30.812 6.93 1 90.31 28 PRO B O 1
ATOM 2720 N N . GLY B 1 29 ? 8.203 30.438 7.352 1 91.81 29 GLY B N 1
ATOM 2721 C CA . GLY B 1 29 ? 7.922 29.438 8.367 1 91.81 29 GLY B CA 1
ATOM 2722 C C . GLY B 1 29 ? 7.621 28.062 7.797 1 91.81 29 GLY B C 1
ATOM 2723 O O . GLY B 1 29 ? 7.301 27.141 8.539 1 91.81 29 GLY B O 1
ATOM 2724 N N . CYS B 1 30 ? 7.723 27.969 6.508 1 93.81 30 CYS B N 1
ATOM 2725 C CA . CYS B 1 30 ? 7.418 26.703 5.871 1 93.81 30 CYS B CA 1
ATOM 2726 C C . CYS B 1 30 ? 8.359 25.609 6.363 1 93.81 30 CYS B C 1
ATOM 2728 O O . CYS B 1 30 ? 9.578 25.734 6.258 1 93.81 30 CYS B O 1
ATOM 2730 N N . ALA B 1 31 ? 7.785 24.5 6.809 1 96 31 ALA B N 1
ATOM 2731 C CA . ALA B 1 31 ? 8.578 23.391 7.336 1 96 31 ALA B CA 1
ATOM 2732 C C . ALA B 1 31 ? 9.312 22.672 6.215 1 96 31 ALA B C 1
ATOM 2734 O O . ALA B 1 31 ? 10.312 21.984 6.461 1 96 31 ALA B O 1
ATOM 2735 N N . HIS B 1 32 ? 8.836 22.75 4.93 1 96.38 32 HIS B N 1
ATOM 2736 C CA . HIS B 1 32 ? 9.516 22.141 3.803 1 96.38 32 HIS B CA 1
ATOM 2737 C C . HIS B 1 32 ? 10.992 22.516 3.775 1 96.38 32 HIS B C 1
ATOM 2739 O O . HIS B 1 32 ? 11.859 21.656 3.613 1 96.38 32 HIS B O 1
ATOM 2745 N N . SER B 1 33 ? 11.234 23.812 3.945 1 92.88 33 SER B N 1
ATOM 2746 C CA . SER B 1 33 ? 12.594 24.312 3.83 1 92.88 33 SER B CA 1
ATOM 2747 C C . SER B 1 33 ? 13.492 23.734 4.922 1 92.88 33 SER B C 1
ATOM 2749 O O . SER B 1 33 ? 14.648 23.406 4.668 1 92.88 33 SER B O 1
ATOM 2751 N N . ILE B 1 34 ? 12.953 23.609 6.117 1 92.94 34 ILE B N 1
ATOM 2752 C CA . ILE B 1 34 ? 13.703 23.062 7.25 1 92.94 34 ILE B CA 1
ATOM 2753 C C . ILE B 1 34 ? 14.078 21.609 6.973 1 92.94 34 ILE B C 1
ATOM 2755 O O . ILE B 1 34 ? 15.25 21.234 7.109 1 92.94 34 ILE B O 1
ATOM 2759 N N . ILE B 1 35 ? 13.164 20.812 6.531 1 96.62 35 ILE B N 1
ATOM 2760 C CA . ILE B 1 35 ? 13.344 19.375 6.324 1 96.62 35 ILE B CA 1
ATOM 2761 C C . ILE B 1 35 ? 14.328 19.141 5.184 1 96.62 35 ILE B C 1
ATOM 2763 O O . ILE B 1 35 ? 15.266 18.359 5.32 1 96.62 35 ILE B O 1
ATOM 2767 N N . VAL B 1 36 ? 14.094 19.812 4.07 1 95.38 36 VAL B N 1
ATOM 2768 C CA . VAL B 1 36 ? 14.938 19.625 2.893 1 95.38 36 VAL B CA 1
ATOM 2769 C C . VAL B 1 36 ? 16.391 19.984 3.238 1 95.38 36 VAL B C 1
ATOM 2771 O O . VAL B 1 36 ? 17.312 19.234 2.891 1 95.38 36 VAL B O 1
ATOM 2774 N N . ARG B 1 37 ? 16.594 21.094 3.924 1 92.56 37 ARG B N 1
ATOM 2775 C CA . ARG B 1 37 ? 17.938 21.5 4.324 1 92.56 37 ARG B CA 1
ATOM 2776 C C . ARG B 1 37 ? 18.594 20.438 5.195 1 92.56 37 ARG B C 1
ATOM 2778 O O . ARG B 1 37 ? 19.781 20.125 5.027 1 92.56 37 ARG B O 1
ATOM 2785 N N . GLU B 1 38 ? 17.812 19.906 6.117 1 93.06 38 GLU B N 1
ATOM 2786 C CA . GLU B 1 38 ? 18.359 18.875 7.008 1 93.06 38 GLU B CA 1
ATOM 2787 C C . GLU B 1 38 ? 18.734 17.625 6.234 1 93.06 38 GLU B C 1
ATOM 2789 O O . GLU B 1 38 ? 19.766 16.984 6.523 1 93.06 38 GLU B O 1
ATOM 2794 N N . VAL B 1 39 ? 17.938 17.203 5.277 1 95.06 39 VAL B N 1
ATOM 2795 C CA . VAL B 1 39 ? 18.234 16.031 4.469 1 95.06 39 VAL B CA 1
ATOM 2796 C C . VAL B 1 39 ? 19.516 16.234 3.68 1 95.06 39 VAL B C 1
ATOM 2798 O O . VAL B 1 39 ? 20.406 15.383 3.691 1 95.06 39 VAL B O 1
ATOM 2801 N N . LEU B 1 40 ? 19.641 17.375 3.049 1 93.06 40 LEU B N 1
ATOM 2802 C CA . LEU B 1 40 ? 20.797 17.656 2.189 1 93.06 40 LEU B CA 1
ATOM 2803 C C . LEU B 1 40 ? 22.078 17.766 3.01 1 93.06 40 LEU B C 1
ATOM 2805 O O . LEU B 1 40 ? 23.156 17.422 2.529 1 93.06 40 LEU B O 1
ATOM 2809 N N . ASN B 1 41 ? 21.922 18.188 4.215 1 90.81 41 ASN B N 1
ATOM 2810 C CA . ASN B 1 41 ? 23.078 18.406 5.07 1 90.81 41 ASN B CA 1
ATOM 2811 C C . ASN B 1 41 ? 23.438 17.141 5.852 1 90.81 41 ASN B C 1
ATOM 2813 O O . ASN B 1 41 ? 24.438 17.109 6.562 1 90.81 41 ASN B O 1
ATOM 2817 N N . ALA B 1 42 ? 22.688 16.125 5.723 1 92.81 42 ALA B N 1
ATOM 2818 C CA . ALA B 1 42 ? 22.875 14.93 6.547 1 92.81 42 ALA B CA 1
ATOM 2819 C C . ALA B 1 42 ? 24.016 14.078 6.02 1 92.81 42 ALA B C 1
ATOM 2821 O O . ALA B 1 42 ? 24.453 13.133 6.688 1 92.81 42 ALA B O 1
ATOM 2822 N N . THR B 1 43 ? 24.531 14.383 4.855 1 93.19 43 THR B N 1
ATOM 2823 C CA . THR B 1 43 ? 25.594 13.586 4.246 1 93.19 43 THR B CA 1
ATOM 2824 C C . THR B 1 43 ? 26.562 14.484 3.477 1 93.19 43 THR B C 1
ATOM 2826 O O . THR B 1 43 ? 26.219 15.594 3.086 1 93.19 43 THR B O 1
ATOM 2829 N N . ASN B 1 44 ? 27.797 14.008 3.334 1 92.44 44 ASN B N 1
ATOM 2830 C CA . ASN B 1 44 ? 28.797 14.688 2.51 1 92.44 44 ASN B CA 1
ATOM 2831 C C . ASN B 1 44 ? 28.844 14.102 1.101 1 92.44 44 ASN B C 1
ATOM 2833 O O . ASN B 1 44 ? 29.562 14.609 0.241 1 92.44 44 ASN B O 1
ATOM 2837 N N . ASP B 1 45 ? 28.031 13.109 0.882 1 94.06 45 ASP B N 1
ATOM 2838 C CA . ASP B 1 45 ? 28.016 12.484 -0.436 1 94.06 45 ASP B CA 1
ATOM 2839 C C . ASP B 1 45 ? 27.406 13.422 -1.482 1 94.06 45 ASP B C 1
ATOM 2841 O O . ASP B 1 45 ? 26.625 14.305 -1.15 1 94.06 45 ASP B O 1
ATOM 2845 N N . ASN B 1 46 ? 27.891 13.172 -2.717 1 93.75 46 ASN B N 1
ATOM 2846 C CA . ASN B 1 46 ? 27.188 13.82 -3.809 1 93.75 46 ASN B CA 1
ATOM 2847 C C . ASN B 1 46 ? 25.719 13.375 -3.871 1 93.75 46 ASN B C 1
ATOM 2849 O O . ASN B 1 46 ? 25.422 12.203 -3.633 1 93.75 46 ASN B O 1
ATOM 2853 N N . LEU B 1 47 ? 24.922 14.352 -4.195 1 95.44 47 LEU B N 1
ATOM 2854 C CA . LEU B 1 47 ? 23.5 14.039 -4.219 1 95.44 47 LEU B CA 1
ATOM 2855 C C . LEU B 1 47 ? 22.922 14.242 -5.617 1 95.44 47 LEU B C 1
ATOM 2857 O O . LEU B 1 47 ? 23.297 15.18 -6.32 1 95.44 47 LEU B O 1
ATOM 2861 N N . VAL B 1 48 ? 22.109 13.359 -6.031 1 96.69 48 VAL B N 1
ATOM 2862 C CA . VAL B 1 48 ? 21.172 13.516 -7.148 1 96.69 48 VAL B CA 1
ATOM 2863 C C . VAL B 1 48 ? 19.75 13.578 -6.625 1 96.69 48 VAL B C 1
ATOM 2865 O O . VAL B 1 48 ? 19.281 12.656 -5.945 1 96.69 48 VAL B O 1
ATOM 2868 N N . VAL B 1 49 ? 19.062 14.703 -6.969 1 96.19 49 VAL B N 1
ATOM 2869 C CA . VAL B 1 49 ? 17.781 14.977 -6.328 1 96.19 49 VAL B CA 1
ATOM 2870 C C . VAL B 1 49 ? 16.688 15.07 -7.391 1 96.19 49 VAL B C 1
ATOM 2872 O O . VAL B 1 49 ? 16.891 15.656 -8.453 1 96.19 49 VAL B O 1
ATOM 2875 N N . SER B 1 50 ? 15.57 14.391 -7.129 1 96.38 50 SER B N 1
ATOM 2876 C CA . SER B 1 50 ? 14.352 14.664 -7.879 1 96.38 50 SER B CA 1
ATOM 2877 C C . SER B 1 50 ? 13.266 15.242 -6.98 1 96.38 50 SER B C 1
ATOM 2879 O O . SER B 1 50 ? 13.211 14.938 -5.785 1 96.38 50 SER B O 1
ATOM 2881 N N . ALA B 1 51 ? 12.477 16.109 -7.523 1 94.75 51 ALA B N 1
ATOM 2882 C CA . ALA B 1 51 ? 11.367 16.703 -6.777 1 94.75 51 ALA B CA 1
ATOM 2883 C C . ALA B 1 51 ? 10.07 16.656 -7.582 1 94.75 51 ALA B C 1
ATOM 2885 O O . ALA B 1 51 ? 10.055 17.016 -8.758 1 94.75 51 ALA B O 1
ATOM 2886 N N . ALA B 1 52 ? 9.039 16.172 -6.945 1 95.75 52 ALA B N 1
ATOM 2887 C CA . ALA B 1 52 ? 7.719 16.219 -7.574 1 95.75 52 ALA B CA 1
ATOM 2888 C C . ALA B 1 52 ? 7.176 17.641 -7.633 1 95.75 52 ALA B C 1
ATOM 2890 O O . ALA B 1 52 ? 7.492 18.469 -6.77 1 95.75 52 ALA B O 1
ATOM 2891 N N . THR B 1 53 ? 6.316 17.859 -8.641 1 93.44 53 THR B N 1
ATOM 2892 C CA . THR B 1 53 ? 5.641 19.156 -8.688 1 93.44 53 THR B CA 1
ATOM 2893 C C . THR B 1 53 ? 4.828 19.375 -7.414 1 93.44 53 THR B C 1
ATOM 2895 O O . THR B 1 53 ? 4.09 18.5 -6.977 1 93.44 53 THR B O 1
ATOM 2898 N N . GLY B 1 54 ? 5 20.438 -6.766 1 93.56 54 GLY B N 1
ATOM 2899 C CA . GLY B 1 54 ? 4.379 20.875 -5.523 1 93.56 54 GLY B CA 1
ATOM 2900 C C . GLY B 1 54 ? 4.992 22.141 -4.957 1 93.56 54 GLY B C 1
ATOM 2901 O O . GLY B 1 54 ? 5.707 22.859 -5.656 1 93.56 54 GLY B O 1
ATOM 2902 N N . CYS B 1 55 ? 4.668 22.469 -3.742 1 93.94 55 CYS B N 1
ATOM 2903 C CA . CYS B 1 55 ? 5.145 23.703 -3.115 1 93.94 55 CYS B CA 1
ATOM 2904 C C . CYS B 1 55 ? 6.664 23.797 -3.203 1 93.94 55 CYS B C 1
ATOM 2906 O O . CYS B 1 55 ? 7.199 24.859 -3.562 1 93.94 55 CYS B O 1
ATOM 2908 N N . LEU B 1 56 ? 7.34 22.703 -2.895 1 92.31 56 LEU B N 1
ATOM 2909 C CA . LEU B 1 56 ? 8.797 22.719 -2.893 1 92.31 56 LEU B CA 1
ATOM 2910 C C . LEU B 1 56 ? 9.344 23.094 -4.27 1 92.31 56 LEU B C 1
ATOM 2912 O O . LEU B 1 56 ? 10.156 24.016 -4.395 1 92.31 56 LEU B O 1
ATOM 2916 N N . GLU B 1 57 ? 8.852 22.422 -5.211 1 88.81 57 GLU B N 1
ATOM 2917 C CA . GLU B 1 57 ? 9.367 22.625 -6.559 1 88.81 57 GLU B CA 1
ATOM 2918 C C . GLU B 1 57 ? 9.039 24.016 -7.078 1 88.81 57 GLU B C 1
ATOM 2920 O O . GLU B 1 57 ? 9.922 24.734 -7.574 1 88.81 57 GLU B O 1
ATOM 2925 N N . VAL B 1 58 ? 7.836 24.422 -6.949 1 87.56 58 VAL B N 1
ATOM 2926 C CA . VAL B 1 58 ? 7.406 25.688 -7.52 1 87.56 58 VAL B CA 1
ATOM 2927 C C . VAL B 1 58 ? 8.156 26.844 -6.852 1 87.56 58 VAL B C 1
ATOM 2929 O O . VAL B 1 58 ? 8.469 27.844 -7.496 1 87.56 58 VAL B O 1
ATOM 2932 N N . CYS B 1 59 ? 8.57 26.625 -5.625 1 87.81 59 CYS B N 1
ATOM 2933 C CA . CYS B 1 59 ? 9.164 27.719 -4.863 1 87.81 59 CYS B CA 1
ATOM 2934 C C . CYS B 1 59 ? 10.688 27.688 -4.973 1 87.81 59 CYS B C 1
ATOM 2936 O O . CYS B 1 59 ? 11.359 28.641 -4.578 1 87.81 59 CYS B O 1
ATOM 2938 N N . THR B 1 60 ? 11.234 26.625 -5.508 1 86.06 60 THR B N 1
ATOM 2939 C CA . THR B 1 60 ? 12.695 26.5 -5.508 1 86.06 60 THR B CA 1
ATOM 2940 C C . THR B 1 60 ? 13.234 26.516 -6.934 1 86.06 60 THR B C 1
ATOM 2942 O O . THR B 1 60 ? 14.453 26.484 -7.141 1 86.06 60 THR B O 1
ATOM 2945 N N . ALA B 1 61 ? 12.344 26.484 -7.898 1 82.75 61 ALA B N 1
ATOM 2946 C CA . ALA B 1 61 ? 12.789 26.406 -9.289 1 82.75 61 ALA B CA 1
ATOM 2947 C C . ALA B 1 61 ? 12.07 27.453 -10.148 1 82.75 61 ALA B C 1
ATOM 2949 O O . ALA B 1 61 ? 11.531 27.109 -11.203 1 82.75 61 ALA B O 1
ATOM 2950 N N . ILE B 1 62 ? 12.234 28.719 -9.703 1 74.62 62 ILE B N 1
ATOM 2951 C CA . ILE B 1 62 ? 11.672 29.797 -10.492 1 74.62 62 ILE B CA 1
ATOM 2952 C C . ILE B 1 62 ? 12.625 30.172 -11.625 1 74.62 62 ILE B C 1
ATOM 2954 O O . ILE B 1 62 ? 13.75 30.609 -11.375 1 74.62 62 ILE B O 1
ATOM 2958 N N . TYR B 1 63 ? 12.125 29.891 -12.789 1 72.06 63 TYR B N 1
ATOM 2959 C CA . TYR B 1 63 ? 12.977 30.188 -13.938 1 72.06 63 TYR B CA 1
ATOM 2960 C C . TYR B 1 63 ? 13.406 31.656 -13.93 1 72.06 63 TYR B C 1
ATOM 2962 O O . TYR B 1 63 ? 12.586 32.531 -13.695 1 72.06 63 TYR B O 1
ATOM 2970 N N . PRO B 1 64 ? 14.625 31.812 -14.102 1 77.81 64 PRO B N 1
ATOM 2971 C CA . PRO B 1 64 ? 15.742 30.953 -14.461 1 77.81 64 PRO B CA 1
ATOM 2972 C C . PRO B 1 64 ? 16.594 30.547 -13.25 1 77.81 64 PRO B C 1
ATOM 2974 O O . PRO B 1 64 ? 17.703 30.047 -13.414 1 77.81 64 PRO B O 1
ATOM 2977 N N . HIS B 1 65 ? 16.031 30.797 -12.117 1 77.44 65 HIS B N 1
ATOM 2978 C CA . HIS B 1 65 ? 16.797 30.562 -10.906 1 77.44 65 HIS B CA 1
ATOM 2979 C C . HIS B 1 65 ? 16.422 29.219 -10.266 1 77.44 65 HIS B C 1
ATOM 2981 O O . HIS B 1 65 ? 15.328 28.703 -10.508 1 77.44 65 HIS B O 1
ATOM 2987 N N . THR B 1 66 ? 17.359 28.609 -9.641 1 80.19 66 THR B N 1
ATOM 2988 C CA . THR B 1 66 ? 17.109 27.453 -8.797 1 80.19 66 THR B CA 1
ATOM 2989 C C . THR B 1 66 ? 17.797 27.594 -7.441 1 80.19 66 THR B C 1
ATOM 2991 O O . THR B 1 66 ? 18.844 28.219 -7.34 1 80.19 66 THR B O 1
ATOM 2994 N N . SER B 1 67 ? 17.125 27 -6.492 1 83.12 67 SER B N 1
ATOM 2995 C CA . SER B 1 67 ? 17.703 27.031 -5.152 1 83.12 67 SER B CA 1
ATOM 2996 C C . SER B 1 67 ? 18.578 25.797 -4.898 1 83.12 67 SER B C 1
ATOM 2998 O O . SER B 1 67 ? 19.172 25.656 -3.826 1 83.12 67 SER B O 1
ATOM 3000 N N . TRP B 1 68 ? 18.656 24.922 -5.879 1 85.44 68 TRP B N 1
ATOM 3001 C CA . TRP B 1 68 ? 19.375 23.672 -5.723 1 85.44 68 TRP B CA 1
ATOM 3002 C C . TRP B 1 68 ? 20.828 23.812 -6.188 1 85.44 68 TRP B C 1
ATOM 3004 O O . TRP B 1 68 ? 21.078 24.172 -7.34 1 85.44 68 TRP B O 1
ATOM 3014 N N . ASP B 1 69 ? 21.734 23.562 -5.25 1 83.12 69 ASP B N 1
ATOM 3015 C CA . ASP B 1 69 ? 23.156 23.531 -5.586 1 83.12 69 ASP B CA 1
ATOM 3016 C C . ASP B 1 69 ? 23.672 22.094 -5.648 1 83.12 69 ASP B C 1
ATOM 3018 O O . ASP B 1 69 ? 24.672 21.75 -5 1 83.12 69 ASP B O 1
ATOM 3022 N N . CYS B 1 70 ? 22.984 21.219 -6.219 1 85.19 70 CYS B N 1
ATOM 3023 C CA . CYS B 1 70 ? 23.281 19.812 -6.496 1 85.19 70 CYS B CA 1
ATOM 3024 C C . CYS B 1 70 ? 22.578 19.344 -7.766 1 85.19 70 CYS B C 1
ATOM 3026 O O . CYS B 1 70 ? 21.812 20.094 -8.367 1 85.19 70 CYS B O 1
ATOM 3028 N N . SER B 1 71 ? 23 18.203 -8.32 1 89.19 71 SER B N 1
ATOM 3029 C CA . SER B 1 71 ? 22.266 17.625 -9.445 1 89.19 71 SER B CA 1
ATOM 3030 C C . SER B 1 71 ? 20.797 17.438 -9.109 1 89.19 71 SER B C 1
ATOM 3032 O O . SER B 1 71 ? 20.453 16.828 -8.094 1 89.19 71 SER B O 1
ATOM 3034 N N . TRP B 1 72 ? 19.969 18.094 -9.914 1 89.44 72 TRP B N 1
ATOM 3035 C CA . TRP B 1 72 ? 18.547 18.109 -9.578 1 89.44 72 TRP B CA 1
ATOM 3036 C C . TRP B 1 72 ? 17.688 18.016 -10.844 1 89.44 72 TRP B C 1
ATOM 3038 O O . TRP B 1 72 ? 18.078 18.516 -11.898 1 89.44 72 TRP B O 1
ATOM 3048 N N . ILE B 1 73 ? 16.609 17.266 -10.75 1 89.06 73 ILE B N 1
ATOM 3049 C CA . ILE B 1 73 ? 15.625 17.203 -11.82 1 89.06 73 ILE B CA 1
ATOM 3050 C C . ILE B 1 73 ? 14.227 17.391 -11.25 1 89.06 73 ILE B C 1
ATOM 3052 O O . ILE B 1 73 ? 13.906 16.859 -10.18 1 89.06 73 ILE B O 1
ATOM 3056 N N . HIS B 1 74 ? 13.547 18.234 -11.922 1 86.44 74 HIS B N 1
ATOM 3057 C CA . HIS B 1 74 ? 12.117 18.375 -11.656 1 86.44 74 HIS B CA 1
ATOM 3058 C C . HIS B 1 74 ? 11.297 17.641 -12.711 1 86.44 74 HIS B C 1
ATOM 3060 O O . HIS B 1 74 ? 11.625 17.688 -13.898 1 86.44 74 HIS B O 1
ATOM 3066 N N . ILE B 1 75 ? 10.273 16.922 -12.25 1 85.12 75 ILE B N 1
ATOM 3067 C CA . ILE B 1 75 ? 9.398 16.234 -13.195 1 85.12 75 ILE B CA 1
ATOM 3068 C C . ILE B 1 75 ? 7.949 16.328 -12.711 1 85.12 75 ILE B C 1
ATOM 3070 O O . ILE B 1 75 ? 7.664 16.953 -11.688 1 85.12 75 ILE B O 1
ATOM 3074 N N . GLY B 1 76 ? 7.004 15.734 -13.438 1 85.81 76 GLY B N 1
ATOM 3075 C CA . GLY B 1 76 ? 5.582 15.805 -13.141 1 85.81 76 GLY B CA 1
ATOM 3076 C C . GLY B 1 76 ? 5.238 15.312 -11.75 1 85.81 76 GLY B C 1
ATOM 3077 O O . GLY B 1 76 ? 6.043 14.633 -11.109 1 85.81 76 GLY B O 1
ATOM 3078 N N . PHE B 1 77 ? 4.004 15.578 -11.383 1 87.25 77 PHE B N 1
ATOM 3079 C CA . PHE B 1 77 ? 3.418 15.391 -10.062 1 87.25 77 PHE B CA 1
ATOM 3080 C C . PHE B 1 77 ? 3.486 13.922 -9.648 1 87.25 77 PHE B C 1
ATOM 3082 O O . PHE B 1 77 ? 3.693 13.617 -8.477 1 87.25 77 PHE B O 1
ATOM 3089 N N . GLU B 1 78 ? 3.533 13.078 -10.602 1 92.44 78 GLU B N 1
ATOM 3090 C CA . GLU B 1 78 ? 3.373 11.664 -10.273 1 92.44 78 GLU B CA 1
ATOM 3091 C C . GLU B 1 78 ? 4.68 10.906 -10.469 1 92.44 78 GLU B C 1
ATOM 3093 O O . GLU B 1 78 ? 4.801 9.75 -10.047 1 92.44 78 GLU B O 1
ATOM 3098 N N . ASN B 1 79 ? 5.762 11.492 -10.969 1 94.31 79 ASN B N 1
ATOM 3099 C CA . ASN B 1 79 ? 6.793 10.641 -11.547 1 94.31 79 ASN B CA 1
ATOM 3100 C C . ASN B 1 79 ? 8.164 10.922 -10.938 1 94.31 79 ASN B C 1
ATOM 3102 O O . ASN B 1 79 ? 9.188 10.531 -11.492 1 94.31 79 ASN B O 1
ATOM 3106 N N . ALA B 1 80 ? 8.219 11.648 -9.82 1 96.44 80 ALA B N 1
ATOM 3107 C CA . ALA B 1 80 ? 9.523 11.969 -9.242 1 96.44 80 ALA B CA 1
ATOM 3108 C C . ALA B 1 80 ? 10.273 10.695 -8.859 1 96.44 80 ALA B C 1
ATOM 3110 O O . ALA B 1 80 ? 11.492 10.617 -9.016 1 96.44 80 ALA B O 1
ATOM 3111 N N . SER B 1 81 ? 9.562 9.719 -8.312 1 97.62 81 SER B N 1
ATOM 3112 C CA . SER B 1 81 ? 10.188 8.453 -7.945 1 97.62 81 SER B CA 1
ATOM 3113 C C . SER B 1 81 ? 10.727 7.727 -9.172 1 97.62 81 SER B C 1
ATOM 3115 O O . SER B 1 81 ? 11.82 7.16 -9.141 1 97.62 81 SER B O 1
ATOM 3117 N N . THR B 1 82 ? 10 7.793 -10.289 1 97.19 82 THR B N 1
ATOM 3118 C CA . THR B 1 82 ? 10.43 7.141 -11.523 1 97.19 82 THR B CA 1
ATOM 3119 C C . THR B 1 82 ? 11.68 7.816 -12.086 1 97.19 82 THR B C 1
ATOM 3121 O O . THR B 1 82 ? 12.586 7.145 -12.578 1 97.19 82 THR B O 1
ATOM 3124 N N . ALA B 1 83 ? 11.656 9.109 -12 1 97.5 83 ALA B N 1
ATOM 3125 C CA . ALA B 1 83 ? 12.805 9.852 -12.508 1 97.5 83 ALA B CA 1
ATOM 3126 C C . ALA B 1 83 ? 14.078 9.484 -11.742 1 97.5 83 ALA B C 1
ATOM 3128 O O . ALA B 1 83 ? 15.117 9.227 -12.352 1 97.5 83 ALA B O 1
ATOM 3129 N N . ILE B 1 84 ? 14.008 9.438 -10.469 1 97.81 84 ILE B N 1
ATOM 3130 C CA . ILE B 1 84 ? 15.188 9.156 -9.664 1 97.81 84 ILE B CA 1
ATOM 3131 C C . ILE B 1 84 ? 15.609 7.699 -9.852 1 97.81 84 ILE B C 1
ATOM 3133 O O . ILE B 1 84 ? 16.797 7.383 -9.836 1 97.81 84 ILE B O 1
ATOM 3137 N N . ALA B 1 85 ? 14.648 6.793 -9.938 1 97.81 85 ALA B N 1
ATOM 3138 C CA . ALA B 1 85 ? 14.953 5.395 -10.234 1 97.81 85 ALA B CA 1
ATOM 3139 C C . ALA B 1 85 ? 15.711 5.262 -11.547 1 97.81 85 ALA B C 1
ATOM 3141 O O . ALA B 1 85 ? 16.641 4.465 -11.656 1 97.81 85 ALA B O 1
ATOM 3142 N N . GLY B 1 86 ? 15.25 6.055 -12.555 1 97.75 86 GLY B N 1
ATOM 3143 C CA . GLY B 1 86 ? 15.969 6.09 -13.82 1 97.75 86 GLY B CA 1
ATOM 3144 C C . GLY B 1 86 ? 17.406 6.562 -13.68 1 97.75 86 GLY B C 1
ATOM 3145 O O . GLY B 1 86 ? 18.328 5.953 -14.234 1 97.75 86 GLY B O 1
ATOM 3146 N N . ALA B 1 87 ? 17.562 7.629 -12.93 1 97.75 87 ALA B N 1
ATOM 3147 C CA . ALA B 1 87 ? 18.906 8.164 -12.695 1 97.75 87 ALA B CA 1
ATOM 3148 C C . ALA B 1 87 ? 19.781 7.156 -11.961 1 97.75 87 ALA B C 1
ATOM 3150 O O . ALA B 1 87 ? 20.953 6.969 -12.312 1 97.75 87 ALA B O 1
ATOM 3151 N N . GLU B 1 88 ? 19.25 6.566 -10.914 1 98.12 88 GLU B N 1
ATOM 3152 C CA . GLU B 1 88 ? 19.953 5.551 -10.141 1 98.12 88 GLU B CA 1
ATOM 3153 C C . GLU B 1 88 ? 20.391 4.379 -11.023 1 98.12 88 GLU B C 1
ATOM 3155 O O . GLU B 1 88 ? 21.547 3.947 -10.969 1 98.12 88 GLU B O 1
ATOM 3160 N N . THR B 1 89 ? 19.516 3.891 -11.898 1 97.88 89 THR B N 1
ATOM 3161 C CA . THR B 1 89 ? 19.812 2.785 -12.805 1 97.88 89 THR B CA 1
ATOM 3162 C C . THR B 1 89 ? 20.859 3.193 -13.836 1 97.88 89 THR B C 1
ATOM 3164 O O . THR B 1 89 ? 21.766 2.412 -14.156 1 97.88 89 THR B O 1
ATOM 3167 N N . MET B 1 90 ? 20.688 4.41 -14.344 1 97.38 90 MET B N 1
ATOM 3168 C CA . MET B 1 90 ? 21.672 4.922 -15.297 1 97.38 90 MET B CA 1
ATOM 3169 C C . MET B 1 90 ? 23.062 4.934 -14.688 1 97.38 90 MET B C 1
ATOM 3171 O O . MET B 1 90 ? 24.031 4.5 -15.32 1 97.38 90 MET B O 1
ATOM 3175 N N . ASN B 1 91 ? 23.156 5.434 -13.469 1 97.12 91 ASN B N 1
ATOM 3176 C CA . ASN B 1 91 ? 24.438 5.453 -12.773 1 97.12 91 ASN B CA 1
ATOM 3177 C C . ASN B 1 91 ? 25.047 4.055 -12.672 1 97.12 91 ASN B C 1
ATOM 3179 O O . ASN B 1 91 ? 26.234 3.861 -12.938 1 97.12 91 ASN B O 1
ATOM 3183 N N . LYS B 1 92 ? 24.266 3.08 -12.281 1 95.88 92 LYS B N 1
ATOM 3184 C CA . LYS B 1 92 ? 24.703 1.694 -12.148 1 95.88 92 LYS B CA 1
ATOM 3185 C C . LYS B 1 92 ? 25.219 1.151 -13.477 1 95.88 92 LYS B C 1
ATOM 3187 O O . LYS B 1 92 ? 26.281 0.552 -13.539 1 95.88 92 LYS B O 1
ATOM 3192 N N . VAL B 1 93 ? 24.516 1.442 -14.539 1 96.94 93 VAL B N 1
ATOM 3193 C CA . VAL B 1 93 ? 24.844 0.906 -15.859 1 96.94 93 VAL B CA 1
ATOM 3194 C C . VAL B 1 93 ? 26.109 1.575 -16.391 1 96.94 93 VAL B C 1
ATOM 3196 O O . VAL B 1 93 ? 26.984 0.908 -16.938 1 96.94 93 VAL B O 1
ATOM 3199 N N . LEU B 1 94 ? 26.156 2.869 -16.234 1 97.25 94 LEU B N 1
ATOM 3200 C CA . LEU B 1 94 ? 27.328 3.596 -16.719 1 97.25 94 LEU B CA 1
ATOM 3201 C C . LEU B 1 94 ? 28.578 3.152 -15.984 1 97.25 94 LEU B C 1
ATOM 3203 O O . LEU B 1 94 ? 29.656 3.061 -16.578 1 97.25 94 LEU B O 1
ATOM 3207 N N . ARG B 1 95 ? 28.516 2.879 -14.719 1 96.31 95 ARG B N 1
ATOM 3208 C CA . ARG B 1 95 ? 29.641 2.371 -13.953 1 96.31 95 ARG B CA 1
ATOM 3209 C C . ARG B 1 95 ? 30.031 0.972 -14.414 1 96.31 95 ARG B C 1
ATOM 3211 O O . ARG B 1 95 ? 31.219 0.683 -14.602 1 96.31 95 ARG B O 1
ATOM 3218 N N . LYS B 1 96 ? 29.062 0.154 -14.602 1 95.06 96 LYS B N 1
ATOM 3219 C CA . LYS B 1 96 ? 29.312 -1.206 -15.07 1 95.06 96 LYS B CA 1
ATOM 3220 C C . LYS B 1 96 ? 30 -1.201 -16.438 1 95.06 96 LYS B C 1
ATOM 3222 O O . LYS B 1 96 ? 30.875 -2.037 -16.688 1 95.06 96 LYS B O 1
ATOM 3227 N N . LYS B 1 97 ? 29.688 -0.214 -17.188 1 97.06 97 LYS B N 1
ATOM 3228 C CA . LYS B 1 97 ? 30.234 -0.109 -18.547 1 97.06 97 LYS B CA 1
ATOM 3229 C C . LYS B 1 97 ? 31.578 0.626 -18.547 1 97.06 97 LYS B C 1
ATOM 3231 O O . LYS B 1 97 ? 32.188 0.808 -19.594 1 97.06 97 LYS B O 1
ATOM 3236 N N . GLY B 1 98 ? 31.922 1.121 -17.422 1 96.31 98 GLY B N 1
ATOM 3237 C CA . GLY B 1 98 ? 33.219 1.795 -17.297 1 96.31 98 GLY B CA 1
ATOM 3238 C C . GLY B 1 98 ? 33.188 3.232 -17.781 1 96.31 98 GLY B C 1
ATOM 3239 O O . GLY B 1 98 ? 34.219 3.826 -18.047 1 96.31 98 GLY B O 1
ATOM 3240 N N . ARG B 1 99 ? 32.031 3.744 -17.938 1 97.06 99 ARG B N 1
ATOM 3241 C CA . ARG B 1 99 ? 31.891 5.109 -18.438 1 97.06 99 ARG B CA 1
ATOM 3242 C C . ARG B 1 99 ? 32 6.125 -17.297 1 97.06 99 ARG B C 1
ATOM 3244 O O . ARG B 1 99 ? 32.188 7.316 -17.547 1 97.06 99 ARG B O 1
ATOM 3251 N N . ILE B 1 100 ? 31.875 5.719 -16.125 1 95.62 100 ILE B N 1
ATOM 3252 C CA . ILE B 1 100 ? 32.156 6.512 -14.93 1 95.62 100 ILE B CA 1
ATOM 3253 C C . ILE B 1 100 ? 33.406 5.957 -14.219 1 95.62 100 ILE B C 1
ATOM 3255 O O . ILE B 1 100 ? 33.469 4.754 -13.953 1 95.62 100 ILE B O 1
ATOM 3259 N N . ASP B 1 101 ? 34.312 6.805 -14.016 1 94 101 ASP B N 1
ATOM 3260 C CA . ASP B 1 101 ? 35.531 6.398 -13.352 1 94 101 ASP B CA 1
ATOM 3261 C C . ASP B 1 101 ? 35.25 5.711 -12.016 1 94 101 ASP B C 1
ATOM 3263 O O . ASP B 1 101 ? 34.5 6.234 -11.195 1 94 101 ASP B O 1
ATOM 3267 N N . PRO B 1 102 ? 35.812 4.535 -11.797 1 91.06 102 PRO B N 1
ATOM 3268 C CA . PRO B 1 102 ? 35.562 3.793 -10.562 1 91.06 102 PRO B CA 1
ATOM 3269 C C . PRO B 1 102 ? 35.969 4.59 -9.312 1 91.06 102 PRO B C 1
ATOM 3271 O O . PRO B 1 102 ? 35.469 4.312 -8.219 1 91.06 102 PRO B O 1
ATOM 3274 N N . SER B 1 103 ? 36.812 5.578 -9.5 1 92.94 103 SER B N 1
ATOM 3275 C CA . SER B 1 103 ? 37.25 6.383 -8.367 1 92.94 103 SER B CA 1
ATOM 3276 C C . SER B 1 103 ? 36.25 7.473 -8.031 1 92.94 103 SER B C 1
ATOM 3278 O O . SER B 1 103 ? 36.312 8.086 -6.965 1 92.94 103 SER B O 1
ATOM 3280 N N . THR B 1 104 ? 35.312 7.629 -9 1 92.94 104 THR B N 1
ATOM 3281 C CA . THR B 1 104 ? 34.25 8.602 -8.727 1 92.94 104 THR B CA 1
ATOM 3282 C C . THR B 1 104 ? 33.344 8.109 -7.609 1 92.94 104 THR B C 1
ATOM 3284 O O . THR B 1 104 ? 32.781 7.016 -7.695 1 92.94 104 THR B O 1
ATOM 3287 N N . PRO B 1 105 ? 33.25 8.883 -6.52 1 93.19 105 PRO B N 1
ATOM 3288 C CA . PRO B 1 105 ? 32.375 8.445 -5.426 1 93.19 105 PRO B CA 1
ATOM 3289 C C . PRO B 1 105 ? 30.938 8.195 -5.871 1 93.19 105 PRO B C 1
ATOM 3291 O O . PRO B 1 105 ? 30.422 8.906 -6.734 1 93.19 105 PRO B O 1
ATOM 3294 N N . GLU B 1 106 ? 30.344 7.219 -5.32 1 93.75 106 GLU B N 1
ATOM 3295 C CA . GLU B 1 106 ? 28.953 6.918 -5.609 1 93.75 106 GLU B CA 1
ATOM 3296 C C . GLU B 1 106 ? 28.016 7.973 -5.016 1 93.75 106 GLU B C 1
ATOM 3298 O O . GLU B 1 106 ? 28.109 8.281 -3.822 1 93.75 106 GLU B O 1
ATOM 3303 N N . PRO B 1 107 ? 27.188 8.531 -5.828 1 96.06 107 PRO B N 1
ATOM 3304 C CA . PRO B 1 107 ? 26.25 9.508 -5.281 1 96.06 107 PRO B CA 1
ATOM 3305 C C . PRO B 1 107 ? 25.094 8.859 -4.52 1 96.06 107 PRO B C 1
ATOM 3307 O O . PRO B 1 107 ? 24.875 7.648 -4.633 1 96.06 107 PRO B O 1
ATOM 3310 N N . LYS B 1 108 ? 24.438 9.688 -3.697 1 97.38 108 LYS B N 1
ATOM 3311 C CA . LYS B 1 108 ? 23.156 9.312 -3.092 1 97.38 108 LYS B CA 1
ATOM 3312 C C . LYS B 1 108 ? 21.984 9.898 -3.873 1 97.38 108 LYS B C 1
ATOM 3314 O O . LYS B 1 108 ? 22.094 11 -4.422 1 97.38 108 LYS B O 1
ATOM 3319 N N . PHE B 1 109 ? 20.953 9.133 -3.992 1 98.31 109 PHE B N 1
ATOM 3320 C CA . PHE B 1 109 ? 19.766 9.516 -4.742 1 98.31 109 PHE B CA 1
ATOM 3321 C C . PHE B 1 109 ? 18.609 9.828 -3.797 1 98.31 109 PHE B C 1
ATOM 3323 O O . PHE B 1 109 ? 18.297 9.031 -2.912 1 98.31 109 PHE B O 1
ATOM 3330 N N . VAL B 1 110 ? 17.984 11.023 -3.945 1 98.06 110 VAL B N 1
ATOM 3331 C CA . VAL B 1 110 ? 16.922 11.477 -3.041 1 98.06 110 VAL B CA 1
ATOM 3332 C C . VAL B 1 110 ? 15.766 12.039 -3.85 1 98.06 110 VAL B C 1
ATOM 3334 O O . VAL B 1 110 ? 15.969 12.75 -4.84 1 98.06 110 VAL B O 1
ATOM 3337 N N . THR B 1 111 ? 14.602 11.672 -3.461 1 98.12 111 THR B N 1
ATOM 3338 C CA . THR B 1 111 ? 13.391 12.227 -4.051 1 98.12 111 THR B CA 1
ATOM 3339 C C . THR B 1 111 ? 12.539 12.922 -2.986 1 98.12 111 THR B C 1
ATOM 3341 O O . THR B 1 111 ? 12.344 12.383 -1.894 1 98.12 111 THR B O 1
ATOM 3344 N N . PHE B 1 112 ? 12.062 14.109 -3.326 1 97.62 112 PHE B N 1
ATOM 3345 C CA . PHE B 1 112 ? 11.125 14.828 -2.471 1 97.62 112 PHE B CA 1
ATOM 3346 C C . PHE B 1 112 ? 9.742 14.883 -3.115 1 97.62 112 PHE B C 1
ATOM 3348 O O . PHE B 1 112 ? 9.625 15.148 -4.312 1 97.62 112 PHE B O 1
ATOM 3355 N N . GLY B 1 113 ? 8.727 14.609 -2.373 1 97.38 113 GLY B N 1
ATOM 3356 C CA . GLY B 1 113 ? 7.344 14.773 -2.795 1 97.38 113 GLY B CA 1
ATOM 3357 C C . GLY B 1 113 ? 6.438 15.273 -1.686 1 97.38 113 GLY B C 1
ATOM 3358 O O . GLY B 1 113 ? 6.629 14.93 -0.517 1 97.38 113 GLY B O 1
ATOM 3359 N N . GLY B 1 114 ? 5.449 16.141 -2.078 1 97.31 114 GLY B N 1
ATOM 3360 C CA . GLY B 1 114 ? 4.398 16.469 -1.13 1 97.31 114 GLY B CA 1
ATOM 3361 C C . GLY B 1 114 ? 3.484 15.297 -0.821 1 97.31 114 GLY B C 1
ATOM 3362 O O . GLY B 1 114 ? 3.629 14.227 -1.404 1 97.31 114 GLY B O 1
ATOM 3363 N N . ASP B 1 115 ? 2.537 15.539 0.077 1 97.12 115 ASP B N 1
ATOM 3364 C CA . ASP B 1 115 ? 1.615 14.477 0.451 1 97.12 115 ASP B CA 1
ATOM 3365 C C . ASP B 1 115 ? 0.806 14 -0.754 1 97.12 115 ASP B C 1
ATOM 3367 O O . ASP B 1 115 ? 0.625 12.797 -0.954 1 97.12 115 ASP B O 1
ATOM 3371 N N . GLY B 1 116 ? 0.3 14.93 -1.579 1 96.19 116 GLY B N 1
ATOM 3372 C CA . GLY B 1 116 ? -0.477 14.547 -2.746 1 96.19 116 GLY B CA 1
ATOM 3373 C C . GLY B 1 116 ? 0.303 13.688 -3.725 1 96.19 116 GLY B C 1
ATOM 3374 O O . GLY B 1 116 ? -0.213 12.688 -4.23 1 96.19 116 GLY B O 1
ATOM 3375 N N . ALA B 1 117 ? 1.54 14.047 -3.926 1 96.81 117 ALA B N 1
ATOM 3376 C CA . ALA B 1 117 ? 2.408 13.312 -4.844 1 96.81 117 ALA B CA 1
ATOM 3377 C C . ALA B 1 117 ? 2.771 11.945 -4.277 1 96.81 117 ALA B C 1
ATOM 3379 O O . ALA B 1 117 ? 3.129 11.031 -5.027 1 96.81 117 ALA B O 1
ATOM 3380 N N . THR B 1 118 ? 2.65 11.797 -3.012 1 98.06 118 THR B N 1
ATOM 3381 C CA . THR B 1 118 ? 3.104 10.578 -2.35 1 98.06 118 THR B CA 1
ATOM 3382 C C . THR B 1 118 ? 1.924 9.664 -2.035 1 98.06 118 THR B C 1
ATOM 3384 O O . THR B 1 118 ? 1.9 8.508 -2.457 1 98.06 118 THR B O 1
ATOM 3387 N N . TYR B 1 119 ? 0.858 10.211 -1.428 1 97.94 119 TYR B N 1
ATOM 3388 C CA . TYR B 1 119 ? -0.271 9.438 -0.924 1 97.94 119 TYR B CA 1
ATOM 3389 C C . TYR B 1 119 ? -1.249 9.109 -2.045 1 97.94 119 TYR B C 1
ATOM 3391 O O . TYR B 1 119 ? -2.049 8.172 -1.924 1 97.94 119 TYR B O 1
ATOM 3399 N N . ASP B 1 120 ? -1.223 9.914 -3.088 1 96.69 120 ASP B N 1
ATOM 3400 C CA . ASP B 1 120 ? -2.279 9.812 -4.09 1 96.69 120 ASP B CA 1
ATOM 3401 C C . ASP B 1 120 ? -1.693 9.609 -5.488 1 96.69 120 ASP B C 1
ATOM 3403 O O . ASP B 1 120 ? -1.398 8.484 -5.887 1 96.69 120 ASP B O 1
ATOM 3407 N N . ILE B 1 121 ? -1.35 10.609 -6.129 1 95.62 121 ILE B N 1
ATOM 3408 C CA . ILE B 1 121 ? -1.198 10.594 -7.578 1 95.62 121 ILE B CA 1
ATOM 3409 C C . ILE B 1 121 ? 0.101 9.883 -7.953 1 95.62 121 ILE B C 1
ATOM 3411 O O . ILE B 1 121 ? 0.204 9.289 -9.031 1 95.62 121 ILE B O 1
ATOM 3415 N N . GLY B 1 122 ? 1.1 9.914 -7.145 1 96.31 122 GLY B N 1
ATOM 3416 C CA . GLY B 1 122 ? 2.371 9.273 -7.438 1 96.31 122 GLY B CA 1
ATOM 3417 C C . GLY B 1 122 ? 2.504 7.902 -6.812 1 96.31 122 GLY B C 1
ATOM 3418 O O . GLY B 1 122 ? 3.537 7.246 -6.957 1 96.31 122 GLY B O 1
ATOM 3419 N N . PHE B 1 123 ? 1.447 7.402 -6.168 1 97.31 123 PHE B N 1
ATOM 3420 C CA . PHE B 1 123 ? 1.502 6.234 -5.297 1 97.31 123 PHE B CA 1
ATOM 3421 C C . PHE B 1 123 ? 1.933 5 -6.074 1 97.31 123 PHE B C 1
ATOM 3423 O O . PHE B 1 123 ? 2.795 4.242 -5.621 1 97.31 123 PHE B O 1
ATOM 3430 N N . GLN B 1 124 ? 1.38 4.77 -7.195 1 96.19 124 GLN B N 1
ATOM 3431 C CA . GLN B 1 124 ? 1.663 3.576 -7.984 1 96.19 124 GLN B CA 1
ATOM 3432 C C . GLN B 1 124 ? 3.117 3.553 -8.445 1 96.19 124 GLN B C 1
ATOM 3434 O O . GLN B 1 124 ? 3.744 2.492 -8.492 1 96.19 124 GLN B O 1
ATOM 3439 N N . TRP B 1 125 ? 3.656 4.699 -8.82 1 97.06 125 TRP B N 1
ATOM 3440 C CA . TRP B 1 125 ? 5.039 4.781 -9.281 1 97.06 125 TRP B CA 1
ATOM 3441 C C . TRP B 1 125 ? 6.012 4.527 -8.141 1 97.06 125 TRP B C 1
ATOM 3443 O O . TRP B 1 125 ? 7.012 3.82 -8.312 1 97.06 125 TRP B O 1
ATOM 3453 N N . ILE B 1 126 ? 5.66 5.086 -6.992 1 98.25 126 ILE B N 1
ATOM 3454 C CA . ILE B 1 126 ? 6.465 4.812 -5.805 1 98.25 126 ILE B CA 1
ATOM 3455 C C . ILE B 1 126 ? 6.441 3.314 -5.5 1 98.25 126 ILE B C 1
ATOM 3457 O O . ILE B 1 126 ? 7.492 2.701 -5.293 1 98.25 126 ILE B O 1
ATOM 3461 N N . SER B 1 127 ? 5.277 2.719 -5.559 1 97.56 127 SER B N 1
ATOM 3462 C CA . SER B 1 127 ? 5.113 1.286 -5.332 1 97.56 127 SER B CA 1
ATOM 3463 C C . SER B 1 127 ? 6.016 0.473 -6.258 1 97.56 127 SER B C 1
ATOM 3465 O O . SER B 1 127 ? 6.707 -0.442 -5.812 1 97.56 127 SER B O 1
ATOM 3467 N N . GLY B 1 128 ? 5.992 0.846 -7.562 1 96.88 128 GLY B N 1
ATOM 3468 C CA . GLY B 1 128 ? 6.82 0.14 -8.531 1 96.88 128 GLY B CA 1
ATOM 3469 C C . GLY B 1 128 ? 8.305 0.231 -8.227 1 96.88 128 GLY B C 1
ATOM 3470 O O . GLY B 1 128 ? 9.023 -0.762 -8.328 1 96.88 128 GLY B O 1
ATOM 3471 N N . CYS B 1 129 ? 8.766 1.397 -7.809 1 97.75 129 CYS B N 1
ATOM 3472 C CA . CYS B 1 129 ? 10.172 1.606 -7.5 1 97.75 129 CYS B CA 1
ATOM 3473 C C . CYS B 1 129 ? 10.594 0.788 -6.285 1 97.75 129 CYS B C 1
ATOM 3475 O O . CYS B 1 129 ? 11.688 0.223 -6.258 1 97.75 129 CYS B O 1
ATOM 3477 N N . PHE B 1 130 ? 9.719 0.75 -5.297 1 97.75 130 PHE B N 1
ATOM 3478 C CA . PHE B 1 130 ? 10.023 0.021 -4.074 1 97.75 130 PHE B CA 1
ATOM 3479 C C . PHE B 1 130 ? 10.016 -1.483 -4.32 1 97.75 130 PHE B C 1
ATOM 3481 O O . PHE B 1 130 ? 10.906 -2.199 -3.85 1 97.75 130 PHE B O 1
ATOM 3488 N N . GLU B 1 131 ? 9.047 -1.937 -5.086 1 96.31 131 GLU B N 1
ATOM 3489 C CA . GLU B 1 131 ? 8.969 -3.355 -5.426 1 96.31 131 GLU B CA 1
ATOM 3490 C C . GLU B 1 131 ? 10.211 -3.807 -6.188 1 96.31 131 GLU B C 1
ATOM 3492 O O . GLU B 1 131 ? 10.711 -4.914 -5.973 1 96.31 131 GLU B O 1
ATOM 3497 N N . ARG B 1 132 ? 10.758 -2.951 -7.031 1 95.5 132 ARG B N 1
ATOM 3498 C CA . ARG B 1 132 ? 11.898 -3.309 -7.871 1 95.5 132 ARG B CA 1
ATOM 3499 C C . ARG B 1 132 ? 13.211 -3.113 -7.125 1 95.5 132 ARG B C 1
ATOM 3501 O O . ARG B 1 132 ? 14.281 -3.418 -7.656 1 95.5 132 ARG B O 1
ATOM 3508 N N . GLY B 1 133 ? 13.156 -2.492 -5.938 1 96.94 133 GLY B N 1
ATOM 3509 C CA . GLY B 1 133 ? 14.312 -2.43 -5.059 1 96.94 133 GLY B CA 1
ATOM 3510 C C . GLY B 1 133 ? 15.297 -1.341 -5.445 1 96.94 133 GLY B C 1
ATOM 3511 O O . GLY B 1 133 ? 16.5 -1.469 -5.207 1 96.94 133 GLY B O 1
ATOM 3512 N N . HIS B 1 134 ? 14.812 -0.285 -6.086 1 97.81 134 HIS B N 1
ATOM 3513 C CA . HIS B 1 134 ? 15.695 0.813 -6.465 1 97.81 134 HIS B CA 1
ATOM 3514 C C . HIS B 1 134 ? 16.328 1.452 -5.234 1 97.81 134 HIS B C 1
ATOM 3516 O O . HIS B 1 134 ? 15.68 1.624 -4.207 1 97.81 134 HIS B O 1
ATOM 3522 N N . ASP B 1 135 ? 17.609 1.812 -5.367 1 98.25 135 ASP B N 1
ATOM 3523 C CA . ASP B 1 135 ? 18.375 2.35 -4.25 1 98.25 135 ASP B CA 1
ATOM 3524 C C . ASP B 1 135 ? 18.281 3.871 -4.195 1 98.25 135 ASP B C 1
ATOM 3526 O O . ASP B 1 135 ? 19.094 4.574 -4.793 1 98.25 135 ASP B O 1
ATOM 3530 N N . PHE B 1 136 ? 17.344 4.387 -3.484 1 98.62 136 PHE B N 1
ATOM 3531 C CA . PHE B 1 136 ? 17.141 5.816 -3.277 1 98.62 136 PHE B CA 1
ATOM 3532 C C . PHE B 1 136 ? 16.328 6.074 -2.018 1 98.62 136 PHE B C 1
ATOM 3534 O O . PHE B 1 136 ? 15.727 5.152 -1.459 1 98.62 136 PHE B O 1
ATOM 3541 N N . MET B 1 137 ? 16.344 7.293 -1.532 1 98.75 137 MET B N 1
ATOM 3542 C CA . MET B 1 137 ? 15.523 7.727 -0.402 1 98.75 137 MET B CA 1
ATOM 3543 C C . MET B 1 137 ? 14.391 8.625 -0.867 1 98.75 137 MET B C 1
ATOM 3545 O O . MET B 1 137 ? 14.625 9.633 -1.539 1 98.75 137 MET B O 1
ATOM 3549 N N . TYR B 1 138 ? 13.188 8.195 -0.616 1 98.88 138 TYR B N 1
ATOM 3550 C CA . TYR B 1 138 ? 12.008 9.016 -0.882 1 98.88 138 TYR B CA 1
ATOM 3551 C C . TYR B 1 138 ? 11.562 9.75 0.375 1 98.88 138 TYR B C 1
ATOM 3553 O O . TYR B 1 138 ? 11.281 9.133 1.399 1 98.88 138 TYR B O 1
ATOM 3561 N N . ILE B 1 139 ? 11.469 11.039 0.311 1 98.75 139 ILE B N 1
ATOM 3562 C CA . ILE B 1 139 ? 11.031 11.867 1.431 1 98.75 139 ILE B CA 1
ATOM 3563 C C . ILE B 1 139 ? 9.68 12.5 1.106 1 98.75 139 ILE B C 1
ATOM 3565 O O . ILE B 1 139 ? 9.57 13.297 0.172 1 98.75 139 ILE B O 1
ATOM 3569 N N . CYS B 1 140 ? 8.703 12.164 1.874 1 98.81 140 CYS B N 1
ATOM 3570 C CA . CYS B 1 140 ? 7.402 12.82 1.792 1 98.81 140 CYS B CA 1
ATOM 3571 C C . CYS B 1 140 ? 7.352 14.039 2.709 1 98.81 140 CYS B C 1
ATOM 3573 O O . CYS B 1 140 ? 7.582 13.922 3.914 1 98.81 140 CYS B O 1
ATOM 3575 N N . LEU B 1 141 ? 7.203 15.172 2.125 1 98.62 141 LEU B N 1
ATOM 3576 C CA . LEU B 1 141 ? 6.895 16.359 2.898 1 98.62 141 LEU B CA 1
ATOM 3577 C C . LEU B 1 141 ? 5.406 16.438 3.221 1 98.62 141 LEU B C 1
ATOM 3579 O O . LEU B 1 141 ? 4.633 17.047 2.473 1 98.62 141 LEU B O 1
ATOM 3583 N N . ASP B 1 142 ? 5.027 15.891 4.34 1 98.62 142 ASP B N 1
ATOM 3584 C CA . ASP B 1 142 ? 3.627 15.633 4.672 1 98.62 142 ASP B CA 1
ATOM 3585 C C . ASP B 1 142 ? 2.994 16.844 5.359 1 98.62 142 ASP B C 1
ATOM 3587 O O . ASP B 1 142 ? 3.043 16.969 6.586 1 98.62 142 ASP B O 1
ATOM 3591 N N . ASN B 1 143 ? 2.42 17.656 4.574 1 98.19 143 ASN B N 1
ATOM 3592 C CA . ASN B 1 143 ? 1.708 18.797 5.133 1 98.19 143 ASN B CA 1
ATOM 3593 C C . ASN B 1 143 ? 0.198 18.578 5.121 1 98.19 143 ASN B C 1
ATOM 3595 O O . ASN B 1 143 ? -0.57 19.516 5.359 1 98.19 143 ASN B O 1
ATOM 3599 N N . GLU B 1 144 ? -0.251 17.359 4.754 1 98.25 144 GLU B N 1
ATOM 3600 C CA . GLU B 1 144 ? -1.591 16.812 4.953 1 98.25 144 GLU B CA 1
ATOM 3601 C C . GLU B 1 144 ? -2.609 17.516 4.055 1 98.25 144 GLU B C 1
ATOM 3603 O O . GLU B 1 144 ? -3.814 17.438 4.301 1 98.25 144 GLU B O 1
ATOM 3608 N N . VAL B 1 145 ? -2.166 18.266 3.059 1 97.69 145 VAL B N 1
ATOM 3609 C CA . VAL B 1 145 ? -3.07 18.953 2.137 1 97.69 145 VAL B CA 1
ATOM 3610 C C . VAL B 1 145 ? -2.35 19.234 0.821 1 97.69 145 VAL B C 1
ATOM 3612 O O . VAL B 1 145 ? -1.135 19.438 0.805 1 97.69 145 VAL B O 1
ATOM 3615 N N . TYR B 1 146 ? -3.105 19.188 -0.306 1 96.88 146 TYR B N 1
ATOM 3616 C CA . TYR B 1 146 ? -2.568 19.734 -1.545 1 96.88 146 TYR B CA 1
ATOM 3617 C C . TYR B 1 146 ? -2.414 21.25 -1.448 1 96.88 146 TYR B C 1
ATOM 3619 O O . TYR B 1 146 ? -3.236 22 -1.978 1 96.88 146 TYR B O 1
ATOM 3627 N N . ALA B 1 147 ? -1.315 21.625 -0.931 1 95.31 147 ALA B N 1
ATOM 3628 C CA . ALA B 1 147 ? -1.159 23.031 -0.556 1 95.31 147 ALA B CA 1
ATOM 3629 C C . ALA B 1 147 ? -0.885 23.891 -1.781 1 95.31 147 ALA B C 1
ATOM 3631 O O . ALA B 1 147 ? -1.443 24.984 -1.914 1 95.31 147 ALA B O 1
ATOM 3632 N N . ASN B 1 148 ? -0.091 23.391 -2.697 1 91.31 148 ASN B N 1
ATOM 3633 C CA . ASN B 1 148 ? 0.308 24.172 -3.871 1 91.31 148 ASN B CA 1
ATOM 3634 C C . ASN B 1 148 ? -0.897 24.562 -4.723 1 91.31 148 ASN B C 1
ATOM 3636 O O . ASN B 1 148 ? -0.9 25.609 -5.352 1 91.31 148 ASN B O 1
ATOM 3640 N N . THR B 1 149 ? -1.93 23.703 -4.723 1 90.44 149 THR B N 1
ATOM 3641 C CA . THR B 1 149 ? -3.084 23.922 -5.586 1 90.44 149 THR B CA 1
ATOM 3642 C C . THR B 1 149 ? -4.227 24.578 -4.809 1 90.44 149 THR B C 1
ATOM 3644 O O . THR B 1 149 ? -5.367 24.594 -5.273 1 90.44 149 THR B O 1
ATOM 3647 N N . GLY B 1 150 ? -3.98 25.031 -3.646 1 91.5 150 GLY B N 1
ATOM 3648 C CA . GLY B 1 150 ? -4.996 25.812 -2.955 1 91.5 150 GLY B CA 1
ATOM 3649 C C . GLY B 1 150 ? -5.648 25.062 -1.811 1 91.5 150 GLY B C 1
ATOM 3650 O O . GLY B 1 150 ? -6.777 25.359 -1.425 1 91.5 150 GLY B O 1
ATOM 3651 N N . GLY B 1 151 ? -4.973 24.031 -1.353 1 95.62 151 GLY B N 1
ATOM 3652 C CA . GLY B 1 151 ? -5.395 23.406 -0.111 1 95.62 151 GLY B CA 1
ATOM 3653 C C . GLY B 1 151 ? -6.426 22.312 -0.317 1 95.62 151 GLY B C 1
ATOM 3654 O O . GLY B 1 151 ? -7.379 22.188 0.456 1 95.62 151 GLY B O 1
ATOM 3655 N N . GLN B 1 152 ? -6.375 21.484 -1.379 1 96.12 152 GLN B N 1
ATOM 3656 C CA . GLN B 1 152 ? -7.27 20.344 -1.604 1 96.12 152 GLN B CA 1
ATOM 3657 C C . GLN B 1 152 ? -6.949 19.203 -0.661 1 96.12 152 GLN B C 1
ATOM 3659 O O . GLN B 1 152 ? -5.801 19.016 -0.251 1 96.12 152 GLN B O 1
ATOM 3664 N N . ARG B 1 153 ? -8 18.484 -0.307 1 96.88 153 ARG B N 1
ATOM 3665 C CA . ARG B 1 153 ? -7.781 17.312 0.542 1 96.88 153 ARG B CA 1
ATOM 3666 C C . ARG B 1 153 ? -6.918 16.281 -0.169 1 96.88 153 ARG B C 1
ATOM 3668 O O . ARG B 1 153 ? -6.938 16.188 -1.397 1 96.88 153 ARG B O 1
ATOM 3675 N N . SER B 1 154 ? -6.07 15.578 0.49 1 96.88 154 SER B N 1
ATOM 3676 C CA . SER B 1 154 ? -5.324 14.406 0.043 1 96.88 154 SER B CA 1
ATOM 3677 C C . SER B 1 154 ? -5.605 13.203 0.93 1 96.88 154 SER B C 1
ATOM 3679 O O . SER B 1 154 ? -6.352 13.305 1.907 1 96.88 154 SER B O 1
ATOM 3681 N N . SER B 1 155 ? -5.016 12.086 0.59 1 97.75 155 SER B N 1
ATOM 3682 C CA . SER B 1 155 ? -5.156 10.875 1.399 1 97.75 155 SER B CA 1
ATOM 3683 C C . SER B 1 155 ? -4.367 10.992 2.699 1 97.75 155 SER B C 1
ATOM 3685 O O . SER B 1 155 ? -4.441 10.109 3.555 1 97.75 155 SER B O 1
ATOM 3687 N N . SER B 1 156 ? -3.674 12.141 2.904 1 97.94 156 SER B N 1
ATOM 3688 C CA . SER B 1 156 ? -2.984 12.398 4.164 1 97.94 156 SER B CA 1
ATOM 3689 C C . SER B 1 156 ? -3.809 13.305 5.07 1 97.94 156 SER B C 1
ATOM 3691 O O . SER B 1 156 ? -3.498 13.461 6.254 1 97.94 156 SER B O 1
ATOM 3693 N N . THR B 1 157 ? -4.871 13.953 4.531 1 98.19 157 THR B N 1
ATOM 3694 C CA . THR B 1 157 ? -5.699 14.883 5.305 1 98.19 157 THR B CA 1
ATOM 3695 C C . THR B 1 157 ? -6.441 14.141 6.414 1 98.19 157 THR B C 1
ATOM 3697 O O . THR B 1 157 ? -7.168 13.18 6.152 1 98.19 157 THR B O 1
ATOM 3700 N N . PRO B 1 158 ? -6.25 14.555 7.648 1 96.94 158 PRO B N 1
ATOM 3701 C CA . PRO B 1 158 ? -6.875 13.805 8.742 1 96.94 158 PRO B CA 1
ATOM 3702 C C . PRO B 1 158 ? -8.367 14.109 8.891 1 96.94 158 PRO B C 1
ATOM 3704 O O . PRO B 1 158 ? -8.844 15.141 8.406 1 96.94 158 PRO B O 1
ATOM 3707 N N . ILE B 1 159 ? -8.992 13.305 9.609 1 96.44 159 ILE B N 1
ATOM 3708 C CA . ILE B 1 159 ? -10.43 13.391 9.852 1 96.44 159 ILE B CA 1
ATOM 3709 C C . ILE B 1 159 ? -10.758 14.727 10.508 1 96.44 159 ILE B C 1
ATOM 3711 O O . ILE B 1 159 ? -10.031 15.195 11.391 1 96.44 159 ILE B O 1
ATOM 3715 N N . GLY B 1 160 ? -11.789 15.32 10.039 1 97.06 160 GLY B N 1
ATOM 3716 C CA . GLY B 1 160 ? -12.305 16.531 10.641 1 97.06 160 GLY B CA 1
ATOM 3717 C C . GLY B 1 160 ? -11.711 17.797 10.047 1 97.06 160 GLY B C 1
ATOM 3718 O O . GLY B 1 160 ? -12.219 18.906 10.289 1 97.06 160 GLY B O 1
ATOM 3719 N N . SER B 1 161 ? -10.648 17.688 9.234 1 97.56 161 SER B N 1
ATOM 3720 C CA . SER B 1 161 ? -10.016 18.844 8.633 1 97.56 161 SER B CA 1
ATOM 3721 C C . SER B 1 161 ? -10.945 19.531 7.637 1 97.56 161 SER B C 1
ATOM 3723 O O . SER B 1 161 ? -11.602 18.875 6.836 1 97.56 161 SER B O 1
ATOM 3725 N N . SER B 1 162 ? -11 20.859 7.75 1 97.81 162 SER B N 1
ATOM 3726 C CA . SER B 1 162 ? -11.648 21.641 6.699 1 97.81 162 SER B CA 1
ATOM 3727 C C . SER B 1 162 ? -10.656 22 5.598 1 97.81 162 SER B C 1
ATOM 3729 O O . SER B 1 162 ? -9.617 22.609 5.871 1 97.81 162 SER B O 1
ATOM 3731 N N . THR B 1 163 ? -10.898 21.578 4.387 1 97.12 163 THR B N 1
ATOM 3732 C CA . THR B 1 163 ? -10.07 21.891 3.227 1 97.12 163 THR B CA 1
ATOM 3733 C C . THR B 1 163 ? -10.922 22.438 2.09 1 97.12 163 THR B C 1
ATOM 3735 O O . THR B 1 163 ? -12.148 22.516 2.205 1 97.12 163 THR B O 1
ATOM 3738 N N . THR B 1 164 ? -10.32 22.859 1.011 1 96 164 THR B N 1
ATOM 3739 C CA . THR B 1 164 ? -11.039 23.469 -0.103 1 96 164 THR B CA 1
ATOM 3740 C C . THR B 1 164 ? -11.953 22.453 -0.773 1 96 164 THR B C 1
ATOM 3742 O O . THR B 1 164 ? -13.031 22.797 -1.268 1 96 164 THR B O 1
ATOM 3745 N N . THR B 1 165 ? -11.594 21.141 -0.79 1 95.38 165 THR B N 1
ATOM 3746 C CA . THR B 1 165 ? -12.406 20.141 -1.465 1 95.38 165 THR B CA 1
ATOM 3747 C C . THR B 1 165 ? -13.125 19.25 -0.451 1 95.38 165 THR B C 1
ATOM 3749 O O . THR B 1 165 ? -13.805 18.297 -0.827 1 95.38 165 THR B O 1
ATOM 3752 N N . ALA B 1 166 ? -12.969 19.5 0.805 1 95.44 166 ALA B N 1
ATOM 3753 C CA . ALA B 1 166 ? -13.711 18.875 1.904 1 95.44 166 ALA B CA 1
ATOM 3754 C C . ALA B 1 166 ? -14.039 19.906 2.986 1 95.44 166 ALA B C 1
ATOM 3756 O O . ALA B 1 166 ? -13.602 19.766 4.133 1 95.44 166 ALA B O 1
ATOM 3757 N N . PRO B 1 167 ? -14.867 20.812 2.656 1 95.81 167 PRO B N 1
ATOM 3758 C CA . PRO B 1 167 ? -15.117 21.938 3.576 1 95.81 167 PRO B CA 1
ATOM 3759 C C . PRO B 1 167 ? -16.047 21.547 4.727 1 95.81 167 PRO B C 1
ATOM 3761 O O . PRO B 1 167 ? -16.969 20.766 4.539 1 95.81 167 PRO B O 1
ATOM 3764 N N . ALA B 1 168 ? -15.695 22.078 5.863 1 95.25 168 ALA B N 1
ATOM 3765 C CA . ALA B 1 168 ? -16.641 22 6.973 1 95.25 168 ALA B CA 1
ATOM 3766 C C . ALA B 1 168 ? -17.812 22.969 6.77 1 95.25 168 ALA B C 1
ATOM 3768 O O . ALA B 1 168 ? -17.641 24.047 6.207 1 95.25 168 ALA B O 1
ATOM 3769 N N . GLY B 1 169 ? -19 22.562 7.16 1 92.06 169 GLY B N 1
ATOM 3770 C CA . GLY B 1 169 ? -20.203 23.375 7.078 1 92.06 169 GLY B CA 1
ATOM 3771 C C . GLY B 1 169 ? -21.375 22.812 7.852 1 92.06 169 GLY B C 1
ATOM 3772 O O . GLY B 1 169 ? -21.188 22.141 8.867 1 92.06 169 GLY B O 1
ATOM 3773 N N . SER B 1 170 ? -22.516 23.172 7.457 1 90.25 170 SER B N 1
ATOM 3774 C CA . SER B 1 170 ? -23.75 22.766 8.148 1 90.25 170 SER B CA 1
ATOM 3775 C C . SER B 1 170 ? -24.047 21.297 7.922 1 90.25 170 SER B C 1
ATOM 3777 O O . SER B 1 170 ? -24.688 20.656 8.758 1 90.25 170 SER B O 1
ATOM 3779 N N . THR B 1 171 ? -23.531 20.75 6.895 1 89.62 171 THR B N 1
ATOM 3780 C CA . THR B 1 171 ? -23.922 19.391 6.539 1 89.62 171 THR B CA 1
ATOM 3781 C C . THR B 1 171 ? -22.734 18.438 6.656 1 89.62 171 THR B C 1
ATOM 3783 O O . THR B 1 171 ? -22.875 17.219 6.48 1 89.62 171 THR B O 1
ATOM 3786 N N . SER B 1 172 ? -21.594 18.969 6.844 1 93.19 172 SER B N 1
ATOM 3787 C CA . SER B 1 172 ? -20.375 18.156 6.922 1 93.19 172 SER B CA 1
ATOM 3788 C C . SER B 1 172 ? -19.375 18.766 7.895 1 93.19 172 SER B C 1
ATOM 3790 O O . SER B 1 172 ? -19.219 19.984 7.961 1 93.19 172 SER B O 1
ATOM 3792 N N . TYR B 1 173 ? -18.688 17.938 8.688 1 95.62 173 TYR B N 1
ATOM 3793 C CA . TYR B 1 173 ? -17.656 18.422 9.594 1 95.62 173 TYR B CA 1
ATOM 3794 C C . TYR B 1 173 ? -16.297 18.406 8.93 1 95.62 173 TYR B C 1
ATOM 3796 O O . TYR B 1 173 ? -15.266 18.453 9.609 1 95.62 173 TYR B O 1
ATOM 3804 N N . GLY B 1 174 ? -16.234 18.281 7.566 1 96.56 174 GLY B N 1
ATOM 3805 C CA . GLY B 1 174 ? -14.969 18.25 6.852 1 96.56 174 GLY B CA 1
ATOM 3806 C C . GLY B 1 174 ? -14.562 16.844 6.414 1 96.56 174 GLY B C 1
ATOM 3807 O O . GLY B 1 174 ? -15.406 16.047 6.016 1 96.56 174 GLY B O 1
ATOM 3808 N N . GLU B 1 175 ? -13.289 16.625 6.34 1 96.75 175 GLU B N 1
ATOM 3809 C CA . GLU B 1 175 ? -12.766 15.32 5.91 1 96.75 175 GLU B CA 1
ATOM 3810 C C . GLU B 1 175 ? -13.305 14.195 6.785 1 96.75 175 GLU B C 1
ATOM 3812 O O . GLU B 1 175 ? -13.273 14.281 8.016 1 96.75 175 GLU B O 1
ATOM 3817 N N . LYS B 1 176 ? -13.766 13.117 6.172 1 93.94 176 LYS B N 1
ATOM 3818 C CA . LYS B 1 176 ? -14.438 12.047 6.898 1 93.94 176 LYS B CA 1
ATOM 3819 C C . LYS B 1 176 ? -13.523 10.836 7.062 1 93.94 176 LYS B C 1
ATOM 3821 O O . LYS B 1 176 ? -13.789 9.961 7.887 1 93.94 176 LYS B O 1
ATOM 3826 N N . ARG B 1 177 ? -12.508 10.859 6.371 1 91.88 177 ARG B N 1
ATOM 3827 C CA . ARG B 1 177 ? -11.648 9.688 6.316 1 91.88 177 ARG B CA 1
ATOM 3828 C C . ARG B 1 177 ? -10.414 9.867 7.191 1 91.88 177 ARG B C 1
ATOM 3830 O O . ARG B 1 177 ? -10 11 7.465 1 91.88 177 ARG B O 1
ATOM 3837 N N . ASN B 1 178 ? -9.875 8.695 7.578 1 92.56 178 ASN B N 1
ATOM 3838 C CA . ASN B 1 178 ? -8.609 8.711 8.297 1 92.56 178 ASN B CA 1
ATOM 3839 C C . ASN B 1 178 ? -7.43 8.93 7.352 1 92.56 178 ASN B C 1
ATOM 3841 O O . ASN B 1 178 ? -7.488 8.555 6.184 1 92.56 178 ASN B O 1
ATOM 3845 N N . LYS B 1 179 ? -6.41 9.578 7.934 1 96.38 179 LYS B N 1
ATOM 3846 C CA . LYS B 1 179 ? -5.133 9.672 7.23 1 96.38 179 LYS B CA 1
ATOM 3847 C C . LYS B 1 179 ? -4.609 8.289 6.859 1 96.38 179 LYS B C 1
ATOM 3849 O O . LYS B 1 179 ? -4.582 7.383 7.695 1 96.38 179 LYS B O 1
ATOM 3854 N N . LYS B 1 180 ? -4.266 8.125 5.555 1 96.94 180 LYS B N 1
ATOM 3855 C CA . LYS B 1 180 ? -3.68 6.871 5.086 1 96.94 180 LYS B CA 1
ATOM 3856 C C . LYS B 1 180 ? -2.344 6.598 5.77 1 96.94 180 LYS B C 1
ATOM 3858 O O . LYS B 1 180 ? -1.525 7.508 5.93 1 96.94 180 LYS B O 1
ATOM 3863 N N . ASP B 1 181 ? -2.125 5.324 6.191 1 97.06 181 ASP B N 1
ATOM 3864 C CA . ASP B 1 181 ? -0.902 4.957 6.898 1 97.06 181 ASP B CA 1
ATOM 3865 C C . ASP B 1 181 ? 0.21 4.59 5.918 1 97.06 181 ASP B C 1
ATOM 3867 O O . ASP B 1 181 ? 0.542 3.414 5.758 1 97.06 181 ASP B O 1
ATOM 3871 N N . MET B 1 182 ? 0.833 5.559 5.441 1 97.81 182 MET B N 1
ATOM 3872 C CA . MET B 1 182 ? 1.835 5.355 4.398 1 97.81 182 MET B CA 1
ATOM 3873 C C . MET B 1 182 ? 3.039 4.594 4.941 1 97.81 182 MET B C 1
ATOM 3875 O O . MET B 1 182 ? 3.666 3.816 4.215 1 97.81 182 MET B O 1
ATOM 3879 N N . LEU B 1 183 ? 3.357 4.855 6.195 1 98.06 183 LEU B N 1
ATOM 3880 C CA . LEU B 1 183 ? 4.527 4.176 6.742 1 98.06 183 LEU B CA 1
ATOM 3881 C C . LEU B 1 183 ? 4.316 2.666 6.762 1 98.06 1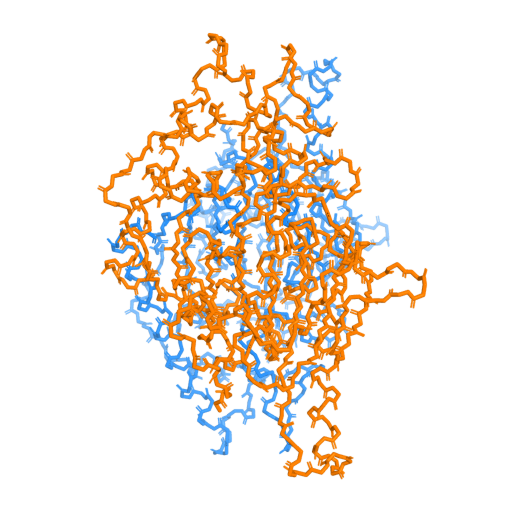83 LEU B C 1
ATOM 3883 O O . LEU B 1 183 ? 5.191 1.907 6.328 1 98.06 183 LEU B O 1
ATOM 3887 N N . ALA B 1 184 ? 3.17 2.248 7.254 1 97.75 184 ALA B N 1
ATOM 3888 C CA . ALA B 1 184 ? 2.857 0.821 7.285 1 97.75 184 ALA B CA 1
ATOM 3889 C C . ALA B 1 184 ? 2.787 0.244 5.875 1 97.75 184 ALA B C 1
ATOM 3891 O O . ALA B 1 184 ? 3.258 -0.869 5.629 1 97.75 184 ALA B O 1
ATOM 3892 N N . ILE B 1 185 ? 2.258 0.985 4.969 1 98.38 185 ILE B N 1
ATOM 3893 C CA . ILE B 1 185 ? 2.102 0.543 3.588 1 98.38 185 ILE B CA 1
ATOM 3894 C C . ILE B 1 185 ? 3.475 0.356 2.947 1 98.38 185 ILE B C 1
ATOM 3896 O O . ILE B 1 185 ? 3.734 -0.668 2.311 1 98.38 185 ILE B O 1
ATOM 3900 N N . MET B 1 186 ? 4.355 1.329 3.15 1 98.56 186 MET B N 1
ATOM 3901 C CA . MET B 1 186 ? 5.676 1.238 2.533 1 98.56 186 MET B CA 1
ATOM 3902 C C . MET B 1 186 ? 6.512 0.148 3.195 1 98.56 186 MET B C 1
ATOM 3904 O O . MET B 1 186 ? 7.305 -0.52 2.531 1 98.56 186 MET B O 1
ATOM 3908 N N . ALA B 1 187 ? 6.34 -0.041 4.48 1 98.25 187 ALA B N 1
ATOM 3909 C CA . ALA B 1 187 ? 6.992 -1.163 5.148 1 98.25 187 ALA B CA 1
ATOM 3910 C C . ALA B 1 187 ? 6.535 -2.494 4.559 1 98.25 187 ALA B C 1
ATOM 3912 O O . ALA B 1 187 ? 7.352 -3.393 4.336 1 98.25 187 ALA B O 1
ATOM 3913 N N . ALA B 1 188 ? 5.312 -2.59 4.266 1 97.06 188 ALA B N 1
ATOM 3914 C CA . ALA B 1 188 ? 4.738 -3.82 3.729 1 97.06 188 ALA B CA 1
ATOM 3915 C C . ALA B 1 188 ? 5.238 -4.09 2.312 1 97.06 188 ALA B C 1
ATOM 3917 O O . ALA B 1 188 ? 5.133 -5.211 1.812 1 97.06 188 ALA B O 1
ATOM 3918 N N . HIS B 1 189 ? 5.742 -3.088 1.659 1 97.62 189 HIS B N 1
ATOM 3919 C CA . HIS B 1 189 ? 6.367 -3.271 0.353 1 97.62 189 HIS B CA 1
ATOM 3920 C C . HIS B 1 189 ? 7.723 -3.957 0.479 1 97.62 189 HIS B C 1
ATOM 3922 O O . HIS B 1 189 ? 8.375 -4.25 -0.528 1 97.62 189 HIS B O 1
ATOM 3928 N N . GLY B 1 190 ? 8.172 -4.188 1.69 1 94.88 190 GLY B N 1
ATOM 3929 C CA . GLY B 1 190 ? 9.461 -4.824 1.907 1 94.88 190 GLY B CA 1
ATOM 3930 C C . GLY B 1 190 ? 10.609 -3.836 1.945 1 94.88 190 GLY B C 1
ATOM 3931 O O . GLY B 1 190 ? 11.766 -4.211 1.719 1 94.88 190 GLY B O 1
ATOM 3932 N N . SER B 1 191 ? 10.258 -2.549 2.098 1 97.5 191 SER B N 1
ATOM 3933 C CA . SER B 1 191 ? 11.32 -1.557 2.225 1 97.5 191 SER B CA 1
ATOM 3934 C C . SER B 1 191 ? 12.273 -1.91 3.361 1 97.5 191 SER B C 1
ATOM 3936 O O . SER B 1 191 ? 11.844 -2.281 4.453 1 97.5 191 SER B O 1
ATOM 3938 N N . PRO B 1 192 ? 13.578 -1.792 3.107 1 98.25 192 PRO B N 1
ATOM 3939 C CA . PRO B 1 192 ? 14.531 -2.119 4.172 1 98.25 192 PRO B CA 1
ATOM 3940 C C . PRO B 1 192 ? 14.477 -1.133 5.336 1 98.25 192 PRO B C 1
ATOM 3942 O O . PRO B 1 192 ? 14.906 -1.458 6.445 1 98.25 192 PRO B O 1
ATOM 3945 N N . TYR B 1 193 ? 13.938 0.126 5.051 1 98.81 193 TYR B N 1
ATOM 3946 C CA . TYR B 1 193 ? 13.875 1.123 6.113 1 98.81 193 TYR B CA 1
ATOM 3947 C C . TYR B 1 193 ? 12.789 2.16 5.824 1 98.81 193 TYR B C 1
ATOM 3949 O O . TYR B 1 193 ? 12.75 2.732 4.734 1 98.81 193 TYR B O 1
ATOM 3957 N N . VAL B 1 194 ? 11.891 2.365 6.742 1 98.94 194 VAL B N 1
ATOM 3958 C CA . VAL B 1 194 ? 10.922 3.455 6.691 1 98.94 194 VAL B CA 1
ATOM 3959 C C . VAL B 1 194 ? 10.875 4.168 8.039 1 98.94 194 VAL B C 1
ATOM 3961 O O . VAL B 1 194 ? 11.109 3.555 9.086 1 98.94 194 VAL B O 1
ATOM 3964 N N . ALA B 1 195 ? 10.578 5.5 8.023 1 98.94 195 ALA B N 1
ATOM 3965 C CA . ALA B 1 195 ? 10.578 6.227 9.289 1 98.94 195 ALA B CA 1
ATOM 3966 C C . ALA B 1 195 ? 9.711 7.477 9.195 1 98.94 195 ALA B C 1
ATOM 3968 O O . ALA B 1 195 ? 9.555 8.062 8.125 1 98.94 195 ALA B O 1
ATOM 3969 N N . GLN B 1 196 ? 9.117 7.812 10.312 1 98.75 196 GLN B N 1
ATOM 3970 C CA . GLN B 1 196 ? 8.5 9.117 10.516 1 98.75 196 GLN B CA 1
ATOM 3971 C C . GLN B 1 196 ? 9.461 10.078 11.219 1 98.75 196 GLN B C 1
ATOM 3973 O O . GLN B 1 196 ? 10.094 9.711 12.211 1 98.75 196 GLN B O 1
ATOM 3978 N N . VAL B 1 197 ? 9.555 11.289 10.656 1 98.88 197 VAL B N 1
ATOM 3979 C CA . VAL B 1 197 ? 10.445 12.273 11.258 1 98.88 197 VAL B CA 1
ATOM 3980 C C . VAL B 1 197 ? 9.719 13.609 11.406 1 98.88 197 VAL B C 1
ATOM 3982 O O . VAL B 1 197 ? 8.711 13.852 10.742 1 98.88 197 VAL B O 1
ATOM 3985 N N . ALA B 1 198 ? 10.195 14.406 12.305 1 98.69 198 ALA B N 1
ATOM 3986 C CA . ALA B 1 198 ? 9.656 15.75 12.539 1 98.69 198 ALA B CA 1
ATOM 3987 C C . ALA B 1 198 ? 10.773 16.734 12.867 1 98.69 198 ALA B C 1
ATOM 3989 O O . ALA B 1 198 ? 11.719 16.406 13.586 1 98.69 198 ALA B O 1
ATOM 3990 N N . PRO B 1 199 ? 10.625 17.906 12.344 1 96.88 199 PRO B N 1
ATOM 3991 C CA . PRO B 1 199 ? 11.727 18.859 12.492 1 96.88 199 PRO B CA 1
ATOM 3992 C C . PRO B 1 199 ? 11.922 19.312 13.93 1 96.88 199 PRO B C 1
ATOM 3994 O O . PRO B 1 199 ? 13.016 19.766 14.297 1 96.88 199 PRO B O 1
ATOM 3997 N N . ASN B 1 200 ? 10.875 19.266 14.773 1 96.38 200 ASN B N 1
ATOM 3998 C CA . ASN B 1 200 ? 11 19.688 16.172 1 96.38 200 ASN B CA 1
ATOM 3999 C C . ASN B 1 200 ? 11.891 18.734 16.953 1 96.38 200 ASN B C 1
ATOM 4001 O O . ASN B 1 200 ? 12.367 19.078 18.047 1 96.38 200 ASN B O 1
ATOM 4005 N N . LYS B 1 201 ? 12.055 17.516 16.5 1 97 201 LYS B N 1
ATOM 4006 C CA . LYS B 1 201 ? 12.953 16.531 17.094 1 97 201 LYS B CA 1
ATOM 4007 C C . LYS B 1 201 ? 14.156 16.266 16.203 1 97 201 LYS B C 1
ATOM 4009 O O . LYS B 1 201 ? 14.344 15.141 15.719 1 97 201 LYS B O 1
ATOM 4014 N N . TRP B 1 202 ? 14.969 17.234 16.188 1 93.56 202 TRP B N 1
ATOM 4015 C CA . TRP B 1 202 ? 16.016 17.344 15.18 1 93.56 202 TRP B CA 1
ATOM 4016 C C . TRP B 1 202 ? 17.016 16.203 15.305 1 93.56 202 TRP B C 1
ATOM 4018 O O . TRP B 1 202 ? 17.438 15.633 14.305 1 93.56 202 TRP B O 1
ATOM 4028 N N . LYS B 1 203 ? 17.453 15.805 16.5 1 95.56 203 LYS B N 1
ATOM 4029 C CA . LYS B 1 203 ? 18.406 14.719 16.672 1 95.56 203 LYS B CA 1
ATOM 4030 C C . LYS B 1 203 ? 17.859 13.398 16.156 1 95.56 203 LYS B C 1
ATOM 4032 O O . LYS B 1 203 ? 18.562 12.648 15.469 1 95.56 203 LYS B O 1
ATOM 4037 N N . ASP B 1 204 ? 16.625 13.195 16.5 1 97.75 204 ASP B N 1
ATOM 4038 C CA . ASP B 1 204 ? 15.953 12 16.016 1 97.75 204 ASP B CA 1
ATOM 4039 C C . ASP B 1 204 ? 15.852 12.008 14.492 1 97.75 204 ASP B C 1
ATOM 4041 O O . ASP B 1 204 ? 16.109 10.992 13.844 1 97.75 204 ASP B O 1
ATOM 4045 N N . MET B 1 205 ? 15.492 13.148 13.938 1 97.88 205 MET B N 1
ATOM 4046 C CA . MET B 1 205 ? 15.305 13.289 12.492 1 97.88 205 MET B CA 1
ATOM 4047 C C . MET B 1 205 ? 16.609 13.039 11.75 1 97.88 205 MET B C 1
ATOM 4049 O O . MET B 1 205 ? 16.656 12.25 10.805 1 97.88 205 MET B O 1
ATOM 4053 N N . ILE B 1 206 ? 17.672 13.633 12.211 1 96.19 206 ILE B N 1
ATOM 4054 C CA . ILE B 1 206 ? 18.953 13.516 11.516 1 96.19 206 ILE B CA 1
ATOM 4055 C C . ILE B 1 206 ? 19.453 12.07 11.602 1 96.19 206 ILE B C 1
ATOM 4057 O O . ILE B 1 206 ? 19.953 11.523 10.617 1 96.19 206 ILE B O 1
ATOM 4061 N N . LYS B 1 207 ? 19.312 11.484 12.75 1 97.62 207 LYS B N 1
ATOM 4062 C CA . LYS B 1 207 ? 19.734 10.094 12.914 1 97.62 207 LYS B CA 1
ATOM 4063 C C . LYS B 1 207 ? 19 9.188 11.93 1 97.62 207 LYS B C 1
ATOM 4065 O O . LYS B 1 207 ? 19.609 8.32 11.297 1 97.62 207 LYS B O 1
ATOM 4070 N N . LYS B 1 208 ? 17.75 9.375 11.773 1 98.62 208 LYS B N 1
ATOM 4071 C CA . LYS B 1 208 ? 16.938 8.539 10.898 1 98.62 208 LYS B CA 1
ATOM 4072 C C . LYS B 1 208 ? 17.266 8.805 9.43 1 98.62 208 LYS B C 1
ATOM 4074 O O . LYS B 1 208 ? 17.312 7.875 8.617 1 98.62 208 LYS B O 1
ATOM 4079 N N . ILE B 1 209 ? 17.484 10.031 9.086 1 98.25 209 ILE B N 1
ATOM 4080 C CA . ILE B 1 209 ? 17.875 10.375 7.727 1 98.25 209 ILE B CA 1
ATOM 4081 C C . ILE B 1 209 ? 19.219 9.727 7.395 1 98.25 209 ILE B C 1
ATOM 4083 O O . ILE B 1 209 ? 19.375 9.133 6.324 1 98.25 209 ILE B O 1
ATOM 4087 N N . GLN B 1 210 ? 20.156 9.781 8.305 1 98.06 210 GLN B N 1
ATOM 4088 C CA . GLN B 1 210 ? 21.453 9.172 8.086 1 98.06 210 GLN B CA 1
ATOM 4089 C C . GLN B 1 210 ? 21.344 7.656 8 1 98.06 210 GLN B C 1
ATOM 4091 O O . GLN B 1 210 ? 22.031 7.027 7.18 1 98.06 210 GLN B O 1
ATOM 4096 N N . THR B 1 211 ? 20.547 7.09 8.859 1 98.5 211 THR B N 1
ATOM 4097 C CA . THR B 1 211 ? 20.281 5.664 8.734 1 98.5 211 THR B CA 1
ATOM 4098 C C . THR B 1 211 ? 19.75 5.328 7.348 1 98.5 211 THR B C 1
ATOM 4100 O O . THR B 1 211 ? 20.141 4.332 6.746 1 98.5 211 THR B O 1
ATOM 4103 N N . GLY B 1 212 ? 18.828 6.176 6.871 1 98.56 212 GLY B N 1
ATOM 4104 C CA . GLY B 1 212 ? 18.312 5.992 5.523 1 98.56 212 GLY B CA 1
ATOM 4105 C C . GLY B 1 212 ? 19.406 6.016 4.461 1 98.56 212 GLY B C 1
ATOM 4106 O O . GLY B 1 212 ? 19.422 5.16 3.574 1 98.56 212 GLY B O 1
ATOM 4107 N N . PHE B 1 213 ? 20.266 6.922 4.562 1 97.81 213 PHE B N 1
ATOM 4108 C CA . PHE B 1 213 ? 21.359 7.035 3.6 1 97.81 213 PHE B CA 1
ATOM 4109 C C . PHE B 1 213 ? 22.266 5.816 3.67 1 97.81 213 PHE B C 1
ATOM 4111 O O . PHE B 1 213 ? 22.828 5.402 2.658 1 97.81 213 PHE B O 1
ATOM 4118 N N . ASP B 1 214 ? 22.375 5.215 4.816 1 97.69 214 ASP B N 1
ATOM 4119 C CA . ASP B 1 214 ? 23.266 4.082 5.031 1 97.69 214 ASP B CA 1
ATOM 4120 C C . ASP B 1 214 ? 22.578 2.766 4.676 1 97.69 214 ASP B C 1
ATOM 4122 O O . ASP B 1 214 ? 23.203 1.703 4.711 1 97.69 214 ASP B O 1
ATOM 4126 N N . THR B 1 215 ? 21.391 2.812 4.344 1 98.25 215 THR B N 1
ATOM 4127 C CA . THR B 1 215 ? 20.609 1.616 4.027 1 98.25 215 THR B CA 1
ATOM 4128 C C . THR B 1 215 ? 20.531 1.407 2.518 1 98.25 215 THR B C 1
ATOM 4130 O O . THR B 1 215 ? 20.125 2.307 1.782 1 98.25 215 THR B O 1
ATOM 4133 N N . LYS B 1 216 ? 21 0.269 2.049 1 97.56 216 LYS B N 1
ATOM 4134 C CA . LYS B 1 216 ? 20.859 -0.061 0.631 1 97.56 216 LYS B CA 1
ATOM 4135 C C . LYS B 1 216 ? 19.422 -0.421 0.277 1 97.56 216 LYS B C 1
ATOM 4137 O O . LYS B 1 216 ? 18.766 -1.139 1.025 1 97.56 216 LYS B O 1
ATOM 4142 N N . GLY B 1 217 ? 18.906 0.098 -0.889 1 97.81 217 GLY B N 1
ATOM 4143 C CA . GLY B 1 217 ? 17.531 -0.151 -1.321 1 97.81 217 GLY B CA 1
ATOM 4144 C C . GLY B 1 217 ? 16.625 1.048 -1.14 1 97.81 217 GLY B C 1
ATOM 4145 O O . GLY B 1 217 ? 17.094 2.139 -0.799 1 97.81 217 GLY B O 1
ATOM 4146 N N . PRO B 1 218 ? 15.32 0.846 -1.52 1 98.44 218 PRO B N 1
ATOM 4147 C CA . PRO B 1 218 ? 14.383 1.963 -1.411 1 98.44 218 PRO B CA 1
ATOM 4148 C C . PRO B 1 218 ? 14.016 2.289 0.036 1 98.44 218 PRO B C 1
ATOM 4150 O O . PRO B 1 218 ? 13.555 1.413 0.773 1 98.44 218 PRO B O 1
ATOM 4153 N N . VAL B 1 219 ? 14.266 3.52 0.404 1 98.75 219 VAL B N 1
ATOM 4154 C CA . VAL B 1 219 ? 14 4.031 1.746 1 98.75 219 VAL B CA 1
ATOM 4155 C C . VAL B 1 219 ? 12.883 5.062 1.698 1 98.75 219 VAL B C 1
ATOM 4157 O O . VAL B 1 219 ? 12.836 5.898 0.792 1 98.75 219 VAL B O 1
ATOM 4160 N N . PHE B 1 220 ? 11.953 4.961 2.711 1 98.94 220 PHE B N 1
ATOM 4161 C CA . PHE B 1 220 ? 10.844 5.902 2.762 1 98.94 220 PHE B CA 1
ATOM 4162 C C . PHE B 1 220 ? 10.859 6.688 4.066 1 98.94 220 PHE B C 1
ATOM 4164 O O . PHE B 1 220 ? 10.836 6.098 5.152 1 98.94 220 PHE B O 1
ATOM 4171 N N . ILE B 1 221 ? 10.883 8 3.984 1 98.94 221 ILE B N 1
ATOM 4172 C CA . ILE B 1 221 ? 10.805 8.898 5.133 1 98.94 221 ILE B CA 1
ATOM 4173 C C . ILE B 1 221 ? 9.555 9.766 5.02 1 98.94 221 ILE B C 1
ATOM 4175 O O . ILE B 1 221 ? 9.383 10.492 4.035 1 98.94 221 ILE B O 1
ATOM 4179 N N . ASN B 1 222 ? 8.688 9.602 5.941 1 98.88 222 ASN B N 1
ATOM 4180 C CA . ASN B 1 222 ? 7.547 10.5 6.059 1 98.88 222 ASN B CA 1
ATOM 4181 C C . ASN B 1 222 ? 7.82 11.633 7.043 1 98.88 222 ASN B C 1
ATOM 4183 O O . ASN B 1 222 ? 7.926 11.398 8.25 1 98.88 222 ASN B O 1
ATOM 4187 N N . ALA B 1 223 ? 7.922 12.859 6.547 1 98.88 223 ALA B N 1
ATOM 4188 C CA . ALA B 1 223 ? 8.32 13.984 7.387 1 98.88 223 ALA B CA 1
ATOM 4189 C C . ALA B 1 223 ? 7.129 14.891 7.684 1 98.88 223 ALA B C 1
ATOM 4191 O O . ALA B 1 223 ? 6.438 15.344 6.766 1 98.88 223 ALA B O 1
ATOM 4192 N N . MET B 1 224 ? 6.918 15.141 8.961 1 98.44 224 MET B N 1
ATOM 4193 C CA . MET B 1 224 ? 5.895 16.109 9.352 1 98.44 224 MET B CA 1
ATOM 4194 C C . MET B 1 224 ? 6.254 17.5 8.867 1 98.44 224 MET B C 1
ATOM 4196 O O . MET B 1 224 ? 7.27 18.062 9.273 1 98.44 224 MET B O 1
ATOM 4200 N N . SER B 1 225 ? 5.438 17.984 7.988 1 98.38 225 SER B N 1
ATOM 4201 C CA . SER B 1 225 ? 5.695 19.312 7.422 1 98.38 225 SER B CA 1
ATOM 4202 C C . SER B 1 225 ? 4.516 20.25 7.656 1 98.38 225 SER B C 1
ATOM 4204 O O . SER B 1 225 ? 3.703 20.469 6.754 1 98.38 225 SER B O 1
ATOM 4206 N N . ALA B 1 226 ? 4.52 20.844 8.844 1 97.75 226 ALA B N 1
ATOM 4207 C CA . ALA B 1 226 ? 3.424 21.75 9.18 1 97.75 226 ALA B CA 1
ATOM 4208 C C . ALA B 1 226 ? 3.338 22.906 8.188 1 97.75 226 ALA B C 1
ATOM 4210 O O . ALA B 1 226 ? 4.352 23.531 7.867 1 97.75 226 ALA B O 1
ATOM 4211 N N . CYS B 1 227 ? 2.162 23.141 7.719 1 97.19 227 CYS B N 1
ATOM 4212 C CA . CYS B 1 227 ? 1.935 24.156 6.703 1 97.19 227 CYS B CA 1
ATOM 4213 C C . CYS B 1 227 ? 1.276 25.391 7.305 1 97.19 227 CYS B C 1
ATOM 4215 O O . CYS B 1 227 ? 0.084 25.375 7.617 1 97.19 227 CYS B O 1
ATOM 4217 N N . THR B 1 228 ? 2.012 26.484 7.449 1 95.19 228 THR B N 1
ATOM 4218 C CA . THR B 1 228 ? 1.504 27.703 8.07 1 95.19 228 THR B CA 1
ATOM 4219 C C . THR B 1 228 ? 0.28 28.219 7.324 1 95.19 228 THR B C 1
ATOM 4221 O O . THR B 1 228 ? -0.705 28.625 7.941 1 95.19 228 THR B O 1
ATOM 4224 N N . THR B 1 229 ? 0.275 28.109 6.043 1 94.94 229 THR B N 1
ATOM 4225 C CA . THR B 1 229 ? -0.765 28.688 5.207 1 94.94 229 THR B CA 1
ATOM 4226 C C . THR B 1 229 ? -2.043 27.859 5.266 1 94.94 229 THR B C 1
ATOM 4228 O O . THR B 1 229 ? -3.135 28.406 5.438 1 94.94 229 THR B O 1
ATOM 4231 N N . GLU B 1 230 ? -1.925 26.578 5.18 1 96.44 230 GLU B N 1
ATOM 4232 C CA . GLU B 1 230 ? -3.121 25.734 5.066 1 96.44 230 GLU B CA 1
ATOM 4233 C C . GLU B 1 230 ? -3.594 25.266 6.438 1 96.44 230 GLU B C 1
ATOM 4235 O O . GLU B 1 230 ? -4.777 24.984 6.629 1 96.44 230 GLU B O 1
ATOM 4240 N N . TRP B 1 231 ? -2.65 25.109 7.363 1 97.19 231 TRP B N 1
ATOM 4241 C CA . TRP B 1 231 ? -3.045 24.797 8.734 1 97.19 231 TRP B CA 1
ATOM 4242 C C . TRP B 1 231 ? -3.473 26.047 9.477 1 97.19 231 TRP B C 1
ATOM 4244 O O . TRP B 1 231 ? -4.125 25.969 10.523 1 97.19 231 TRP B O 1
ATOM 4254 N N . LYS B 1 232 ? -3.064 27.234 8.953 1 95.56 232 LYS B N 1
ATOM 4255 C CA . LYS B 1 232 ? -3.531 28.562 9.352 1 95.56 232 LYS B CA 1
ATOM 4256 C C . LYS B 1 232 ? -3.006 28.938 10.734 1 95.56 232 LYS B C 1
ATOM 4258 O O . LYS B 1 232 ? -3.771 29.391 11.594 1 95.56 232 LYS B O 1
ATOM 4263 N N . PHE B 1 233 ? -1.772 28.75 10.914 1 96.5 233 PHE B N 1
ATOM 4264 C CA . PHE B 1 233 ? -1.097 29.281 12.094 1 96.5 233 PHE B CA 1
ATOM 4265 C C . PHE B 1 233 ? -0.034 30.297 11.695 1 96.5 233 PHE B C 1
ATOM 4267 O O . PHE B 1 233 ? 0.266 30.469 10.516 1 96.5 233 PHE B O 1
ATOM 4274 N N . GLN B 1 234 ? 0.527 31.062 12.625 1 96.94 234 GLN B N 1
ATOM 4275 C CA . GLN B 1 234 ? 1.525 32.094 12.336 1 96.94 234 GLN B CA 1
ATOM 4276 C C . GLN B 1 234 ? 2.875 31.469 11.992 1 96.94 234 GLN B C 1
ATOM 4278 O O . GLN B 1 234 ? 3.252 30.438 12.57 1 96.94 234 GLN B O 1
ATOM 4283 N N . PRO B 1 235 ? 3.607 32.031 11.055 1 95.75 235 PRO B N 1
ATOM 4284 C CA . PRO B 1 235 ? 4.867 31.469 10.57 1 95.75 235 PRO B CA 1
ATOM 4285 C C . PRO B 1 235 ? 5.832 31.125 11.703 1 95.75 235 PRO B C 1
ATOM 4287 O O . PRO B 1 235 ? 6.543 30.109 11.617 1 95.75 235 PRO B O 1
ATOM 4290 N N . HIS B 1 236 ? 5.824 31.938 12.742 1 96.25 236 HIS B N 1
ATOM 4291 C CA . HIS B 1 236 ? 6.793 31.719 13.812 1 96.25 236 HIS B CA 1
ATOM 4292 C C . HIS B 1 236 ? 6.367 30.547 14.703 1 96.25 236 HIS B C 1
ATOM 4294 O O . HIS B 1 236 ? 7.105 30.156 15.609 1 96.25 236 HIS B O 1
ATOM 4300 N N . GLU B 1 237 ? 5.207 29.938 14.453 1 97.62 237 GLU B N 1
ATOM 4301 C CA . GLU B 1 237 ? 4.648 28.891 15.297 1 97.62 237 GLU B CA 1
ATOM 4302 C C . GLU B 1 237 ? 4.844 27.516 14.664 1 97.62 237 GLU B C 1
ATOM 4304 O O . GLU B 1 237 ? 4.301 26.516 15.148 1 97.62 237 GLU B O 1
ATOM 4309 N N . THR B 1 238 ? 5.621 27.406 13.641 1 97.38 238 THR B N 1
ATOM 4310 C CA . THR B 1 238 ? 5.758 26.172 12.883 1 97.38 238 THR B CA 1
ATOM 4311 C C . THR B 1 238 ? 6.289 25.047 13.766 1 97.38 238 THR B C 1
ATOM 4313 O O . THR B 1 238 ? 5.746 23.938 13.773 1 97.38 238 THR B O 1
ATOM 4316 N N . ILE B 1 239 ? 7.316 25.297 14.5 1 97.5 239 ILE B N 1
ATOM 4317 C CA . ILE B 1 239 ? 7.914 24.281 15.352 1 97.5 239 ILE B CA 1
ATOM 4318 C C . ILE B 1 239 ? 6.949 23.922 16.484 1 97.5 239 ILE B C 1
ATOM 4320 O O . ILE B 1 239 ? 6.859 22.75 16.891 1 97.5 239 ILE B O 1
ATOM 4324 N N . GLU B 1 240 ? 6.191 24.938 16.953 1 97.88 240 GLU B N 1
ATOM 4325 C CA . GLU B 1 240 ? 5.172 24.672 17.969 1 97.88 240 GLU B CA 1
ATOM 4326 C C . GLU B 1 240 ? 4.109 23.719 17.438 1 97.88 240 GLU B C 1
ATOM 4328 O O . GLU B 1 240 ? 3.678 22.797 18.156 1 97.88 240 GLU B O 1
ATOM 4333 N N . ALA B 1 241 ? 3.656 23.906 16.219 1 98.19 241 ALA B N 1
ATOM 4334 C CA . ALA B 1 241 ? 2.713 22.984 15.594 1 98.19 241 ALA B CA 1
ATOM 4335 C C . ALA B 1 241 ? 3.264 21.562 15.578 1 98.19 241 ALA B C 1
ATOM 4337 O O . ALA B 1 241 ? 2.545 20.609 15.883 1 98.19 241 ALA B O 1
ATOM 4338 N N . SER B 1 242 ? 4.516 21.422 15.227 1 98.12 242 SER B N 1
ATOM 4339 C CA . SER B 1 242 ? 5.176 20.125 15.195 1 98.12 242 SER B CA 1
ATOM 4340 C C . SER B 1 242 ? 5.266 19.516 16.594 1 98.12 242 SER B C 1
ATOM 4342 O O . SER B 1 242 ? 5.082 18.312 16.766 1 98.12 242 SER B O 1
ATOM 4344 N N . ASP B 1 243 ? 5.59 20.375 17.594 1 98.25 243 ASP B N 1
ATOM 4345 C CA . ASP B 1 243 ? 5.629 19.922 18.984 1 98.25 243 ASP B CA 1
ATOM 4346 C C . ASP B 1 243 ? 4.293 19.297 19.391 1 98.25 243 ASP B C 1
ATOM 4348 O O . ASP B 1 243 ? 4.258 18.203 19.953 1 98.25 243 ASP B O 1
ATOM 4352 N N . LEU B 1 244 ? 3.23 20 19.109 1 98.56 244 LEU B N 1
ATOM 4353 C CA . LEU B 1 244 ? 1.902 19.531 19.469 1 98.56 244 LEU B CA 1
ATOM 4354 C C . LEU B 1 244 ? 1.569 18.219 18.766 1 98.56 244 LEU B C 1
ATOM 4356 O O . LEU B 1 244 ? 1.003 17.297 19.375 1 98.56 244 LEU B O 1
ATOM 4360 N N . ALA B 1 245 ? 1.93 18.109 17.5 1 98.5 245 ALA B N 1
ATOM 4361 C CA . ALA B 1 245 ? 1.656 16.891 16.734 1 98.5 245 ALA B CA 1
ATOM 4362 C C . ALA B 1 245 ? 2.365 15.688 17.344 1 98.5 245 ALA B C 1
ATOM 4364 O O . ALA B 1 245 ? 1.758 14.625 17.516 1 98.5 245 ALA B O 1
ATOM 4365 N N . VAL B 1 246 ? 3.613 15.828 17.656 1 98.56 246 VAL B N 1
ATOM 4366 C CA . VAL B 1 246 ? 4.441 14.734 18.141 1 98.56 246 VAL B CA 1
ATOM 4367 C C . VAL B 1 246 ? 4.07 14.414 19.594 1 98.56 246 VAL B C 1
ATOM 4369 O O . VAL B 1 246 ? 3.912 13.25 19.953 1 98.56 246 VAL B O 1
ATOM 4372 N N . ASP B 1 247 ? 3.801 15.445 20.391 1 98.56 247 ASP B N 1
ATOM 4373 C CA . ASP B 1 247 ? 3.574 15.258 21.828 1 98.56 247 ASP B CA 1
ATOM 4374 C C . ASP B 1 247 ? 2.152 14.773 22.094 1 98.56 247 ASP B C 1
ATOM 4376 O O . ASP B 1 247 ? 1.873 14.219 23.156 1 98.56 247 ASP B O 1
ATOM 4380 N N . SER B 1 248 ? 1.209 15 21.234 1 98.75 248 SER B N 1
ATOM 4381 C CA . SER B 1 248 ? -0.139 14.453 21.359 1 98.75 248 SER B CA 1
ATOM 4382 C C . SER B 1 248 ? -0.217 13.039 20.797 1 98.75 248 SER B C 1
ATOM 4384 O O . SER B 1 248 ? -1.255 12.383 20.906 1 98.75 248 SER B O 1
ATOM 4386 N N . LEU B 1 249 ? 0.79 12.578 20.125 1 98.69 249 LEU B N 1
ATOM 4387 C CA . LEU B 1 249 ? 0.899 11.25 19.531 1 98.69 249 LEU B CA 1
ATOM 4388 C C . LEU B 1 249 ? 0.06 11.164 18.25 1 98.69 249 LEU B C 1
ATOM 4390 O O . LEU B 1 249 ? -0.124 10.078 17.703 1 98.69 249 LEU B O 1
ATOM 4394 N N . VAL B 1 250 ? -0.391 12.328 17.766 1 98.38 250 VAL B N 1
ATOM 4395 C CA . VAL B 1 250 ? -1.074 12.352 16.484 1 98.38 250 VAL B CA 1
ATOM 4396 C C . VAL B 1 250 ? -0.103 11.945 15.375 1 98.38 250 VAL B C 1
ATOM 4398 O O . VAL B 1 250 ? -0.493 11.289 14.406 1 98.38 250 VAL B O 1
ATOM 4401 N N . PHE B 1 251 ? 1.121 12.359 15.477 1 98.56 251 PHE B N 1
ATOM 4402 C CA . PHE B 1 251 ? 2.213 12.008 14.578 1 98.56 251 PHE B CA 1
ATOM 4403 C C . PHE B 1 251 ? 3.354 11.344 15.336 1 98.56 251 PHE B C 1
ATOM 4405 O O . PHE B 1 251 ? 4.398 11.961 15.562 1 98.56 251 PHE B O 1
ATOM 4412 N N . PRO B 1 252 ? 3.172 10.07 15.711 1 98.75 252 PRO B N 1
ATOM 4413 C CA . PRO B 1 252 ? 4.211 9.375 16.484 1 98.75 252 PRO B CA 1
ATOM 4414 C C . PRO B 1 252 ? 5.492 9.164 15.68 1 98.75 252 PRO B C 1
ATOM 4416 O O . PRO B 1 252 ? 5.441 8.969 14.461 1 98.75 252 PRO B O 1
ATOM 4419 N N . LEU B 1 253 ? 6.621 9.211 16.328 1 98.88 253 LEU B N 1
ATOM 4420 C CA . LEU B 1 253 ? 7.922 9.023 15.695 1 98.88 253 LEU B CA 1
ATOM 4421 C C . LEU B 1 253 ? 8.438 7.609 15.922 1 98.88 253 LEU B C 1
ATOM 4423 O O . LEU B 1 253 ? 8.688 7.207 17.062 1 98.88 253 LEU B O 1
ATOM 4427 N N . TYR B 1 254 ? 8.555 6.855 14.891 1 98.81 254 TYR B N 1
ATOM 4428 C CA . TYR B 1 254 ? 9.039 5.48 14.93 1 98.81 254 TYR B CA 1
ATOM 4429 C C . TYR B 1 254 ? 9.656 5.086 13.594 1 98.81 254 TYR B C 1
ATOM 4431 O O . TYR B 1 254 ? 9.586 5.844 12.617 1 98.81 254 TYR B O 1
ATOM 4439 N N . GLU B 1 255 ? 10.383 4.059 13.555 1 98.88 255 GLU B N 1
ATOM 4440 C CA . GLU B 1 255 ? 10.992 3.463 12.367 1 98.88 255 GLU B CA 1
ATOM 4441 C C . GLU B 1 255 ? 10.656 1.979 12.258 1 98.88 255 GLU B C 1
ATOM 4443 O O . GLU B 1 255 ? 10.289 1.347 13.258 1 98.88 255 GLU B O 1
ATOM 4448 N N . ILE B 1 256 ? 10.586 1.501 11.094 1 98.69 256 ILE B N 1
ATOM 4449 C CA . ILE B 1 256 ? 10.422 0.076 10.828 1 98.69 256 ILE B CA 1
ATOM 4450 C C . ILE B 1 256 ? 11.594 -0.426 9.984 1 98.69 256 ILE B C 1
ATOM 4452 O O . ILE B 1 256 ? 11.867 0.104 8.906 1 98.69 256 ILE B O 1
ATOM 4456 N N . ILE B 1 257 ? 12.328 -1.394 10.492 1 98.19 257 ILE B N 1
ATOM 4457 C CA . ILE B 1 257 ? 13.492 -1.978 9.844 1 98.19 257 ILE B CA 1
ATOM 4458 C C . ILE B 1 257 ? 13.109 -3.293 9.172 1 98.19 257 ILE B C 1
ATOM 4460 O O . ILE B 1 257 ? 12.445 -4.137 9.781 1 98.19 257 ILE B O 1
ATOM 4464 N N . ASP B 1 258 ? 13.461 -3.436 7.926 1 96.5 258 ASP B N 1
ATOM 4465 C CA . ASP B 1 258 ? 13.281 -4.645 7.129 1 96.5 258 ASP B CA 1
ATOM 4466 C C . ASP B 1 258 ? 11.82 -5.09 7.141 1 96.5 258 ASP B C 1
ATOM 4468 O O . ASP B 1 258 ? 11.531 -6.277 7.316 1 96.5 258 ASP B O 1
ATOM 4472 N N . GLY B 1 259 ? 10.906 -4.113 7.133 1 94.62 259 GLY B N 1
ATOM 4473 C CA . GLY B 1 259 ? 9.484 -4.336 6.914 1 94.62 259 GLY B CA 1
ATOM 4474 C C . GLY B 1 259 ? 8.75 -4.758 8.172 1 94.62 259 GLY B C 1
ATOM 4475 O O . GLY B 1 259 ? 7.52 -4.664 8.234 1 94.62 259 GLY B O 1
ATOM 4476 N N . THR B 1 260 ? 9.5 -5.168 9.305 1 93.88 260 THR B N 1
ATOM 4477 C CA . THR B 1 260 ? 8.742 -5.797 10.375 1 93.88 260 THR B CA 1
ATOM 4478 C C . THR B 1 260 ? 9.195 -5.277 11.734 1 93.88 260 THR B C 1
ATOM 4480 O O . THR B 1 260 ? 8.406 -5.227 12.688 1 93.88 260 THR B O 1
ATOM 4483 N N . GLU B 1 261 ? 10.438 -4.891 11.867 1 96.5 261 GLU B N 1
ATOM 4484 C CA . GLU B 1 261 ? 10.953 -4.484 13.172 1 96.5 261 GLU B CA 1
ATOM 4485 C C . GLU B 1 261 ? 10.625 -3.021 13.461 1 96.5 261 GLU B C 1
ATOM 4487 O O . GLU B 1 261 ? 11.258 -2.117 12.906 1 96.5 261 GLU B O 1
ATOM 4492 N N . LEU B 1 262 ? 9.664 -2.846 14.328 1 98.12 262 LEU B N 1
ATOM 4493 C CA . LEU B 1 262 ? 9.219 -1.5 14.68 1 98.12 262 LEU B CA 1
ATOM 4494 C C . LEU B 1 262 ? 9.93 -1.005 15.938 1 98.12 262 LEU B C 1
ATOM 4496 O O . LEU B 1 262 ? 10.062 -1.747 16.922 1 98.12 262 LEU B O 1
ATOM 4500 N N . ASN B 1 263 ? 10.484 0.191 15.875 1 98.75 263 ASN B N 1
ATOM 4501 C CA . ASN B 1 263 ? 11.094 0.867 17.016 1 98.75 263 ASN B CA 1
ATOM 4502 C C . ASN B 1 263 ? 10.516 2.266 17.219 1 98.75 263 ASN B C 1
ATOM 4504 O O . ASN B 1 263 ? 10.594 3.107 16.312 1 98.75 263 ASN B O 1
ATOM 4508 N N . ILE B 1 264 ? 9.891 2.439 18.344 1 98.81 264 ILE B N 1
ATOM 4509 C CA . ILE B 1 264 ? 9.492 3.791 18.719 1 98.81 264 ILE B CA 1
ATOM 4510 C C . ILE B 1 264 ? 10.719 4.582 19.172 1 98.81 264 ILE B C 1
ATOM 4512 O O . ILE B 1 264 ? 11.422 4.176 20.109 1 98.81 264 ILE B O 1
ATOM 4516 N N . THR B 1 265 ? 10.992 5.719 18.516 1 98.69 265 THR B N 1
ATOM 4517 C CA . THR B 1 265 ? 12.273 6.387 18.719 1 98.69 265 THR B CA 1
ATOM 4518 C C . THR B 1 265 ? 12.102 7.609 19.625 1 98.69 265 THR B C 1
ATOM 4520 O O . THR B 1 265 ? 13.086 8.203 20.062 1 98.69 265 THR B O 1
ATOM 4523 N N . TYR B 1 266 ? 10.859 8.016 19.844 1 98.25 266 TYR B N 1
ATOM 4524 C CA . TYR B 1 266 ? 10.562 9.141 20.719 1 98.25 266 TYR B CA 1
ATOM 4525 C C . TYR B 1 266 ? 9.305 8.883 21.531 1 98.25 266 TYR B C 1
ATOM 4527 O O . TYR B 1 266 ? 8.258 8.516 20.984 1 98.25 266 TYR B O 1
ATOM 4535 N N . ARG B 1 267 ? 9.367 9.008 22.797 1 98.19 267 ARG B N 1
ATOM 4536 C CA . ARG B 1 267 ? 8.25 8.93 23.75 1 98.19 267 ARG B CA 1
ATOM 4537 C C . ARG B 1 267 ? 8.125 10.227 24.547 1 98.19 267 ARG B C 1
ATOM 4539 O O . ARG B 1 267 ? 8.961 10.523 25.391 1 98.19 267 ARG B O 1
ATOM 4546 N N . PRO B 1 268 ? 7.078 10.883 24.281 1 97.5 268 PRO B N 1
ATOM 4547 C CA . PRO B 1 268 ? 6.934 12.125 25.047 1 97.5 268 PRO B CA 1
ATOM 4548 C C . PRO B 1 268 ? 6.844 11.891 26.547 1 97.5 268 PRO B C 1
ATOM 4550 O O . PRO B 1 268 ? 6.164 10.961 27 1 97.5 268 PRO B O 1
ATOM 4553 N N . LYS B 1 269 ? 7.574 12.711 27.266 1 95.62 269 LYS B N 1
ATOM 4554 C CA . LYS B 1 269 ? 7.484 12.656 28.719 1 95.62 269 LYS B CA 1
ATOM 4555 C C . LYS B 1 269 ? 6.09 13.055 29.203 1 95.62 269 LYS B C 1
ATOM 4557 O O . LYS B 1 269 ? 5.539 12.438 30.109 1 95.62 269 LYS B O 1
ATOM 4562 N N . ASN B 1 270 ? 5.625 14.07 28.641 1 96.25 270 ASN B N 1
ATOM 4563 C CA . ASN B 1 270 ? 4.273 14.555 28.906 1 96.25 270 ASN B CA 1
ATOM 4564 C C . ASN B 1 270 ? 3.416 14.531 27.641 1 96.25 270 ASN B C 1
ATOM 4566 O O . ASN B 1 270 ? 3.525 15.414 26.781 1 96.25 270 ASN B O 1
ATOM 4570 N N . ILE B 1 271 ? 2.527 13.586 27.578 1 98.25 271 ILE B N 1
ATOM 4571 C CA . ILE B 1 271 ? 1.626 13.492 26.422 1 98.25 271 ILE B CA 1
ATOM 4572 C C . ILE B 1 271 ? 0.527 14.547 26.547 1 98.25 271 ILE B C 1
ATOM 4574 O O . ILE B 1 271 ? -0.141 14.641 27.578 1 98.25 271 ILE B O 1
ATOM 4578 N N . VAL B 1 272 ? 0.355 15.43 25.562 1 98.56 272 VAL B N 1
ATOM 4579 C CA . VAL B 1 272 ? -0.692 16.438 25.578 1 98.56 272 VAL B CA 1
ATOM 4580 C C . VAL B 1 272 ? -1.944 15.898 24.891 1 98.56 272 VAL B C 1
ATOM 4582 O O . VAL B 1 272 ? -1.859 15 24.047 1 98.56 272 VAL B O 1
ATOM 4585 N N . PRO B 1 273 ? -3.133 16.406 25.266 1 98.62 273 PRO B N 1
ATOM 4586 C CA . PRO B 1 273 ? -4.363 15.922 24.641 1 98.62 273 PRO B CA 1
ATOM 4587 C C . PRO B 1 273 ? -4.434 16.266 23.156 1 98.62 273 PRO B C 1
ATOM 4589 O O . PRO B 1 273 ? -3.979 17.344 22.734 1 98.62 273 PRO B O 1
ATOM 4592 N N . VAL B 1 274 ? -5.062 15.375 22.422 1 98.62 274 VAL B N 1
ATOM 4593 C CA . VAL B 1 274 ? -5.316 15.617 21 1 98.62 274 VAL B CA 1
ATOM 4594 C C . VAL B 1 274 ? -6.066 16.938 20.828 1 98.62 274 VAL B C 1
ATOM 4596 O O . VAL B 1 274 ? -5.84 17.672 19.859 1 98.62 274 VAL B O 1
ATOM 4599 N N . ARG B 1 275 ? -6.91 17.266 21.766 1 98.62 275 ARG B N 1
ATOM 4600 C CA . ARG B 1 275 ? -7.695 18.5 21.766 1 98.62 275 ARG B CA 1
ATOM 4601 C C . ARG B 1 275 ? -6.793 19.719 21.609 1 98.62 275 ARG B C 1
ATOM 4603 O O . ARG B 1 275 ? -7.145 20.672 20.906 1 98.62 275 ARG B O 1
ATOM 4610 N N . ASP B 1 276 ? -5.648 19.75 22.266 1 98.69 276 ASP B N 1
ATOM 4611 C CA . ASP B 1 276 ? -4.723 20.875 22.203 1 98.69 276 ASP B CA 1
ATOM 4612 C C . ASP B 1 276 ? -4.129 21.016 20.797 1 98.69 276 ASP B C 1
ATOM 4614 O O . ASP B 1 276 ? -3.99 22.141 20.297 1 98.69 276 ASP B O 1
ATOM 4618 N N . TYR B 1 277 ? -3.742 19.906 20.219 1 98.62 277 TYR B N 1
ATOM 4619 C CA . TYR B 1 277 ? -3.236 19.891 18.844 1 98.62 277 TYR B CA 1
ATOM 4620 C C . TYR B 1 277 ? -4.27 20.469 17.875 1 98.62 277 TYR B C 1
ATOM 4622 O O . TYR B 1 277 ? -3.943 21.281 17.016 1 98.62 277 TYR B O 1
ATOM 4630 N N . LEU B 1 278 ? -5.512 20 18 1 98.56 278 LEU B N 1
ATOM 4631 C CA . LEU B 1 278 ? -6.59 20.438 17.125 1 98.56 278 LEU B CA 1
ATOM 4632 C C . LEU B 1 278 ? -6.914 21.906 17.359 1 98.56 278 LEU B C 1
ATOM 4634 O O . LEU B 1 278 ? -7.125 22.656 16.391 1 98.56 278 LEU B O 1
ATOM 4638 N N . ALA B 1 279 ? -6.879 22.391 18.609 1 98.44 279 ALA B N 1
ATOM 4639 C CA . ALA B 1 279 ? -7.23 23.766 18.953 1 98.44 279 ALA B CA 1
ATOM 4640 C C . ALA B 1 279 ? -6.223 24.75 18.375 1 98.44 279 ALA B C 1
ATOM 4642 O O . ALA B 1 279 ? -6.57 25.906 18.094 1 98.44 279 ALA B O 1
ATOM 4643 N N . PHE B 1 280 ? -5.039 24.281 18.172 1 98.25 280 PHE B N 1
ATOM 4644 C CA . PHE B 1 280 ? -3.939 25.125 17.703 1 98.25 280 PHE B CA 1
ATOM 4645 C C . PHE B 1 280 ? -4.133 25.5 16.234 1 98.25 280 PHE B C 1
ATOM 4647 O O . PHE B 1 280 ? -3.545 26.469 15.75 1 98.25 280 PHE B O 1
ATOM 4654 N N . GLN B 1 281 ? -5.012 24.781 15.516 1 98.19 281 GLN B N 1
ATOM 4655 C CA . GLN B 1 281 ? -5.125 24.906 14.062 1 98.19 281 GLN B CA 1
ATOM 4656 C C . GLN B 1 281 ? -6.527 25.344 13.656 1 98.19 281 GLN B C 1
ATOM 4658 O O . GLN B 1 281 ? -7.48 24.578 13.75 1 98.19 281 GLN B O 1
ATOM 4663 N N . PRO B 1 282 ? -6.711 26.469 13.055 1 97.5 282 PRO B N 1
ATOM 4664 C CA . PRO B 1 282 ? -8.031 26.969 12.672 1 97.5 282 PRO B CA 1
ATOM 4665 C C . PRO B 1 282 ? -8.758 26.031 11.703 1 97.5 282 PRO B C 1
ATOM 4667 O O . PRO B 1 282 ? -9.984 26.094 11.594 1 97.5 282 PRO B O 1
ATOM 4670 N N . ARG B 1 283 ? -8.016 25.172 10.953 1 97 283 ARG B N 1
ATOM 4671 C CA . ARG B 1 283 ? -8.68 24.25 10.039 1 97 283 ARG B CA 1
ATOM 4672 C C . ARG B 1 283 ? -9.57 23.266 10.797 1 97 283 ARG B C 1
ATOM 4674 O O . ARG B 1 283 ? -10.391 22.578 10.203 1 97 283 ARG B O 1
ATOM 4681 N N . PHE B 1 284 ? -9.477 23.219 12.141 1 98.12 284 PHE B N 1
ATOM 4682 C CA . PHE B 1 284 ? -10.273 22.328 12.961 1 98.12 284 PHE B CA 1
ATOM 4683 C C . PHE B 1 284 ? -11.227 23.109 13.859 1 98.12 284 PHE B C 1
ATOM 4685 O O . PHE B 1 284 ? -11.914 22.547 14.703 1 98.12 284 PHE B O 1
ATOM 4692 N N . LYS B 1 285 ? -11.344 24.406 13.742 1 97.44 285 LYS B N 1
ATOM 4693 C CA . LYS B 1 285 ? -12.078 25.281 14.664 1 97.44 285 LYS B CA 1
ATOM 4694 C C . LYS B 1 285 ? -13.523 24.828 14.812 1 97.44 285 LYS B C 1
ATOM 4696 O O . LYS B 1 285 ? -14.094 24.891 15.906 1 97.44 285 LYS B O 1
ATOM 4701 N N . HIS B 1 286 ? -14.125 24.391 13.766 1 97.88 286 HIS B N 1
ATOM 4702 C CA . HIS B 1 286 ? -15.523 23.984 13.75 1 97.88 286 HIS B CA 1
ATOM 4703 C C . HIS B 1 286 ? -15.758 22.766 14.641 1 97.88 286 HIS B C 1
ATOM 4705 O O . HIS B 1 286 ? -16.891 22.516 15.062 1 97.88 286 HIS B O 1
ATOM 4711 N N . LEU B 1 287 ? -14.734 21.984 14.898 1 98 287 LEU B N 1
ATOM 4712 C CA . LEU B 1 287 ? -14.891 20.781 15.727 1 98 287 LEU B CA 1
ATOM 4713 C C . LEU B 1 287 ? -15.18 21.156 17.172 1 98 287 LEU B C 1
ATOM 4715 O O . LEU B 1 287 ? -15.641 20.328 17.953 1 98 287 LEU B O 1
ATOM 4719 N N . PHE B 1 288 ? -14.922 22.344 17.562 1 97.81 288 PHE B N 1
ATOM 4720 C CA . PHE B 1 288 ? -15.062 22.781 18.953 1 97.81 288 PHE B CA 1
ATOM 4721 C C . PHE B 1 288 ? -16.469 23.297 19.219 1 97.81 288 PHE B C 1
ATOM 4723 O O . PHE B 1 288 ? -16.781 23.703 20.344 1 97.81 288 PHE B O 1
ATOM 4730 N N . LYS B 1 289 ? -17.281 23.266 18.234 1 96.62 289 LYS B N 1
ATOM 4731 C CA . LYS B 1 289 ? -18.703 23.453 18.453 1 96.62 289 LYS B CA 1
ATOM 4732 C C . LYS B 1 289 ? -19.344 22.234 19.109 1 96.62 289 LYS B C 1
ATOM 4734 O O . LYS B 1 289 ? -18.922 21.094 18.844 1 96.62 289 LYS B O 1
ATOM 4739 N N . PRO B 1 290 ? -20.375 22.438 19.922 1 96.06 290 PRO B N 1
ATOM 4740 C CA . PRO B 1 290 ? -20.969 21.328 20.688 1 96.06 290 PRO B CA 1
ATOM 4741 C C . PRO B 1 290 ? -21.406 20.172 19.797 1 96.06 290 PRO B C 1
ATOM 4743 O O . PRO B 1 290 ? -21.219 19 20.172 1 96.06 290 PRO B O 1
ATOM 4746 N N . GLU B 1 291 ? -21.938 20.422 18.641 1 94.56 291 GLU B N 1
ATOM 4747 C CA . GLU B 1 291 ? -22.484 19.391 17.766 1 94.56 291 GLU B CA 1
ATOM 4748 C C . GLU B 1 291 ? -21.375 18.531 17.156 1 94.56 291 GLU B C 1
ATOM 4750 O O . GLU B 1 291 ? -21.625 17.422 16.688 1 94.56 291 GLU B O 1
ATOM 4755 N N . ASN B 1 292 ? -20.125 19.016 17.156 1 96.19 292 ASN B N 1
ATOM 4756 C CA . ASN B 1 292 ? -19.031 18.297 16.516 1 96.19 292 ASN B CA 1
ATOM 4757 C C . ASN B 1 292 ? -18.031 17.781 17.531 1 96.19 292 ASN B C 1
ATOM 4759 O O . ASN B 1 292 ? -17.078 17.078 17.172 1 96.19 292 ASN B O 1
ATOM 4763 N N . GLU B 1 293 ? -18.188 18.016 18.781 1 95.81 293 GLU B N 1
ATOM 4764 C CA . GLU B 1 293 ? -17.203 17.734 19.828 1 95.81 293 GLU B CA 1
ATOM 4765 C C . GLU B 1 293 ? -16.922 16.25 19.922 1 95.81 293 GLU B C 1
ATOM 4767 O O . GLU B 1 293 ? -15.828 15.844 20.344 1 95.81 293 GLU B O 1
ATOM 4772 N N . TYR B 1 294 ? -17.922 15.469 19.578 1 96.81 294 TYR B N 1
ATOM 4773 C CA . TYR B 1 294 ? -17.734 14.016 19.625 1 96.81 294 TYR B CA 1
ATOM 4774 C C . TYR B 1 294 ? -16.594 13.578 18.719 1 96.81 294 TYR B C 1
ATOM 4776 O O . TYR B 1 294 ? -15.953 12.555 18.969 1 96.81 294 TYR B O 1
ATOM 4784 N N . ILE B 1 295 ? -16.25 14.312 17.656 1 97.19 295 ILE B N 1
ATOM 4785 C CA . ILE B 1 295 ? -15.172 13.992 16.734 1 97.19 295 ILE B CA 1
ATOM 4786 C C . ILE B 1 295 ? -13.828 14.117 17.453 1 97.19 295 ILE B C 1
ATOM 4788 O O . ILE B 1 295 ? -12.914 13.328 17.203 1 97.19 295 ILE B O 1
ATOM 4792 N N . ILE B 1 296 ? -13.68 15.148 18.297 1 98.31 296 ILE B N 1
ATOM 4793 C CA . ILE B 1 296 ? -12.453 15.344 19.062 1 98.31 296 ILE B CA 1
ATOM 4794 C C . ILE B 1 296 ? -12.234 14.148 20 1 98.31 296 ILE B C 1
ATOM 4796 O O . ILE B 1 296 ? -11.117 13.633 20.094 1 98.31 296 ILE B O 1
ATOM 4800 N N . GLU B 1 297 ? -13.305 13.711 20.594 1 97.88 297 GLU B N 1
ATOM 4801 C CA . GLU B 1 297 ? -13.227 12.547 21.469 1 97.88 297 GLU B CA 1
ATOM 4802 C C . GLU B 1 297 ? -12.852 11.289 20.688 1 97.88 297 GLU B C 1
ATOM 4804 O O . GLU B 1 297 ? -12.039 10.484 21.141 1 97.88 297 GLU B O 1
ATOM 4809 N N . GLU B 1 298 ? -13.453 11.195 19.578 1 96.31 298 GLU B N 1
ATOM 4810 C CA . GLU B 1 298 ? -13.133 10.07 18.703 1 96.31 298 GLU B CA 1
ATOM 4811 C C . GLU B 1 298 ? -11.672 10.094 18.281 1 96.31 298 GLU B C 1
ATOM 4813 O O . GLU B 1 298 ? -11.016 9.047 18.234 1 96.31 298 GLU B O 1
ATOM 4818 N N . TRP B 1 299 ? -11.164 11.266 17.984 1 97.44 299 TRP B N 1
ATOM 4819 C CA . TRP B 1 299 ? -9.758 11.43 17.625 1 97.44 299 TRP B CA 1
ATOM 4820 C C . TRP B 1 299 ? -8.844 10.945 18.734 1 97.44 299 TRP B C 1
ATOM 4822 O O . TRP B 1 299 ? -7.871 10.227 18.484 1 97.44 299 TRP B O 1
ATOM 4832 N N . GLN B 1 300 ? -9.188 11.328 19.938 1 98.44 300 GLN B N 1
ATOM 4833 C CA . GLN B 1 300 ? -8.391 10.906 21.078 1 98.44 300 GLN B CA 1
ATOM 4834 C C . GLN B 1 300 ? -8.359 9.383 21.203 1 98.44 300 GLN B C 1
ATOM 4836 O O . GLN B 1 300 ? -7.293 8.789 21.391 1 98.44 300 GLN B O 1
ATOM 4841 N N . LYS B 1 301 ? -9.516 8.812 21.047 1 97.81 301 LYS B N 1
ATOM 4842 C CA . LYS B 1 301 ? -9.602 7.359 21.141 1 97.81 301 LYS B CA 1
ATOM 4843 C C . LYS B 1 301 ? -8.766 6.688 20.062 1 97.81 301 LYS B C 1
ATOM 4845 O O . LYS B 1 301 ? -8.07 5.703 20.312 1 97.81 301 LYS B O 1
ATOM 4850 N N . ARG B 1 302 ? -8.828 7.172 18.875 1 96.31 302 ARG B N 1
ATOM 4851 C CA . ARG B 1 302 ? -8.078 6.613 17.75 1 96.31 302 ARG B CA 1
ATOM 4852 C C . ARG B 1 302 ? -6.578 6.734 17.969 1 96.31 302 ARG B C 1
ATOM 4854 O O . ARG B 1 302 ? -5.824 5.797 17.703 1 96.31 302 ARG B O 1
ATOM 4861 N N . VAL B 1 303 ? -6.145 7.871 18.422 1 98.19 303 VAL B N 1
ATOM 4862 C CA . VAL B 1 303 ? -4.727 8.109 18.672 1 98.19 303 VAL B CA 1
ATOM 4863 C C . VAL B 1 303 ? -4.234 7.191 19.781 1 98.19 303 VAL B C 1
ATOM 4865 O O . VAL B 1 303 ? -3.154 6.605 19.688 1 98.19 303 VAL B O 1
ATOM 4868 N N . ASP B 1 304 ? -5.051 7.039 20.844 1 98.44 304 ASP B N 1
ATOM 4869 C CA . ASP B 1 304 ? -4.699 6.137 21.938 1 98.44 304 ASP B CA 1
ATOM 4870 C C . ASP B 1 304 ? -4.566 4.699 21.438 1 98.44 304 ASP B C 1
ATOM 4872 O O . ASP B 1 304 ? -3.617 3.996 21.797 1 98.44 304 ASP B O 1
ATOM 4876 N N . ALA B 1 305 ? -5.5 4.336 20.641 1 96.88 305 ALA B N 1
ATOM 4877 C CA . ALA B 1 305 ? -5.492 2.979 20.109 1 96.88 305 ALA B CA 1
ATOM 4878 C C . ALA B 1 305 ? -4.266 2.738 19.234 1 96.88 305 ALA B C 1
ATOM 4880 O O . ALA B 1 305 ? -3.633 1.682 19.312 1 96.88 305 ALA B O 1
ATOM 4881 N N . LYS B 1 306 ? -3.938 3.686 18.406 1 97.12 306 LYS B N 1
ATOM 4882 C CA . LYS B 1 306 ? -2.76 3.574 17.547 1 97.12 306 LYS B CA 1
ATOM 4883 C C . LYS B 1 306 ? -1.483 3.49 18.375 1 97.12 306 LYS B C 1
ATOM 4885 O O . LYS B 1 306 ? -0.589 2.699 18.078 1 97.12 306 LYS B O 1
ATOM 4890 N N . TRP B 1 307 ? -1.396 4.301 19.359 1 98.38 307 TRP B N 1
ATOM 4891 C CA . TRP B 1 307 ? -0.223 4.297 20.219 1 98.38 307 TRP B CA 1
ATOM 4892 C C . TRP B 1 307 ? -0.065 2.947 20.922 1 98.38 307 TRP B C 1
ATOM 4894 O O . TRP B 1 307 ? 1.038 2.398 20.969 1 98.38 307 TRP B O 1
ATOM 4904 N N . GLU B 1 308 ? -1.135 2.428 21.438 1 97.75 308 GLU B N 1
ATOM 4905 C CA . GLU B 1 308 ? -1.106 1.107 22.062 1 97.75 308 GLU B CA 1
ATOM 4906 C C . GLU B 1 308 ? -0.667 0.038 21.062 1 97.75 308 GLU B C 1
ATOM 4908 O O . GLU B 1 308 ? 0.152 -0.824 21.391 1 97.75 308 GLU B O 1
ATOM 4913 N N . TYR B 1 309 ? -1.195 0.147 19.938 1 97.12 309 TYR B N 1
ATOM 4914 C CA . TYR B 1 309 ? -0.851 -0.787 18.875 1 97.12 309 TYR B CA 1
ATOM 4915 C C . TYR B 1 309 ? 0.643 -0.745 18.578 1 97.12 309 TYR B C 1
ATOM 4917 O O . TYR B 1 309 ? 1.293 -1.789 18.484 1 97.12 309 TYR B O 1
ATOM 4925 N N . LEU B 1 310 ? 1.189 0.432 18.422 1 98.06 310 LEU B N 1
ATOM 4926 C CA . LEU B 1 310 ? 2.613 0.589 18.141 1 98.06 310 LEU B CA 1
ATOM 4927 C C . LEU B 1 310 ? 3.455 -0.008 19.266 1 98.06 310 LEU B C 1
ATOM 4929 O O . LEU B 1 310 ? 4.465 -0.67 19 1 98.06 310 LEU B O 1
ATOM 4933 N N . GLN B 1 311 ? 3.031 0.232 20.453 1 98.31 311 GLN B N 1
ATOM 4934 C CA . GLN B 1 311 ? 3.764 -0.291 21.609 1 98.31 311 GLN B CA 1
ATOM 4935 C C . GLN B 1 311 ? 3.736 -1.816 21.625 1 98.31 311 GLN B C 1
ATOM 4937 O O . GLN B 1 311 ? 4.754 -2.457 21.906 1 98.31 311 GLN B O 1
ATOM 4942 N N . LYS B 1 312 ? 2.588 -2.387 21.359 1 97.12 312 LYS B N 1
ATOM 4943 C CA . LYS B 1 312 ? 2.473 -3.84 21.312 1 97.12 312 LYS B CA 1
ATOM 4944 C C . LYS B 1 312 ? 3.355 -4.426 20.219 1 97.12 312 LYS B C 1
ATOM 4946 O O . LYS B 1 312 ? 3.992 -5.461 20.406 1 97.12 312 LYS B O 1
ATOM 4951 N N . ARG B 1 313 ? 3.375 -3.777 19.078 1 97.19 313 ARG B N 1
ATOM 4952 C CA . ARG B 1 313 ? 4.223 -4.223 17.984 1 97.19 313 ARG B CA 1
ATOM 4953 C C . ARG B 1 313 ? 5.695 -4.184 18.375 1 97.19 313 ARG B C 1
ATOM 4955 O O . ARG B 1 313 ? 6.445 -5.113 18.062 1 97.19 313 ARG B O 1
ATOM 4962 N N . GLU B 1 314 ? 6.055 -3.09 18.938 1 98.06 314 GLU B N 1
ATOM 4963 C CA . GLU B 1 314 ? 7.445 -2.965 19.359 1 98.06 314 GLU B CA 1
ATOM 4964 C C . GLU B 1 314 ? 7.82 -4.059 20.344 1 98.06 314 GLU B C 1
ATOM 4966 O O . GLU B 1 314 ? 8.875 -4.684 20.219 1 98.06 314 GLU B O 1
ATOM 4971 N N . GLU B 1 315 ? 6.969 -4.297 21.328 1 97.25 315 GLU B N 1
ATOM 4972 C CA . GLU B 1 315 ? 7.219 -5.305 22.359 1 97.25 315 GLU B CA 1
ATOM 4973 C C . GLU B 1 315 ? 7.34 -6.699 21.734 1 97.25 315 GLU B C 1
ATOM 4975 O O . GLU B 1 315 ? 8.203 -7.484 22.125 1 97.25 315 GLU B O 1
ATOM 4980 N N . ALA B 1 316 ? 6.52 -6.945 20.766 1 95.25 316 ALA B N 1
ATOM 4981 C CA . ALA B 1 316 ? 6.492 -8.266 20.141 1 95.25 316 ALA B CA 1
ATOM 4982 C C . ALA B 1 316 ? 7.559 -8.375 19.047 1 95.25 316 ALA B C 1
ATOM 4984 O O . ALA B 1 316 ? 7.797 -9.453 18.516 1 95.25 316 ALA B O 1
ATOM 4985 N N . ARG B 1 317 ? 8.219 -7.266 18.703 1 93.69 317 ARG B N 1
ATOM 4986 C CA . ARG B 1 317 ? 9.234 -7.195 17.656 1 93.69 317 ARG B CA 1
ATOM 4987 C C . ARG B 1 317 ? 8.664 -7.629 16.312 1 93.69 317 ARG B C 1
ATOM 4989 O O . ARG B 1 317 ? 9.227 -8.492 15.633 1 93.69 317 ARG B O 1
ATOM 4996 N N . VAL B 1 318 ? 7.457 -7.117 16.141 1 92.38 318 VAL B N 1
ATOM 4997 C CA . VAL B 1 318 ? 6.797 -7.363 14.867 1 92.38 318 VAL B CA 1
ATOM 4998 C C . VAL B 1 318 ? 6.234 -6.055 14.312 1 92.38 318 VAL B C 1
ATOM 5000 O O . VAL B 1 318 ? 5.973 -5.117 15.07 1 92.38 318 VAL B O 1
#

Nearest PDB structures (foldseek):
  9bt4-assembly2_C  TM=9.666E-01  e=1.542E-35  Methanosarcina acetivorans C2A
  5exd-assembly2_L  TM=9.434E-01  e=6.060E-28  Moorella thermoacetica ATCC 39073
  6cip-assembly3_E  TM=8.697E-01  e=1.637E-20  Moorella thermoacetica ATCC 39073
  6ciq-assembly2_B  TM=8.700E-01  e=3.925E-20  Moorella thermoacetica ATCC 39073
  6n2o-assembly1_D  TM=7.251E-01  e=1.815E-15  Magnetococcus marinus MC-1

Sequence (636 aa):
MSNQKVIKNLKTFSTAAERFEGSHVLCPGCAHSIIVREVLNATNDNLVVSAATGCLEVCTAIYPHTSWDCSWIHIGFENASTAIAGAETMNKVLRKKGRIDPSTPEPKFVTFGGDGATYDIGFQWISGCFERGHDFMYICLDNEVYANTGGQRSSSTPIGSSTTTAPAGSTSYGEKRNKKDMLAIMAAHGSPYVAQVAPNKWKDMIKKIQTGFDTKGPVFINAMSACTTEWKFQPHETIEASDLAVDSLVFPLYEIIDGTELNITYRPKNIVPVRDYLAFQPRFKHLFKPENEYIIEEWQKRVDAKWEYLQKREEARVMSNQKVIKNLKTFSTAAERFEGSHVLCPGCAHSIIVREVLNATNDNLVVSAATGCLEVCTAIYPHTSWDCSWIHIGFENASTAIAGAETMNKVLRKKGRIDPSTPEPKFVTFGGDGATYDIGFQWISGCFERGHDFMYICLDNEVYANTGGQRSSSTPIGSSTTTAPAGSTSYGEKRNKKDMLAIMAAHGSPYVAQVAPNKWKDMIKKIQTGFDTKGPVFINAMSACTTEWKFQPHETIEASDLAVDSLVFPLYEIIDGTELNITYRPKNIVPVRDYLAFQPRFKHLFKPENEYIIEEWQKRVDAKWEYLQKREEARV